Protein 2AS0 (pdb70)

Solvent-accessible surface area: 31984 Å² total

Radius of gyration: 28.19 Å; Cα contacts (8 Å, |Δi|>4): 1713; chains: 2; bounding box: 66×62×83 Å

Organism: Pyrococcus horikoshii (strain ATCC 700860 / DSM 12428 / JCM 9974 / NBRC 100139 / OT-3) (NCBI:txid70601)

InterPro domains:
  IPR002478 PUA domain [SM00359] (2-87)
  IPR015947 PUA-like superfamily [SSF88697] (1-70)
  IPR019614 S-adenosylmethionine-dependent methyltransferase [PF10672] (183-342)
  IPR029063 S-adenosyl-L-methionine-dependent methyltransferase superfamily [G3DSA:3.40.50.150] (179-396)
  IPR029063 S-adenosyl-L-methionine-dependent methyltransferase superfamily [SSF53335] (78-390)
  IPR036974 PUA domain superfamily [G3DSA:2.30.130.10] (1-71)
  IPR041532 RlmI-like, PUA domain [PF17785] (4-66)
  IPR041532 RlmI-like, PUA domain [cd21153] (2-70)

Nearest PDB structures (foldseek):
  2as0-assembly1_B  TM=9.963E-01  e=2.466E-75  Pyrococcus horikoshii
  2cww-assembly1_A-2  TM=9.129E-01  e=4.485E-39  Thermus thermophilus HB8
  2cww-assembly2_B  TM=9.077E-01  e=4.485E-39  Thermus thermophilus HB8
  3v8v-assembly2_B  TM=6.825E-01  e=1.101E-15  Escherichia coli K-12
  5eku-assembly1_B  TM=7.173E-01  e=3.442E-05  Trypanosoma brucei brucei

Secondary structure (DSSP, 8-state):
-EEEE-HHHHHHHHTT----GGGEEEEES---TT-EEEEEETT--EEEEEE--TTS---EEEES-TT---SHHHHHHHHHHHHHIIIIIS---SEE--BGGGGT-TTEEEEEETTEEEEEE-----TTHHHHHHH----TT--EEEEEE-SHHHHHTTPPPEEEEEEES----EEEEETTEEEEE---SSS---STTHHHHHHHGGG--TT-EEEETT-TTTHHHHHHHHTT-SEEEEEES-HHHHHHHHHHHHHTT-TT--EEES-TTT--HHHHTT--EEEEEE----S-SSGGGHHHHHHHHHHHHHHHHTTEEEEEEEEEEE--TTS-------HHHHHHTT-EE----BB-S-TTS-----GGG---EEEEEEEE--/-EEEE-HHHHHHHHHT----GGGEEEEES---TT-EEEEEETTS-EEEEEE--TTS---EEEES-TT---SHHHHHHHHHHHHHIIIIIS---SEE--BGGGGT-TTEEEEEETTEEEEEE-S---TTHHHHHHH----TT--EEEEEE-SHHHHTTTPPPEEEEEEES----EEEEETTEEEEE---SSS---GGGHHHHHHHGGG--TT-EEEETT-TTTHHHHHHHHTT-SEEEEEES-HHHHHHHHHHHHHTT-TT--EEES-TTT--HHHHTT--EEEEEE-------SGGGHHHHHHHHHHHHHHHHTTEEEEEEEEEEE--TTS-------HHHHHHHT-EE----BB-S-TTS-----GGG---EEEEEEEE--

B-factor: mean 24.84, std 10.24, range [6.8, 68.73]

Structure (mmCIF, N/CA/C/O backbone):
data_2AS0
#
_entry.id   2AS0
#
_cell.length_a   70.513
_cell.length_b   86.161
_cell.length_c   76.693
_cell.angle_alpha   90.00
_cell.angle_beta   114.16
_cell.angle_gamma   90.00
#
_symmetry.space_group_name_H-M   'P 1 21 1'
#
loop_
_entity.id
_entity.type
_entity.pdbx_description
1 polymer 'hypothetical protein PH1915'
2 water water
#
loop_
_atom_site.group_PDB
_atom_site.id
_atom_site.type_symbol
_atom_site.label_atom_id
_atom_site.label_alt_id
_atom_site.label_comp_id
_atom_site.label_asym_id
_atom_site.label_entity_id
_atom_site.label_seq_id
_atom_site.pdbx_PDB_ins_code
_atom_site.Cartn_x
_atom_site.Cartn_y
_atom_site.Cartn_z
_atom_site.occupancy
_atom_site.B_iso_or_equiv
_atom_site.auth_seq_id
_atom_site.auth_comp_id
_atom_site.auth_asym_id
_atom_site.auth_atom_id
_atom_site.pdbx_PDB_model_num
ATOM 9 N N . ALA A 1 2 ? 48.999 50.825 5.113 1.00 25.95 2 ALA A N 1
ATOM 10 C CA . ALA A 1 2 ? 48.927 49.476 5.654 1.00 23.34 2 ALA A CA 1
ATOM 11 C C . ALA A 1 2 ? 48.160 49.413 6.969 1.00 21.98 2 ALA A C 1
ATOM 12 O O . ALA A 1 2 ? 48.124 50.376 7.737 1.00 20.35 2 ALA A O 1
ATOM 14 N N . ARG A 1 3 ? 47.539 48.267 7.218 1.00 21.48 3 ARG A N 1
ATOM 15 C CA . ARG A 1 3 ? 46.767 48.059 8.433 1.00 21.54 3 ARG A CA 1
ATOM 16 C C . ARG A 1 3 ? 47.337 46.874 9.197 1.00 21.49 3 ARG A C 1
ATOM 17 O O . ARG A 1 3 ? 47.539 45.798 8.636 1.00 22.27 3 ARG A O 1
ATOM 25 N N . VAL A 1 4 ? 47.616 47.084 10.475 1.00 20.00 4 VAL A N 1
ATOM 26 C CA . VAL A 1 4 ? 48.140 46.026 11.321 1.00 16.45 4 VAL A CA 1
ATOM 27 C C . VAL A 1 4 ? 47.013 45.584 12.246 1.00 17.15 4 VAL A C 1
ATOM 28 O O . VAL A 1 4 ? 46.538 46.364 13.078 1.00 16.17 4 VAL A O 1
ATOM 32 N N . VAL A 1 5 ? 46.577 44.336 12.090 1.00 15.01 5 VAL A N 1
ATOM 33 C CA . VAL A 1 5 ? 45.504 43.804 12.920 1.00 16.49 5 VAL A CA 1
ATOM 34 C C . VAL A 1 5 ? 46.142 43.101 14.108 1.00 16.47 5 VAL A C 1
ATOM 35 O O . VAL A 1 5 ? 47.056 42.298 13.933 1.00 16.09 5 VAL A O 1
ATOM 39 N N . VAL A 1 6 ? 45.665 43.404 15.312 1.00 15.36 6 VAL A N 1
ATOM 40 C CA . VAL A 1 6 ? 46.232 42.800 16.515 1.00 15.06 6 VAL A CA 1
ATOM 41 C C . VAL A 1 6 ? 45.234 41.931 17.268 1.00 16.58 6 VAL A C 1
ATOM 42 O O . VAL A 1 6 ? 44.024 42.048 17.063 1.00 15.00 6 VAL A O 1
ATOM 46 N N . ASP A 1 7 ? 45.742 41.058 18.139 1.00 16.86 7 ASP A N 1
ATOM 47 C CA . ASP A 1 7 ? 44.869 40.165 18.893 1.00 18.48 7 ASP A CA 1
ATOM 48 C C . ASP A 1 7 ? 44.259 40.801 20.135 1.00 18.93 7 ASP A C 1
ATOM 49 O O . ASP A 1 7 ? 44.569 41.943 20.479 1.00 18.03 7 ASP A O 1
ATOM 54 N N . ALA A 1 8 ? 43.377 40.058 20.797 1.00 18.49 8 ALA A N 1
ATOM 55 C CA . ALA A 1 8 ? 42.692 40.552 21.990 1.00 19.25 8 ALA A CA 1
ATOM 56 C C . ALA A 1 8 ? 43.622 41.042 23.091 1.00 19.06 8 ALA A C 1
ATOM 57 O O . ALA A 1 8 ? 43.384 42.091 23.691 1.00 19.52 8 ALA A O 1
ATOM 59 N N . GLN A 1 9 ? 44.672 40.281 23.375 1.00 18.57 9 GLN A N 1
ATOM 60 C CA . GLN A 1 9 ? 45.601 40.683 24.424 1.00 19.00 9 GLN A CA 1
ATOM 61 C C . GLN A 1 9 ? 46.247 42.018 24.081 1.00 17.18 9 GLN A C 1
ATOM 62 O O . GLN A 1 9 ? 46.338 42.905 24.924 1.00 17.83 9 GLN A O 1
ATOM 68 N N . ALA A 1 10 ? 46.695 42.150 22.837 1.00 16.91 10 ALA A N 1
ATOM 69 C CA . ALA A 1 10 ? 47.336 43.373 22.374 1.00 15.20 10 ALA A CA 1
ATOM 70 C C . ALA A 1 10 ? 46.385 44.561 22.441 1.00 15.04 10 ALA A C 1
ATOM 71 O O . ALA A 1 10 ? 46.774 45.646 22.866 1.00 14.55 10 ALA A O 1
ATOM 73 N N . ALA A 1 11 ? 45.141 44.357 22.014 1.00 15.07 11 ALA A N 1
ATOM 74 C CA . ALA A 1 11 ? 44.142 45.427 22.033 1.00 16.62 11 ALA A CA 1
ATOM 75 C C . ALA A 1 11 ? 43.797 45.834 23.464 1.00 18.43 11 ALA A C 1
ATOM 76 O O . ALA A 1 11 ? 43.615 47.018 23.765 1.00 19.31 11 ALA A O 1
ATOM 78 N N . ARG A 1 12 ? 43.704 44.846 24.345 1.00 16.66 12 ARG A N 1
ATOM 79 C CA . ARG A 1 12 ? 43.379 45.104 25.739 1.00 19.53 12 ARG A CA 1
ATOM 80 C C . ARG A 1 12 ? 44.459 45.980 26.370 1.00 18.77 12 ARG A C 1
ATOM 81 O O . ARG A 1 12 ? 44.157 46.927 27.099 1.00 20.35 12 ARG A O 1
ATOM 89 N N . ALA A 1 13 ? 45.716 45.664 26.073 1.00 18.67 13 ALA A N 1
ATOM 90 C CA . ALA A 1 13 ? 46.846 46.419 26.606 1.00 18.60 13 ALA A CA 1
ATOM 91 C C . ALA A 1 13 ? 46.809 47.874 26.136 1.00 19.50 13 ALA A C 1
ATOM 92 O O . ALA A 1 13 ? 47.047 48.796 26.918 1.00 18.36 13 ALA A O 1
ATOM 94 N N . ILE A 1 14 ? 46.511 48.078 24.856 1.00 18.99 14 ILE A N 1
ATOM 95 C CA . ILE A 1 14 ? 46.431 49.424 24.305 1.00 20.31 14 ILE A CA 1
ATOM 96 C C . ILE A 1 14 ? 45.274 50.180 24.961 1.00 21.85 14 ILE A C 1
ATOM 97 O O . ILE A 1 14 ? 45.372 51.379 25.226 1.00 21.85 14 ILE A O 1
ATOM 102 N N . GLY A 1 15 ? 44.186 49.468 25.233 1.00 23.10 15 GLY A N 1
ATOM 103 C CA . GLY A 1 15 ? 43.041 50.095 25.867 1.00 25.00 15 GLY A CA 1
ATOM 104 C C . GLY A 1 15 ? 43.401 50.621 27.246 1.00 25.56 15 GLY A C 1
ATOM 105 O O . GLY A 1 15 ? 42.801 51.581 27.737 1.00 25.31 15 GLY A O 1
ATOM 106 N N . LYS A 1 16 ? 44.396 50.000 27.871 1.00 25.02 16 LYS A N 1
ATOM 107 C CA . LYS A 1 16 ? 44.822 50.415 29.198 1.00 26.40 16 LYS A CA 1
ATOM 108 C C . LYS A 1 16 ? 45.948 51.444 29.185 1.00 26.34 16 LYS A C 1
ATOM 109 O O . LYS A 1 16 ? 46.449 51.830 30.240 1.00 26.23 16 LYS A O 1
ATOM 115 N N . GLY A 1 17 ? 46.350 51.884 27.996 1.00 23.87 17 GLY A N 1
ATOM 116 C CA . GLY A 1 17 ? 47.400 52.885 27.913 1.00 24.80 17 GLY A CA 1
ATOM 117 C C . GLY A 1 17 ? 48.679 52.513 27.184 1.00 24.68 17 GLY A C 1
ATOM 118 O O . GLY A 1 17 ? 49.531 53.374 26.965 1.00 25.40 17 GLY A O 1
ATOM 119 N N . ALA A 1 18 ? 48.836 51.247 26.809 1.00 21.93 18 ALA A N 1
ATOM 120 C CA . ALA A 1 18 ? 50.043 50.833 26.103 1.00 20.88 18 ALA A CA 1
ATOM 121 C C . ALA A 1 18 ? 50.108 51.566 24.769 1.00 21.12 18 ALA A C 1
ATOM 122 O O . ALA A 1 18 ? 49.082 51.796 24.128 1.00 21.80 18 ALA A O 1
ATOM 132 N N . ILE A 1 20 ? 52.397 50.553 22.288 1.00 18.07 20 ILE A N 1
ATOM 133 C CA . ILE A 1 20 ? 53.210 49.719 21.417 1.00 19.13 20 ILE A CA 1
ATOM 134 C C . ILE A 1 20 ? 52.489 48.432 21.045 1.00 17.04 20 ILE A C 1
ATOM 135 O O . ILE A 1 20 ? 51.636 47.946 21.784 1.00 18.94 20 ILE A O 1
ATOM 140 N N . VAL A 1 21 ? 52.828 47.905 19.876 1.00 15.19 21 VAL A N 1
ATOM 141 C CA . VAL A 1 21 ? 52.271 46.644 19.409 1.00 15.03 21 VAL A CA 1
ATOM 142 C C . VAL A 1 21 ? 53.474 45.723 19.271 1.00 13.23 21 VAL A C 1
ATOM 143 O O . VAL A 1 21 ? 54.399 46.019 18.521 1.00 13.52 21 VAL A O 1
ATOM 147 N N . PHE A 1 22 ? 53.475 44.622 20.014 1.00 15.73 22 PHE A N 1
ATOM 148 C CA . PHE A 1 22 ? 54.578 43.670 19.940 1.00 14.67 22 PHE A CA 1
ATOM 149 C C . PHE A 1 22 ? 54.333 42.711 18.787 1.00 14.92 22 PHE A C 1
ATOM 150 O O . PHE A 1 22 ? 53.190 42.437 18.432 1.00 14.56 22 PHE A O 1
ATOM 158 N N . LYS A 1 23 ? 55.412 42.202 18.204 1.00 14.22 23 LYS A N 1
ATOM 159 C CA . LYS A 1 23 ? 55.309 41.255 17.103 1.00 15.28 23 LYS A CA 1
ATOM 160 C C . LYS A 1 23 ? 54.371 40.109 17.481 1.00 15.18 23 LYS A C 1
ATOM 161 O O . LYS A 1 23 ? 53.533 39.701 16.682 1.00 16.55 23 LYS A O 1
ATOM 167 N N . LYS A 1 24 ? 54.494 39.606 18.705 1.00 16.06 24 LYS A N 1
ATOM 168 C CA . LYS A 1 24 ? 53.650 38.494 19.147 1.00 16.99 24 LYS A CA 1
ATOM 169 C C . LYS A 1 24 ? 52.155 38.812 19.158 1.00 18.15 24 LYS A C 1
ATOM 170 O O . LYS A 1 24 ? 51.330 37.902 19.214 1.00 17.32 24 LYS A O 1
ATOM 176 N N . GLY A 1 25 ? 51.805 40.095 19.106 1.00 17.03 25 GLY A N 1
ATOM 177 C CA . GLY A 1 25 ? 50.400 40.463 19.120 1.00 17.86 25 GLY A CA 1
ATOM 178 C C . GLY A 1 25 ? 49.806 40.714 17.744 1.00 17.80 25 GLY A C 1
ATOM 179 O O . GLY A 1 25 ? 48.617 41.011 17.617 1.00 18.03 25 GLY A O 1
ATOM 180 N N . VAL A 1 26 ? 50.625 40.592 16.708 1.00 16.07 26 VAL A N 1
ATOM 181 C CA . VAL A 1 26 ? 50.154 40.827 15.350 1.00 17.86 26 VAL A CA 1
ATOM 182 C C . VAL A 1 26 ? 49.475 39.599 14.739 1.00 19.07 26 VAL A C 1
ATOM 183 O O . VAL A 1 26 ? 50.083 38.540 14.617 1.00 18.95 26 VAL A O 1
ATOM 187 N N . VAL A 1 27 ? 48.209 39.746 14.364 1.00 19.63 27 VAL A N 1
ATOM 188 C CA . VAL A 1 27 ? 47.471 38.648 13.746 1.00 21.02 27 VAL A CA 1
ATOM 189 C C . VAL A 1 27 ? 47.833 38.597 12.265 1.00 21.23 27 VAL A C 1
ATOM 190 O O . VAL A 1 27 ? 48.157 37.537 11.724 1.00 22.15 27 VAL A O 1
ATOM 194 N N . ARG A 1 28 ? 47.788 39.753 11.615 1.00 19.74 28 ARG A N 1
ATOM 195 C CA . ARG A 1 28 ? 48.115 39.838 10.200 1.00 21.08 28 ARG A CA 1
ATOM 196 C C . ARG A 1 28 ? 48.308 41.289 9.783 1.00 20.61 28 ARG A C 1
ATOM 197 O O . ARG A 1 28 ? 47.955 42.212 10.511 1.00 19.13 28 ARG A O 1
ATOM 205 N N . VAL A 1 29 ? 48.879 41.484 8.603 1.00 22.00 29 VAL A N 1
ATOM 206 C CA . VAL A 1 29 ? 49.107 42.822 8.087 1.00 23.25 29 VAL A CA 1
ATOM 207 C C . VAL A 1 29 ? 48.457 42.945 6.718 1.00 25.73 29 VAL A C 1
ATOM 208 O O . VAL A 1 29 ? 48.639 42.083 5.858 1.00 25.87 29 VAL A O 1
ATOM 212 N N . GLU A 1 30 ? 47.703 44.019 6.520 1.00 25.69 30 GLU A N 1
ATOM 213 C CA . GLU A 1 30 ? 47.042 44.249 5.246 1.00 29.37 30 GLU A CA 1
ATOM 214 C C . GLU A 1 30 ? 47.770 45.372 4.514 1.00 28.31 30 GLU A C 1
ATOM 215 O O . GLU A 1 30 ? 47.662 46.542 4.883 1.00 27.20 30 GLU A O 1
ATOM 221 N N . GLY A 1 31 ? 48.519 44.998 3.480 1.00 28.63 31 GLY A N 1
ATOM 222 C CA . GLY A 1 31 ? 49.277 45.966 2.709 1.00 29.13 31 GLY A CA 1
ATOM 223 C C . GLY A 1 31 ? 50.761 45.773 2.953 1.00 29.91 31 GLY A C 1
ATOM 224 O O . GLY A 1 31 ? 51.148 45.142 3.934 1.00 30.92 31 GLY A O 1
ATOM 225 N N . ASP A 1 32 ? 51.600 46.307 2.072 1.00 31.42 32 ASP A N 1
ATOM 226 C CA . ASP A 1 32 ? 53.045 46.168 2.232 1.00 32.11 32 ASP A CA 1
ATOM 227 C C . ASP A 1 32 ? 53.586 47.142 3.273 1.00 30.02 32 ASP A C 1
ATOM 228 O O . ASP A 1 32 ? 53.075 48.249 3.424 1.00 28.81 32 ASP A O 1
ATOM 233 N N . ILE A 1 33 ? 54.619 46.719 3.991 1.00 29.02 33 ILE A N 1
ATOM 234 C CA . ILE A 1 33 ? 55.239 47.565 5.005 1.00 29.08 33 ILE A CA 1
ATOM 235 C C . ILE A 1 33 ? 56.755 47.418 4.988 1.00 29.28 33 ILE A C 1
ATOM 236 O O . ILE A 1 33 ? 57.281 46.312 4.879 1.00 30.27 33 ILE A O 1
ATOM 241 N N . LYS A 1 34 ? 57.452 48.544 5.080 1.00 28.81 34 LYS A N 1
ATOM 242 C CA . LYS A 1 34 ? 58.907 48.541 5.128 1.00 28.39 34 LYS A CA 1
ATOM 243 C C . LYS A 1 34 ? 59.257 49.304 6.399 1.00 26.04 34 LYS A C 1
ATOM 244 O O . LYS A 1 34 ? 58.492 50.161 6.844 1.00 24.71 34 LYS A O 1
ATOM 250 N N . PRO A 1 35 ? 60.413 49.002 7.006 1.00 24.41 35 PRO A N 1
ATOM 251 C CA . PRO A 1 35 ? 60.813 49.689 8.235 1.00 22.11 35 PRO A CA 1
ATOM 252 C C . PRO A 1 35 ? 60.651 51.206 8.151 1.00 20.27 35 PRO A C 1
ATOM 253 O O . PRO A 1 35 ? 61.102 51.834 7.190 1.00 19.37 35 PRO A O 1
ATOM 257 N N . GLY A 1 36 ? 59.989 51.784 9.149 1.00 19.16 36 GLY A N 1
ATOM 258 C CA . GLY A 1 36 ? 59.795 53.226 9.174 1.00 17.98 36 GLY A CA 1
ATOM 259 C C . GLY A 1 36 ? 58.464 53.757 8.665 1.00 17.68 36 GLY A C 1
ATOM 260 O O . GLY A 1 36 ? 58.133 54.921 8.903 1.00 18.86 36 GLY A O 1
ATOM 261 N N . ASP A 1 37 ? 57.698 52.926 7.962 1.00 18.64 37 ASP A N 1
ATOM 262 C CA . ASP A 1 37 ? 56.400 53.354 7.432 1.00 19.56 37 ASP A CA 1
ATOM 263 C C . ASP A 1 37 ? 55.402 53.662 8.538 1.00 19.21 37 ASP A C 1
ATOM 264 O O . ASP A 1 37 ? 55.451 53.068 9.616 1.00 18.22 37 ASP A O 1
ATOM 269 N N . ILE A 1 38 ? 54.495 54.591 8.263 1.00 17.17 38 ILE A N 1
ATOM 270 C CA . ILE A 1 38 ? 53.451 54.930 9.214 1.00 17.34 38 ILE A CA 1
ATOM 271 C C . ILE A 1 38 ? 52.294 53.999 8.851 1.00 19.35 38 ILE A C 1
ATOM 272 O O . ILE A 1 38 ? 51.911 53.904 7.683 1.00 20.55 38 ILE A O 1
ATOM 277 N N . VAL A 1 39 ? 51.763 53.296 9.847 1.00 18.30 39 VAL A N 1
ATOM 278 C CA . VAL A 1 39 ? 50.675 52.350 9.630 1.00 16.85 39 VAL A CA 1
ATOM 279 C C . VAL A 1 39 ? 49.566 52.557 10.647 1.00 17.03 39 VAL A C 1
ATOM 280 O O . VAL A 1 39 ? 49.749 53.241 11.651 1.00 18.02 39 VAL A O 1
ATOM 284 N N . GLU A 1 40 ? 48.407 51.966 10.381 1.00 16.92 40 GLU A N 1
ATOM 285 C CA . GLU A 1 40 ? 47.289 52.067 11.304 1.00 17.62 40 GLU A CA 1
ATOM 286 C C . GLU A 1 40 ? 47.104 50.724 12.000 1.00 16.63 40 GLU A C 1
ATOM 287 O O . GLU A 1 40 ? 47.378 49.677 11.418 1.00 20.13 40 GLU A O 1
ATOM 293 N N . VAL A 1 41 ? 46.641 50.762 13.245 1.00 15.37 41 VAL A N 1
ATOM 294 C CA . VAL A 1 41 ? 46.435 49.554 14.037 1.00 14.43 41 VAL A CA 1
ATOM 295 C C . VAL A 1 41 ? 44.946 49.328 14.289 1.00 15.37 41 VAL A C 1
ATOM 296 O O . VAL A 1 41 ? 44.236 50.249 14.690 1.00 15.22 41 VAL A O 1
ATOM 300 N N . TYR A 1 42 ? 44.496 48.092 14.067 1.00 14.13 42 TYR A N 1
ATOM 301 C CA . TYR A 1 42 ? 43.093 47.712 14.230 1.00 15.17 42 TYR A CA 1
ATOM 302 C C . TYR A 1 42 ? 42.910 46.401 14.996 1.00 14.26 42 TYR A C 1
ATOM 303 O O . TYR A 1 42 ? 43.800 45.559 15.015 1.00 14.64 42 TYR A O 1
ATOM 312 N N . THR A 1 43 ? 41.746 46.234 15.618 1.00 14.98 43 THR A N 1
ATOM 313 C CA . THR A 1 43 ? 41.430 44.990 16.312 1.00 15.26 43 THR A CA 1
ATOM 314 C C . THR A 1 43 ? 40.896 44.063 15.218 1.00 15.58 43 THR A C 1
ATOM 315 O O . THR A 1 43 ? 40.688 44.500 14.079 1.00 15.52 43 THR A O 1
ATOM 319 N N . ARG A 1 44 ? 40.677 42.795 15.553 1.00 14.76 44 ARG A N 1
ATOM 320 C CA . ARG A 1 44 ? 40.139 41.835 14.587 1.00 18.20 44 ARG A CA 1
ATOM 321 C C . ARG A 1 44 ? 38.757 42.320 14.134 1.00 19.08 44 ARG A C 1
ATOM 322 O O . ARG A 1 44 ? 38.340 42.085 12.993 1.00 19.10 44 ARG A O 1
ATOM 330 N N . GLY A 1 45 ? 38.061 42.998 15.045 1.00 17.11 45 GLY A N 1
ATOM 331 C CA . GLY A 1 45 ? 36.732 43.515 14.760 1.00 18.35 45 GLY A CA 1
ATOM 332 C C . GLY A 1 45 ? 36.706 44.768 13.899 1.00 19.11 45 GLY A C 1
ATOM 333 O O . GLY A 1 45 ? 35.633 45.298 13.600 1.00 20.13 45 GLY A O 1
ATOM 334 N N . GLY A 1 46 ? 37.879 45.256 13.506 1.00 18.04 46 GLY A N 1
ATOM 335 C CA . GLY A 1 46 ? 37.936 46.437 12.660 1.00 18.22 46 GLY A CA 1
ATOM 336 C C . GLY A 1 46 ? 37.931 47.776 13.373 1.00 18.89 46 GLY A C 1
ATOM 337 O O . GLY A 1 46 ? 37.746 48.815 12.738 1.00 18.22 46 GLY A O 1
ATOM 338 N N . LYS A 1 47 ? 38.134 47.759 14.687 1.00 17.48 47 LYS A N 1
ATOM 339 C CA . LYS A 1 47 ? 38.161 48.988 15.477 1.00 19.09 47 LYS A CA 1
ATOM 340 C C . LYS A 1 47 ? 39.547 49.630 15.441 1.00 18.20 47 LYS A C 1
ATOM 341 O O . LYS A 1 47 ? 40.554 48.983 15.747 1.00 16.04 47 LYS A O 1
ATOM 347 N N . PHE A 1 48 ? 39.588 50.904 15.062 1.00 16.73 48 PHE A N 1
ATOM 348 C CA . PHE A 1 48 ? 40.837 51.648 14.985 1.00 17.44 48 PHE A CA 1
ATOM 349 C C . PHE A 1 48 ? 41.403 51.859 16.385 1.00 17.46 48 PHE A C 1
ATOM 350 O O . PHE A 1 48 ? 40.703 52.334 17.286 1.00 16.71 48 PHE A O 1
ATOM 358 N N . LEU A 1 49 ? 42.672 51.501 16.565 1.00 17.27 49 LEU A N 1
ATOM 359 C CA . LEU A 1 49 ? 43.335 51.640 17.861 1.00 17.96 49 LEU A CA 1
ATOM 360 C C . LEU A 1 49 ? 44.368 52.764 17.865 1.00 17.92 49 LEU A C 1
ATOM 361 O O . LEU A 1 49 ? 44.662 53.337 18.912 1.00 21.47 49 LEU A O 1
ATOM 366 N N . GLY A 1 50 ? 44.924 53.070 16.697 1.00 17.85 50 GLY A N 1
ATOM 367 C CA . GLY A 1 50 ? 45.919 54.123 16.618 1.00 16.37 50 GLY A CA 1
ATOM 368 C C . GLY A 1 50 ? 46.782 54.061 15.374 1.00 16.92 50 GLY A C 1
ATOM 369 O O . GLY A 1 50 ? 46.678 53.138 14.566 1.00 15.81 50 GLY A O 1
ATOM 370 N N . LYS A 1 51 ? 47.645 55.058 15.220 1.00 16.40 51 LYS A N 1
ATOM 371 C CA . LYS A 1 51 ? 48.530 55.145 14.067 1.00 16.52 51 LYS A CA 1
ATOM 372 C C . LYS A 1 51 ? 49.950 55.372 14.576 1.00 16.58 51 LYS A C 1
ATOM 373 O O . LYS A 1 51 ? 50.149 56.088 15.560 1.00 17.05 51 LYS A O 1
ATOM 379 N N . GLY A 1 52 ? 50.931 54.761 13.920 1.00 14.90 52 GLY A N 1
ATOM 380 C CA . GLY A 1 52 ? 52.305 54.924 14.369 1.00 14.97 52 GLY A CA 1
ATOM 381 C C . GLY A 1 52 ? 53.372 54.351 13.458 1.00 16.53 52 GLY A C 1
ATOM 382 O O . GLY A 1 52 ? 53.090 53.936 12.332 1.00 16.93 52 GLY A O 1
ATOM 383 N N . PHE A 1 53 ? 54.603 54.324 13.968 1.00 15.67 53 PHE A N 1
ATOM 384 C CA . PHE A 1 53 ? 55.770 53.846 13.238 1.00 15.99 53 PHE A CA 1
ATOM 385 C C . PHE A 1 53 ? 55.906 52.333 13.262 1.00 17.17 53 PHE A C 1
ATOM 386 O O . PHE A 1 53 ? 55.903 51.716 14.329 1.00 17.26 53 PHE A O 1
ATOM 394 N N . ALA A 1 54 ? 56.059 51.739 12.085 1.00 15.68 54 ALA A N 1
ATOM 395 C CA . ALA A 1 54 ? 56.185 50.295 11.994 1.00 15.77 54 ALA A CA 1
ATOM 396 C C . ALA A 1 54 ? 57.586 49.813 11.661 1.00 15.06 54 ALA A C 1
ATOM 397 O O . ALA A 1 54 ? 58.366 50.503 11.007 1.00 17.10 54 ALA A O 1
ATOM 399 N N . ASN A 1 55 ? 57.899 48.619 12.145 1.00 15.91 55 ASN A N 1
ATOM 400 C CA . ASN A 1 55 ? 59.167 47.969 11.857 1.00 16.95 55 ASN A CA 1
ATOM 401 C C . ASN A 1 55 ? 58.915 46.464 11.921 1.00 16.65 55 ASN A C 1
ATOM 402 O O . ASN A 1 55 ? 58.952 45.859 12.997 1.00 13.97 55 ASN A O 1
ATOM 407 N N . PRO A 1 56 ? 58.637 45.845 10.767 1.00 17.77 56 PRO A N 1
ATOM 408 C CA . PRO A 1 56 ? 58.373 44.405 10.712 1.00 19.05 56 PRO A CA 1
ATOM 409 C C . PRO A 1 56 ? 59.523 43.519 11.182 1.00 19.89 56 PRO A C 1
ATOM 410 O O . PRO A 1 56 ? 59.326 42.330 11.438 1.00 21.65 56 PRO A O 1
ATOM 414 N N . ASN A 1 57 ? 60.715 44.097 11.305 1.00 17.73 57 ASN A N 1
ATOM 415 C CA . ASN A 1 57 ? 61.883 43.339 11.731 1.00 18.23 57 ASN A CA 1
ATOM 416 C C . ASN A 1 57 ? 62.195 43.466 13.213 1.00 18.65 57 ASN A C 1
ATOM 417 O O . ASN A 1 57 ? 63.202 42.939 13.683 1.00 18.69 57 ASN A O 1
ATOM 422 N N . SER A 1 58 ? 61.327 44.150 13.947 1.00 18.02 58 SER A N 1
ATOM 423 C CA . SER A 1 58 ? 61.546 44.370 15.371 1.00 18.52 58 SER A CA 1
ATOM 424 C C . SER A 1 58 ? 60.514 43.731 16.299 1.00 19.00 58 SER A C 1
ATOM 425 O O . SER A 1 58 ? 59.352 43.568 15.936 1.00 16.99 58 SER A O 1
ATOM 428 N N . ASN A 1 59 ? 60.963 43.379 17.501 1.00 21.05 59 ASN A N 1
ATOM 429 C CA . ASN A 1 59 ? 60.100 42.798 18.529 1.00 22.53 59 ASN A CA 1
ATOM 430 C C . ASN A 1 59 ? 58.956 43.788 18.749 1.00 22.01 59 ASN A C 1
ATOM 431 O O . ASN A 1 59 ? 57.820 43.407 19.038 1.00 20.91 59 ASN A O 1
ATOM 436 N N . ILE A 1 60 ? 59.285 45.070 18.633 1.00 21.13 60 ILE A N 1
ATOM 437 C CA . ILE A 1 60 ? 58.307 46.142 18.780 1.00 21.05 60 ILE A CA 1
ATOM 438 C C . ILE A 1 60 ? 57.907 46.515 17.358 1.00 20.48 60 ILE A C 1
ATOM 439 O O . ILE A 1 60 ? 58.547 47.344 16.710 1.00 20.39 60 ILE A O 1
ATOM 452 N N . VAL A 1 62 ? 55.080 48.038 16.218 1.00 14.55 62 VAL A N 1
ATOM 453 C CA . VAL A 1 62 ? 54.512 49.367 16.028 1.00 14.95 62 VAL A CA 1
ATOM 454 C C . VAL A 1 62 ? 54.601 50.225 17.281 1.00 14.24 62 VAL A C 1
ATOM 455 O O . VAL A 1 62 ? 54.272 49.780 18.377 1.00 12.88 62 VAL A O 1
ATOM 459 N N . ARG A 1 63 ? 55.062 51.459 17.108 1.00 13.89 63 ARG A N 1
ATOM 460 C CA . ARG A 1 63 ? 55.136 52.405 18.211 1.00 14.14 63 ARG A CA 1
ATOM 461 C C . ARG A 1 63 ? 54.024 53.390 17.883 1.00 14.18 63 ARG A C 1
ATOM 462 O O . ARG A 1 63 ? 54.137 54.152 16.930 1.00 13.42 63 ARG A O 1
ATOM 470 N N . ILE A 1 64 ? 52.941 53.348 18.652 1.00 14.33 64 ILE A N 1
ATOM 471 C CA . ILE A 1 64 ? 51.800 54.227 18.408 1.00 15.07 64 ILE A CA 1
ATOM 472 C C . ILE A 1 64 ? 52.134 55.689 18.675 1.00 15.18 64 ILE A C 1
ATOM 473 O O . ILE A 1 64 ? 52.660 56.035 19.728 1.00 14.09 64 ILE A O 1
ATOM 478 N N . VAL A 1 65 ? 51.823 56.539 17.703 1.00 15.92 65 VAL A N 1
ATOM 479 C CA . VAL A 1 65 ? 52.097 57.968 17.804 1.00 16.88 65 VAL A CA 1
ATOM 480 C C . VAL A 1 65 ? 50.830 58.749 18.133 1.00 19.19 65 VAL A C 1
ATOM 481 O O . VAL A 1 65 ? 50.865 59.725 18.877 1.00 19.20 65 VAL A O 1
ATOM 485 N N . THR A 1 66 ? 49.703 58.319 17.580 1.00 20.75 66 THR A N 1
ATOM 486 C CA . THR A 1 66 ? 48.448 59.000 17.861 1.00 21.79 66 THR A CA 1
ATOM 487 C C . THR A 1 66 ? 47.273 58.039 17.838 1.00 23.15 66 THR A C 1
ATOM 488 O O . THR A 1 66 ? 47.237 57.110 17.035 1.00 22.05 66 THR A O 1
ATOM 492 N N . LYS A 1 67 ? 46.325 58.258 18.741 1.00 24.73 67 LYS A N 1
ATOM 493 C CA . LYS A 1 67 ? 45.141 57.417 18.816 1.00 28.35 67 LYS A CA 1
ATOM 494 C C . LYS A 1 67 ? 43.970 58.105 18.127 1.00 29.33 67 LYS A C 1
ATOM 495 O O . LYS A 1 67 ? 42.835 57.635 18.187 1.00 29.61 67 LYS A O 1
ATOM 501 N N . ASP A 1 68 ? 44.262 59.223 17.470 1.00 29.85 68 ASP A N 1
ATOM 502 C CA . ASP A 1 68 ? 43.245 59.974 16.747 1.00 31.68 68 ASP A CA 1
ATOM 503 C C . ASP A 1 68 ? 43.479 59.744 15.264 1.00 30.55 68 ASP A C 1
ATOM 504 O O . ASP A 1 68 ? 44.521 60.109 14.723 1.00 30.68 68 ASP A O 1
ATOM 509 N N . LYS A 1 69 ? 42.500 59.133 14.613 1.00 31.21 69 LYS A N 1
ATOM 510 C CA . LYS A 1 69 ? 42.582 58.825 13.194 1.00 32.20 69 LYS A CA 1
ATOM 511 C C . LYS A 1 69 ? 42.818 60.041 12.297 1.00 32.25 69 LYS A C 1
ATOM 512 O O . LYS A 1 69 ? 43.520 59.946 11.292 1.00 33.04 69 LYS A O 1
ATOM 518 N N . ASP A 1 70 ? 42.243 61.181 12.663 1.00 33.24 70 ASP A N 1
ATOM 519 C CA . ASP A 1 70 ? 42.385 62.393 11.861 1.00 35.27 70 ASP A CA 1
ATOM 520 C C . ASP A 1 70 ? 43.673 63.184 12.077 1.00 34.57 70 ASP A C 1
ATOM 521 O O . ASP A 1 70 ? 43.941 64.139 11.348 1.00 35.05 70 ASP A O 1
ATOM 526 N N . VAL A 1 71 ? 44.470 62.801 13.069 1.00 32.09 71 VAL A N 1
ATOM 527 C CA . VAL A 1 71 ? 45.708 63.525 13.336 1.00 30.83 71 VAL A CA 1
ATOM 528 C C . VAL A 1 71 ? 46.842 63.120 12.408 1.00 29.65 71 VAL A C 1
ATOM 529 O O . VAL A 1 71 ? 47.208 61.950 12.317 1.00 28.84 71 VAL A O 1
ATOM 533 N N . GLU A 1 72 ? 47.396 64.108 11.718 1.00 28.18 72 GLU A N 1
ATOM 534 C CA . GLU A 1 72 ? 48.488 63.869 10.792 1.00 28.41 72 GLU A CA 1
ATOM 535 C C . GLU A 1 72 ? 49.816 63.831 11.545 1.00 27.05 72 GLU A C 1
ATOM 536 O O . GLU A 1 72 ? 50.065 64.650 12.429 1.00 25.28 72 GLU A O 1
ATOM 542 N N . ILE A 1 73 ? 50.664 62.870 11.199 1.00 25.12 73 ILE A N 1
ATOM 543 C CA . ILE A 1 73 ? 51.969 62.757 11.834 1.00 23.86 73 ILE A CA 1
ATOM 544 C C . ILE A 1 73 ? 52.979 63.512 10.977 1.00 23.66 73 ILE A C 1
ATOM 545 O O . ILE A 1 73 ? 53.351 63.060 9.895 1.00 24.70 73 ILE A O 1
ATOM 550 N N . ASN A 1 74 ? 53.404 64.674 11.465 1.00 22.89 74 ASN A N 1
ATOM 551 C CA . ASN A 1 74 ? 54.364 65.507 10.751 1.00 22.70 74 ASN A CA 1
ATOM 552 C C . ASN A 1 74 ? 55.107 66.431 11.712 1.00 20.95 74 ASN A C 1
ATOM 553 O O . ASN A 1 74 ? 54.898 66.381 12.921 1.00 21.41 74 ASN A O 1
ATOM 558 N N . LYS A 1 75 ? 55.962 67.290 11.163 1.00 20.51 75 LYS A N 1
ATOM 559 C CA . LYS A 1 75 ? 56.741 68.215 11.978 1.00 20.80 75 LYS A CA 1
ATOM 560 C C . LYS A 1 75 ? 55.918 69.006 12.991 1.00 21.51 75 LYS A C 1
ATOM 561 O O . LYS A 1 75 ? 56.331 69.154 14.144 1.00 20.69 75 LYS A O 1
ATOM 567 N N . ASP A 1 76 ? 54.759 69.512 12.574 1.00 20.67 76 ASP A N 1
ATOM 568 C CA . ASP A 1 76 ? 53.918 70.295 13.478 1.00 22.97 76 ASP A CA 1
ATOM 569 C C . ASP A 1 76 ? 53.471 69.509 14.706 1.00 20.63 76 ASP A C 1
ATOM 570 O O . ASP A 1 76 ? 53.408 70.054 15.808 1.00 18.41 76 ASP A O 1
ATOM 575 N N . LEU A 1 77 ? 53.145 68.236 14.521 1.00 19.52 77 LEU A N 1
ATOM 576 C CA . LEU A 1 77 ? 52.727 67.410 15.651 1.00 20.73 77 LEU A CA 1
ATOM 577 C C . LEU A 1 77 ? 53.899 67.222 16.611 1.00 18.58 77 LEU A C 1
ATOM 578 O O . LEU A 1 77 ? 53.738 67.325 17.826 1.00 18.93 77 LEU A O 1
ATOM 583 N N . PHE A 1 78 ? 55.079 66.948 16.065 1.00 18.48 78 PHE A N 1
ATOM 584 C CA . PHE A 1 78 ? 56.254 66.748 16.907 1.00 19.28 78 PHE A CA 1
ATOM 585 C C . PHE A 1 78 ? 56.704 68.042 17.583 1.00 19.33 78 PHE A C 1
ATOM 586 O O . PHE A 1 78 ? 57.162 68.026 18.724 1.00 17.70 78 PHE A O 1
ATOM 594 N N . LYS A 1 79 ? 56.569 69.163 16.882 1.00 18.10 79 LYS A N 1
ATOM 595 C CA . LYS A 1 79 ? 56.963 70.447 17.446 1.00 18.39 79 LYS A CA 1
ATOM 596 C C . LYS A 1 79 ? 56.088 70.761 18.651 1.00 18.10 79 LYS A C 1
ATOM 597 O O . LYS A 1 79 ? 56.579 71.240 19.670 1.00 18.27 79 LYS A O 1
ATOM 603 N N . ARG A 1 80 ? 54.788 70.492 18.539 1.00 17.54 80 ARG A N 1
ATOM 604 C CA . ARG A 1 80 ? 53.882 70.743 19.653 1.00 17.94 80 ARG A CA 1
ATOM 605 C C . ARG A 1 80 ? 54.240 69.852 20.843 1.00 16.71 80 ARG A C 1
ATOM 606 O O . ARG A 1 80 ? 54.189 70.289 21.999 1.00 14.66 80 ARG A O 1
ATOM 614 N N . ARG A 1 81 ? 54.607 68.604 20.567 1.00 14.75 81 ARG A N 1
ATOM 615 C CA . ARG A 1 81 ? 54.968 67.685 21.645 1.00 13.33 81 ARG A CA 1
ATOM 616 C C . ARG A 1 81 ? 56.332 68.020 22.247 1.00 13.52 81 ARG A C 1
ATOM 617 O O . ARG A 1 81 ? 56.535 67.884 23.453 1.00 14.34 81 ARG A O 1
ATOM 625 N N . ILE A 1 82 ? 57.271 68.459 21.416 1.00 13.02 82 ILE A N 1
ATOM 626 C CA . ILE A 1 82 ? 58.582 68.831 21.933 1.00 14.10 82 ILE A CA 1
ATOM 627 C C . ILE A 1 82 ? 58.418 70.066 22.823 1.00 14.79 82 ILE A C 1
ATOM 628 O O . ILE A 1 82 ? 59.048 70.172 23.876 1.00 12.29 82 ILE A O 1
ATOM 633 N N . LYS A 1 83 ? 57.550 70.991 22.422 1.00 14.78 83 LYS A N 1
ATOM 634 C CA . LYS A 1 83 ? 57.330 72.189 23.231 1.00 16.53 83 LYS A CA 1
ATOM 635 C C . LYS A 1 83 ? 56.750 71.790 24.578 1.00 15.84 83 LYS A C 1
ATOM 636 O O . LYS A 1 83 ? 57.161 72.295 25.626 1.00 14.19 83 LYS A O 1
ATOM 642 N N . LYS A 1 84 ? 55.790 70.871 24.544 1.00 14.28 84 LYS A N 1
ATOM 643 C CA . LYS A 1 84 ? 55.148 70.390 25.760 1.00 14.47 84 LYS A CA 1
ATOM 644 C C . LYS A 1 84 ? 56.193 69.727 26.667 1.00 12.93 84 LYS A C 1
ATOM 645 O O . LYS A 1 84 ? 56.222 69.963 27.879 1.00 12.03 84 LYS A O 1
ATOM 651 N N . ALA A 1 85 ? 57.058 68.911 26.075 1.00 11.93 85 ALA A N 1
ATOM 652 C CA . ALA A 1 85 ? 58.104 68.229 26.839 1.00 12.01 85 ALA A CA 1
ATOM 653 C C . ALA A 1 85 ? 59.048 69.248 27.485 1.00 13.68 85 ALA A C 1
ATOM 654 O O . ALA A 1 85 ? 59.382 69.138 28.665 1.00 11.43 85 ALA A O 1
ATOM 656 N N . ASN A 1 86 ? 59.468 70.241 26.706 1.00 12.51 86 ASN A N 1
ATOM 657 C CA . ASN A 1 86 ? 60.377 71.268 27.207 1.00 14.08 86 ASN A CA 1
ATOM 658 C C . ASN A 1 86 ? 59.735 72.049 28.355 1.00 13.77 86 ASN A C 1
ATOM 659 O O . ASN A 1 86 ? 60.364 72.267 29.391 1.00 13.29 86 ASN A O 1
ATOM 664 N N . GLU A 1 87 ? 58.480 72.456 28.180 1.00 14.23 87 GLU A N 1
ATOM 665 C CA . GLU A 1 87 ? 57.779 73.208 29.219 1.00 14.74 87 GLU A CA 1
ATOM 666 C C . GLU A 1 87 ? 57.652 72.411 30.515 1.00 13.90 87 GLU A C 1
ATOM 667 O O . GLU A 1 87 ? 57.670 72.978 31.607 1.00 13.89 87 GLU A O 1
ATOM 673 N N . TYR A 1 88 ? 57.512 71.097 30.390 1.00 12.87 88 TYR A N 1
ATOM 674 C CA . TYR A 1 88 ? 57.397 70.230 31.558 1.00 12.53 88 TYR A CA 1
ATOM 675 C C . TYR A 1 88 ? 58.662 70.358 32.414 1.00 11.96 88 TYR A C 1
ATOM 676 O O . TYR A 1 88 ? 58.592 70.482 33.638 1.00 12.67 88 TYR A O 1
ATOM 685 N N . ARG A 1 89 ? 59.821 70.334 31.767 1.00 9.62 89 ARG A N 1
ATOM 686 C CA . ARG A 1 89 ? 61.076 70.462 32.502 1.00 10.79 89 ARG A CA 1
ATOM 687 C C . ARG A 1 89 ? 61.253 71.843 33.117 1.00 10.68 89 ARG A C 1
ATOM 688 O O . ARG A 1 89 ? 61.646 71.973 34.271 1.00 11.82 89 ARG A O 1
ATOM 696 N N . LYS A 1 90 ? 60.956 72.883 32.350 1.00 13.37 90 LYS A N 1
ATOM 697 C CA . LYS A 1 90 ? 61.160 74.234 32.851 1.00 15.54 90 LYS A CA 1
ATOM 698 C C . LYS A 1 90 ? 60.097 74.763 33.810 1.00 16.67 90 LYS A C 1
ATOM 699 O O . LYS A 1 90 ? 60.422 75.450 34.771 1.00 15.98 90 LYS A O 1
ATOM 705 N N . LYS A 1 91 ? 58.837 74.424 33.564 1.00 15.75 91 LYS A N 1
ATOM 706 C CA . LYS A 1 91 ? 57.744 74.917 34.388 1.00 16.15 91 LYS A CA 1
ATOM 707 C C . LYS A 1 91 ? 57.283 74.003 35.516 1.00 17.88 91 LYS A C 1
ATOM 708 O O . LYS A 1 91 ? 56.871 74.482 36.570 1.00 18.85 91 LYS A O 1
ATOM 714 N N . VAL A 1 92 ? 57.343 72.692 35.311 1.00 16.36 92 VAL A N 1
ATOM 715 C CA . VAL A 1 92 ? 56.927 71.762 36.358 1.00 15.45 92 VAL A CA 1
ATOM 716 C C . VAL A 1 92 ? 58.113 71.305 37.215 1.00 15.05 92 VAL A C 1
ATOM 717 O O . VAL A 1 92 ? 58.090 71.429 38.442 1.00 15.00 92 VAL A O 1
ATOM 721 N N . LEU A 1 93 ? 59.152 70.791 36.568 1.00 13.29 93 LEU A N 1
ATOM 722 C CA . LEU A 1 93 ? 60.328 70.319 37.288 1.00 14.18 93 LEU A CA 1
ATOM 723 C C . LEU A 1 93 ? 61.228 71.476 37.725 1.00 15.26 93 LEU A C 1
ATOM 724 O O . LEU A 1 93 ? 62.028 71.329 38.638 1.00 15.68 93 LEU A O 1
ATOM 729 N N . LYS A 1 94 ? 61.078 72.623 37.069 1.00 16.20 94 LYS A N 1
ATOM 730 C CA . LYS A 1 94 ? 61.855 73.820 37.384 1.00 18.13 94 LYS A CA 1
ATOM 731 C C . LYS A 1 94 ? 63.344 73.652 37.120 1.00 19.42 94 LYS A C 1
ATOM 732 O O . LYS A 1 94 ? 64.184 74.188 37.853 1.00 18.38 94 LYS A O 1
ATOM 738 N N . TYR A 1 95 ? 63.673 72.890 36.082 1.00 17.94 95 TYR A N 1
ATOM 739 C CA . TYR A 1 95 ? 65.064 72.693 35.709 1.00 18.75 95 TYR A CA 1
ATOM 740 C C . TYR A 1 95 ? 65.421 73.858 34.794 1.00 20.71 95 TYR A C 1
ATOM 741 O O . TYR A 1 95 ? 64.551 74.424 34.124 1.00 19.18 95 TYR A O 1
ATOM 750 N N . THR A 1 96 ? 66.691 74.234 34.782 1.00 19.72 96 THR A N 1
ATOM 751 C CA . THR A 1 96 ? 67.128 75.333 33.939 1.00 22.52 96 THR A CA 1
ATOM 752 C C . THR A 1 96 ? 68.452 75.010 33.259 1.00 21.31 96 THR A C 1
ATOM 753 O O . THR A 1 96 ? 69.365 74.454 33.877 1.00 24.20 96 THR A O 1
ATOM 757 N N . ASN A 1 97 ? 68.532 75.357 31.980 1.00 20.44 97 ASN A N 1
ATOM 758 C CA . ASN A 1 97 ? 69.731 75.173 31.171 1.00 17.72 97 ASN A CA 1
ATOM 759 C C . ASN A 1 97 ? 70.201 73.758 30.863 1.00 17.07 97 ASN A C 1
ATOM 760 O O . ASN A 1 97 ? 70.643 73.495 29.746 1.00 15.79 97 ASN A O 1
ATOM 765 N N . VAL A 1 98 ? 70.125 72.858 31.840 1.00 14.37 98 VAL A N 1
ATOM 766 C CA . VAL A 1 98 ? 70.602 71.490 31.640 1.00 13.58 98 VAL A CA 1
ATOM 767 C C . VAL A 1 98 ? 69.585 70.451 32.097 1.00 13.68 98 VAL A C 1
ATOM 768 O O . VAL A 1 98 ? 69.246 70.385 33.280 1.00 13.72 98 VAL A O 1
ATOM 772 N N . TYR A 1 99 ? 69.114 69.632 31.159 1.00 10.54 99 TYR A N 1
ATOM 773 C CA . TYR A 1 99 ? 68.127 68.599 31.465 1.00 11.22 99 TYR A CA 1
ATOM 774 C C . TYR A 1 99 ? 67.826 67.740 30.244 1.00 10.26 99 TYR A C 1
ATOM 775 O O . TYR A 1 99 ? 68.152 68.113 29.115 1.00 11.37 99 TYR A O 1
ATOM 784 N N . ARG A 1 100 ? 67.234 66.573 30.470 1.00 10.63 100 ARG A N 1
ATOM 785 C CA . ARG A 1 100 ? 66.835 65.736 29.349 1.00 10.31 100 ARG A CA 1
ATOM 786 C C . ARG A 1 100 ? 65.513 66.370 28.929 1.00 9.76 100 ARG A C 1
ATOM 787 O O . ARG A 1 100 ? 64.576 66.439 29.727 1.00 9.64 100 ARG A O 1
ATOM 803 N N . VAL A 1 102 ? 63.557 65.490 26.040 1.00 10.26 102 VAL A N 1
ATOM 804 C CA . VAL A 1 102 ? 62.617 64.506 25.525 1.00 10.15 102 VAL A CA 1
ATOM 805 C C . VAL A 1 102 ? 63.082 63.100 25.884 1.00 10.22 102 VAL A C 1
ATOM 806 O O . VAL A 1 102 ? 64.237 62.747 25.648 1.00 11.47 102 VAL A O 1
ATOM 810 N N . TYR A 1 103 ? 62.172 62.304 26.436 1.00 10.96 103 TYR A N 1
ATOM 811 C CA . TYR A 1 103 ? 62.479 60.932 26.820 1.00 10.05 103 TYR A CA 1
ATOM 812 C C . TYR A 1 103 ? 61.486 59.959 26.171 1.00 13.24 103 TYR A C 1
ATOM 813 O O . TYR A 1 103 ? 60.627 59.374 26.840 1.00 11.00 103 TYR A O 1
ATOM 822 N N . GLY A 1 104 ? 61.609 59.818 24.853 1.00 13.49 104 GLY A N 1
ATOM 823 C CA . GLY A 1 104 ? 60.767 58.910 24.089 1.00 15.64 104 GLY A CA 1
ATOM 824 C C . GLY A 1 104 ? 59.274 58.865 24.373 1.00 15.61 104 GLY A C 1
ATOM 825 O O . GLY A 1 104 ? 58.601 59.895 24.404 1.00 14.19 104 GLY A O 1
ATOM 826 N N . GLU A 1 105 ? 58.762 57.648 24.559 1.00 16.10 105 GLU A N 1
ATOM 827 C CA . GLU A 1 105 ? 57.346 57.404 24.820 1.00 18.55 105 GLU A CA 1
ATOM 828 C C . GLU A 1 105 ? 56.763 58.197 25.987 1.00 17.71 105 GLU A C 1
ATOM 829 O O . GLU A 1 105 ? 55.584 58.554 25.970 1.00 16.33 105 GLU A O 1
ATOM 835 N N . ALA A 1 106 ? 57.583 58.471 26.998 1.00 16.46 106 ALA A N 1
ATOM 836 C CA . ALA A 1 106 ? 57.117 59.224 28.155 1.00 16.39 106 ALA A CA 1
ATOM 837 C C . ALA A 1 106 ? 56.652 60.622 27.746 1.00 15.30 106 ALA A C 1
ATOM 838 O O . ALA A 1 106 ? 55.831 61.233 28.426 1.00 17.58 106 ALA A O 1
ATOM 840 N N . ASP A 1 107 ? 57.185 61.123 26.634 1.00 13.91 107 ASP A N 1
ATOM 841 C CA . ASP A 1 107 ? 56.812 62.440 26.131 1.00 12.75 107 ASP A CA 1
ATOM 842 C C . ASP A 1 107 ? 56.031 62.322 24.820 1.00 14.88 107 ASP A C 1
ATOM 843 O O . ASP A 1 107 ? 55.897 63.291 24.072 1.00 13.30 107 ASP A O 1
ATOM 848 N N . TYR A 1 108 ? 55.523 61.122 24.555 1.00 15.06 108 TYR A N 1
ATOM 849 C CA . TYR A 1 108 ? 54.725 60.860 23.357 1.00 18.51 108 TYR A CA 1
ATOM 850 C C . TYR A 1 108 ? 55.504 61.094 22.069 1.00 17.05 108 TYR A C 1
ATOM 851 O O . TYR A 1 108 ? 54.952 61.512 21.050 1.00 16.30 108 TYR A O 1
ATOM 860 N N . LEU A 1 109 ? 56.800 60.810 22.130 1.00 14.46 109 LEU A N 1
ATOM 861 C CA . LEU A 1 109 ? 57.689 60.964 20.989 1.00 15.62 109 LEU A CA 1
ATOM 862 C C . LEU A 1 109 ? 58.534 59.697 20.935 1.00 16.02 109 LEU A C 1
ATOM 863 O O . LEU A 1 109 ? 59.744 59.730 21.154 1.00 13.17 109 LEU A O 1
ATOM 868 N N . PRO A 1 110 ? 57.897 58.558 20.629 1.00 16.06 110 PRO A N 1
ATOM 869 C CA . PRO A 1 110 ? 58.594 57.272 20.555 1.00 15.74 110 PRO A CA 1
ATOM 870 C C . PRO A 1 110 ? 59.842 57.245 19.679 1.00 14.99 110 PRO A C 1
ATOM 871 O O . PRO A 1 110 ? 59.833 57.690 18.526 1.00 16.60 110 PRO A O 1
ATOM 875 N N . GLY A 1 111 ? 60.923 56.728 20.253 1.00 14.05 111 GLY A N 1
ATOM 876 C CA . GLY A 1 111 ? 62.172 56.624 19.527 1.00 14.27 111 GLY A CA 1
ATOM 877 C C . GLY A 1 111 ? 63.050 57.858 19.557 1.00 15.06 111 GLY A C 1
ATOM 878 O O . GLY A 1 111 ? 64.122 57.856 18.957 1.00 17.66 111 GLY A O 1
ATOM 879 N N . LEU A 1 112 ? 62.612 58.907 20.246 1.00 13.82 112 LEU A N 1
ATOM 880 C CA . LEU A 1 112 ? 63.396 60.138 20.308 1.00 12.57 112 LEU A CA 1
ATOM 881 C C . LEU A 1 112 ? 63.862 60.507 21.716 1.00 12.53 112 LEU A C 1
ATOM 882 O O . LEU A 1 112 ? 63.073 60.512 22.661 1.00 11.17 112 LEU A O 1
ATOM 887 N N . ILE A 1 113 ? 65.152 60.810 21.841 1.00 12.44 113 ILE A N 1
ATOM 888 C CA . ILE A 1 113 ? 65.718 61.251 23.108 1.00 11.84 113 ILE A CA 1
ATOM 889 C C . ILE A 1 113 ? 66.512 62.521 22.813 1.00 12.12 113 ILE A C 1
ATOM 890 O O . ILE A 1 113 ? 67.320 62.559 21.882 1.00 11.91 113 ILE A O 1
ATOM 895 N N . VAL A 1 114 ? 66.252 63.568 23.589 1.00 10.68 114 VAL A N 1
ATOM 896 C CA . VAL A 1 114 ? 66.950 64.833 23.413 1.00 10.96 114 VAL A CA 1
ATOM 897 C C . VAL A 1 114 ? 67.450 65.333 24.764 1.00 11.55 114 VAL A C 1
ATOM 898 O O . VAL A 1 114 ? 66.671 65.441 25.709 1.00 11.18 114 VAL A O 1
ATOM 902 N N . ASP A 1 1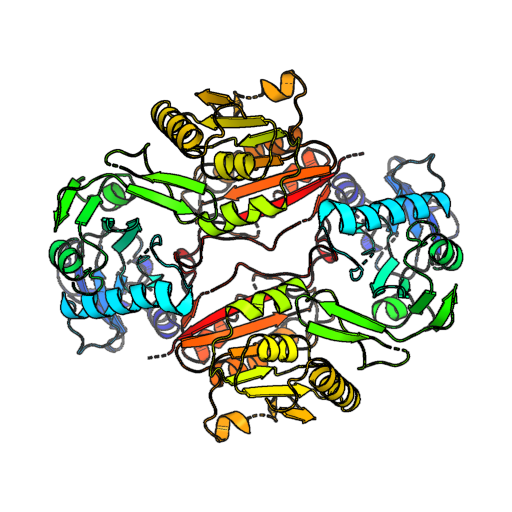15 ? 68.747 65.616 24.855 1.00 11.16 115 ASP A N 1
ATOM 903 C CA . ASP A 1 115 ? 69.342 66.138 26.089 1.00 13.05 115 ASP A CA 1
ATOM 904 C C . ASP A 1 115 ? 69.818 67.562 25.846 1.00 13.46 115 ASP A C 1
ATOM 905 O O . ASP A 1 115 ? 70.457 67.847 24.830 1.00 14.42 115 ASP A O 1
ATOM 910 N N . ARG A 1 116 ? 69.509 68.457 26.774 1.00 12.11 116 ARG A N 1
ATOM 911 C CA . ARG A 1 116 ? 69.948 69.835 26.634 1.00 12.18 116 ARG A CA 1
ATOM 912 C C . ARG A 1 116 ? 71.104 70.129 27.585 1.00 13.20 116 ARG A C 1
ATOM 913 O O . ARG A 1 116 ? 70.997 69.913 28.788 1.00 12.01 116 ARG A O 1
ATOM 921 N N . PHE A 1 117 ? 72.213 70.604 27.026 1.00 12.97 117 PHE A N 1
ATOM 922 C CA . PHE A 1 117 ? 73.399 70.964 27.797 1.00 13.89 117 PHE A CA 1
ATOM 923 C C . PHE A 1 117 ? 73.639 72.439 27.458 1.00 14.53 117 PHE A C 1
ATOM 924 O O . PHE A 1 117 ? 74.416 72.755 26.557 1.00 15.96 117 PHE A O 1
ATOM 932 N N . ASN A 1 118 ? 72.952 73.326 28.174 1.00 14.18 118 ASN A N 1
ATOM 933 C CA . ASN A 1 118 ? 73.037 74.769 27.949 1.00 15.58 118 ASN A CA 1
ATOM 934 C C . ASN A 1 118 ? 72.541 75.141 26.545 1.00 16.25 118 ASN A C 1
ATOM 935 O O . ASN A 1 118 ? 71.352 75.036 26.256 1.00 16.63 118 ASN A O 1
ATOM 940 N N . ASP A 1 119 ? 73.449 75.559 25.672 1.00 17.17 119 ASP A N 1
ATOM 941 C CA . ASP A 1 119 ? 73.063 75.954 24.323 1.00 18.15 119 ASP A CA 1
ATOM 942 C C . ASP A 1 119 ? 73.258 74.852 23.284 1.00 17.58 119 ASP A C 1
ATOM 943 O O . ASP A 1 119 ? 73.112 75.090 22.080 1.00 18.64 119 ASP A O 1
ATOM 948 N N . ILE A 1 120 ? 73.566 73.645 23.751 1.00 15.50 120 ILE A N 1
ATOM 949 C CA . ILE A 1 120 ? 73.764 72.501 22.863 1.00 15.89 120 ILE A CA 1
ATOM 950 C C . ILE A 1 120 ? 72.769 71.392 23.192 1.00 15.56 120 ILE A C 1
ATOM 951 O O . ILE A 1 120 ? 72.601 71.023 24.356 1.00 15.85 120 ILE A O 1
ATOM 956 N N . ALA A 1 121 ? 72.102 70.872 22.168 1.00 14.88 121 ALA A N 1
ATOM 957 C CA . ALA A 1 121 ? 71.156 69.781 22.360 1.00 15.77 121 ALA A CA 1
ATOM 958 C C . ALA A 1 121 ? 71.680 68.564 21.615 1.00 15.59 121 ALA A C 1
ATOM 959 O O . ALA A 1 121 ? 72.153 68.679 20.480 1.00 16.96 121 ALA A O 1
ATOM 961 N N . SER A 1 122 ? 71.629 67.405 22.264 1.00 14.41 122 SER A N 1
ATOM 962 C CA . SER A 1 122 ? 72.074 66.172 21.633 1.00 14.31 122 SER A CA 1
ATOM 963 C C . SER A 1 122 ? 70.803 65.435 21.257 1.00 15.76 122 SER A C 1
ATOM 964 O O . SER A 1 122 ? 69.838 65.417 22.020 1.00 16.88 122 SER A O 1
ATOM 967 N N . LEU A 1 123 ? 70.810 64.827 20.082 1.00 13.18 123 LEU A N 1
ATOM 968 C CA . LEU A 1 123 ? 69.649 64.111 19.595 1.00 14.78 123 LEU A CA 1
ATOM 969 C C . LEU A 1 123 ? 69.999 62.657 19.325 1.00 13.61 123 LEU A C 1
ATOM 970 O O . LEU A 1 123 ? 71.057 62.356 18.772 1.00 13.29 123 LEU A O 1
ATOM 975 N N . GLN A 1 124 ? 69.102 61.764 19.727 1.00 13.54 124 GLN A N 1
ATOM 976 C CA . GLN A 1 124 ? 69.289 60.334 19.524 1.00 14.23 124 GLN A CA 1
ATOM 977 C C . GLN A 1 124 ? 67.961 59.736 19.089 1.00 13.97 124 GLN A C 1
ATOM 978 O O . GLN A 1 124 ? 66.951 59.892 19.772 1.00 14.88 124 GLN A O 1
ATOM 984 N N . ILE A 1 125 ? 67.962 59.050 17.952 1.00 13.68 125 ILE A N 1
ATOM 985 C CA . ILE A 1 125 ? 66.748 58.434 17.435 1.00 12.98 125 ILE A CA 1
ATOM 986 C C . ILE A 1 125 ? 66.941 56.921 17.323 1.00 14.16 125 ILE A C 1
ATOM 987 O O . ILE A 1 125 ? 67.935 56.458 16.774 1.00 14.02 125 ILE A O 1
ATOM 992 N N . SER A 1 126 ? 65.991 56.153 17.851 1.00 12.34 126 SER A N 1
ATOM 993 C CA . SER A 1 126 ? 66.096 54.694 17.811 1.00 16.52 126 SER A CA 1
ATOM 994 C C . SER A 1 126 ? 64.893 54.013 17.160 1.00 16.74 126 SER A C 1
ATOM 995 O O . SER A 1 126 ? 64.639 52.832 17.385 1.00 18.17 126 SER A O 1
ATOM 998 N N . SER A 1 127 ? 64.154 54.773 16.363 1.00 17.32 127 SER A N 1
ATOM 999 C CA . SER A 1 127 ? 62.996 54.254 15.639 1.00 17.72 127 SER A CA 1
ATOM 1000 C C . SER A 1 127 ? 63.187 54.625 14.170 1.00 17.46 127 SER A C 1
ATOM 1001 O O . SER A 1 127 ? 63.441 55.789 13.847 1.00 16.49 127 SER A O 1
ATOM 1004 N N . ALA A 1 128 ? 63.082 53.642 13.280 1.00 17.09 128 ALA A N 1
ATOM 1005 C CA . ALA A 1 128 ? 63.252 53.909 11.853 1.00 15.60 128 ALA A CA 1
ATOM 1006 C C . ALA A 1 128 ? 62.207 54.915 11.370 1.00 14.75 128 ALA A C 1
ATOM 1007 O O . ALA A 1 128 ? 62.474 55.725 10.482 1.00 15.68 128 ALA A O 1
ATOM 1009 N N . GLY A 1 129 ? 61.018 54.867 11.963 1.00 14.67 129 GLY A N 1
ATOM 1010 C CA . GLY A 1 129 ? 59.965 55.790 11.569 1.00 15.11 129 GLY A CA 1
ATOM 1011 C C . GLY A 1 129 ? 60.292 57.222 11.960 1.00 17.67 129 GLY A C 1
ATOM 1012 O O . GLY A 1 129 ? 60.073 58.159 11.184 1.00 15.24 129 GLY A O 1
ATOM 1021 N N . GLU A 1 131 ? 63.253 58.342 12.433 1.00 16.84 131 GLU A N 1
ATOM 1022 C CA . GLU A 1 131 ? 64.451 58.757 11.704 1.00 17.94 131 GLU A CA 1
ATOM 1023 C C . GLU A 1 131 ? 64.082 59.564 10.459 1.00 18.19 131 GLU A C 1
ATOM 1024 O O . GLU A 1 131 ? 64.821 60.458 10.047 1.00 17.16 131 GLU A O 1
ATOM 1030 N N . ARG A 1 132 ? 62.931 59.258 9.865 1.00 18.21 132 ARG A N 1
ATOM 1031 C CA . ARG A 1 132 ? 62.501 59.969 8.664 1.00 18.48 132 ARG A CA 1
ATOM 1032 C C . ARG A 1 132 ? 62.214 61.440 8.950 1.00 19.34 132 ARG A C 1
ATOM 1033 O O . ARG A 1 132 ? 62.211 62.267 8.034 1.00 18.52 132 ARG A O 1
ATOM 1041 N N . PHE A 1 133 ? 61.981 61.766 10.219 1.00 17.18 133 PHE A N 1
ATOM 1042 C CA . PHE A 1 133 ? 61.692 63.147 10.612 1.00 17.42 133 PHE A CA 1
ATOM 1043 C C . PHE A 1 133 ? 62.851 63.789 11.362 1.00 17.47 133 PHE A C 1
ATOM 1044 O O . PHE A 1 133 ? 62.663 64.797 12.039 1.00 17.35 133 PHE A O 1
ATOM 1052 N N . LYS A 1 134 ? 64.043 63.216 11.237 1.00 16.53 134 LYS A N 1
ATOM 1053 C CA . LYS A 1 134 ? 65.202 63.726 11.956 1.00 16.42 134 LYS A CA 1
ATOM 1054 C C . LYS A 1 134 ? 65.445 65.221 11.795 1.00 17.34 134 LYS A C 1
ATOM 1055 O O . LYS A 1 134 ? 65.524 65.943 12.784 1.00 16.80 134 LYS A O 1
ATOM 1061 N N . LEU A 1 135 ? 65.563 65.692 10.559 1.00 17.61 135 LEU A N 1
ATOM 1062 C CA . LEU A 1 135 ? 65.811 67.112 10.341 1.00 21.57 135 LEU A CA 1
ATOM 1063 C C . LEU A 1 135 ? 64.658 67.978 10.833 1.00 20.57 135 LEU A C 1
ATOM 1064 O O . LEU A 1 135 ? 64.888 69.032 11.419 1.00 21.02 135 LEU A O 1
ATOM 1069 N N . ASP A 1 136 ? 63.421 67.546 10.597 1.00 20.18 136 ASP A N 1
ATOM 1070 C CA . ASP A 1 136 ? 62.265 68.316 11.060 1.00 20.30 136 ASP A CA 1
ATOM 1071 C C . ASP A 1 136 ? 62.309 68.440 12.585 1.00 19.41 136 ASP A C 1
ATOM 1072 O O . ASP A 1 136 ? 61.954 69.475 13.144 1.00 17.29 136 ASP A O 1
ATOM 1077 N N . VAL A 1 137 ? 62.734 67.369 13.249 1.00 16.83 137 VAL A N 1
ATOM 1078 C CA . VAL A 1 137 ? 62.837 67.361 14.708 1.00 17.52 137 VAL A CA 1
ATOM 1079 C C . VAL A 1 137 ? 63.918 68.342 15.160 1.00 16.10 137 VAL A C 1
ATOM 1080 O O . VAL A 1 137 ? 63.720 69.099 16.111 1.00 16.44 137 VAL A O 1
ATOM 1084 N N . ALA A 1 138 ? 65.058 68.326 14.475 1.00 15.28 138 ALA A N 1
ATOM 1085 C CA . ALA A 1 138 ? 66.165 69.217 14.818 1.00 15.40 138 ALA A CA 1
ATOM 1086 C C . ALA A 1 138 ? 65.729 70.672 14.713 1.00 16.79 138 ALA A C 1
ATOM 1087 O O . ALA A 1 138 ? 66.035 71.487 15.587 1.00 15.04 138 ALA A O 1
ATOM 1089 N N . GLU A 1 139 ? 65.018 70.994 13.637 1.00 15.82 139 GLU A N 1
ATOM 1090 C CA . GLU A 1 139 ? 64.528 72.350 13.429 1.00 18.18 139 GLU A CA 1
ATOM 1091 C C . GLU A 1 139 ? 63.531 72.721 14.528 1.00 18.16 139 GLU A C 1
ATOM 1092 O O . GLU A 1 139 ? 63.586 73.818 15.083 1.00 17.92 139 GLU A O 1
ATOM 1098 N N . ALA A 1 140 ? 62.625 71.800 14.850 1.00 15.72 140 ALA A N 1
ATOM 1099 C CA . ALA A 1 140 ? 61.617 72.052 15.876 1.00 15.88 140 ALA A CA 1
ATOM 1100 C C . ALA A 1 140 ? 62.230 72.351 17.240 1.00 15.97 140 ALA A C 1
ATOM 1101 O O . ALA A 1 140 ? 61.744 73.213 17.971 1.00 15.17 140 ALA A O 1
ATOM 1103 N N . ILE A 1 141 ? 63.295 71.636 17.585 1.00 16.05 141 ILE A N 1
ATOM 1104 C CA . ILE A 1 141 ? 63.957 71.843 18.865 1.00 16.49 141 ILE A CA 1
ATOM 1105 C C . ILE A 1 141 ? 64.425 73.287 18.996 1.00 18.39 141 ILE A C 1
ATOM 1106 O O . ILE A 1 141 ? 64.182 73.936 20.009 1.00 18.52 141 ILE A O 1
ATOM 1119 N N . GLU A 1 143 ? 63.343 75.804 17.351 1.00 19.50 143 GLU A N 1
ATOM 1120 C CA . GLU A 1 143 ? 62.216 76.714 17.216 1.00 20.31 143 GLU A CA 1
ATOM 1121 C C . GLU A 1 143 ? 61.453 76.885 18.530 1.00 21.07 143 GLU A C 1
ATOM 1122 O O . GLU A 1 143 ? 60.932 77.966 18.814 1.00 23.05 143 GLU A O 1
ATOM 1128 N N . VAL A 1 144 ? 61.385 75.830 19.335 1.00 19.22 144 VAL A N 1
ATOM 1129 C CA . VAL A 1 144 ? 60.661 75.920 20.598 1.00 20.18 144 VAL A CA 1
ATOM 1130 C C . VAL A 1 144 ? 61.565 76.324 21.760 1.00 20.04 144 VAL A C 1
ATOM 1131 O O . VAL A 1 144 ? 61.090 76.829 22.774 1.00 18.66 144 VAL A O 1
ATOM 1135 N N . GLU A 1 145 ? 62.867 76.105 21.610 1.00 20.05 145 GLU A N 1
ATOM 1136 C CA . GLU A 1 145 ? 63.810 76.475 22.658 1.00 20.63 145 GLU A CA 1
ATOM 1137 C C . GLU A 1 145 ? 64.934 77.327 22.075 1.00 22.08 145 GLU A C 1
ATOM 1138 O O . GLU A 1 145 ? 65.981 76.811 21.685 1.00 21.51 145 GLU A O 1
ATOM 1144 N N . PRO A 1 146 ? 64.723 78.654 22.007 1.00 23.20 146 PRO A N 1
ATOM 1145 C CA . PRO A 1 146 ? 65.724 79.583 21.468 1.00 23.67 146 PRO A CA 1
ATOM 1146 C C . PRO A 1 146 ? 67.068 79.522 22.193 1.00 23.14 146 PRO A C 1
ATOM 1147 O O . PRO A 1 146 ? 68.080 79.984 21.672 1.00 22.35 146 PRO A O 1
ATOM 1151 N N . GLY A 1 147 ? 67.073 78.949 23.393 1.00 21.52 147 GLY A N 1
ATOM 1152 C CA . GLY A 1 147 ? 68.310 78.830 24.147 1.00 19.03 147 GLY A CA 1
ATOM 1153 C C . GLY A 1 147 ? 69.285 77.876 23.475 1.00 19.11 147 GLY A C 1
ATOM 1154 O O . GLY A 1 147 ? 70.490 77.927 23.720 1.00 18.17 147 GLY A O 1
ATOM 1155 N N . ILE A 1 148 ? 68.759 77.004 22.620 1.00 17.61 148 ILE A N 1
ATOM 1156 C CA . ILE A 1 148 ? 69.575 76.028 21.897 1.00 17.21 148 ILE A CA 1
ATOM 1157 C C . ILE A 1 148 ? 70.087 76.635 20.591 1.00 18.34 148 ILE A C 1
ATOM 1158 O O . ILE A 1 148 ? 69.301 77.088 19.762 1.00 19.65 148 ILE A O 1
ATOM 1163 N N . GLU A 1 149 ? 71.404 76.643 20.414 1.00 18.73 149 GLU A N 1
ATOM 1164 C CA . GLU A 1 149 ? 72.007 77.197 19.204 1.00 21.17 149 GLU A CA 1
ATOM 1165 C C . GLU A 1 149 ? 72.639 76.102 18.350 1.00 19.68 149 GLU A C 1
ATOM 1166 O O . GLU A 1 149 ? 73.064 76.353 17.219 1.00 18.31 149 GLU A O 1
ATOM 1172 N N . THR A 1 150 ? 72.693 74.888 18.893 1.00 17.20 150 THR A N 1
ATOM 1173 C CA . THR A 1 150 ? 73.282 73.756 18.188 1.00 15.85 150 THR A CA 1
ATOM 1174 C C . THR A 1 150 ? 72.570 72.446 18.492 1.00 16.29 150 THR A C 1
ATOM 1175 O O . THR A 1 150 ? 72.258 72.163 19.644 1.00 15.81 150 THR A O 1
ATOM 1179 N N . VAL A 1 151 ? 72.312 71.656 17.453 1.00 14.53 151 VAL A N 1
ATOM 1180 C CA . VAL A 1 151 ? 71.707 70.344 17.630 1.00 14.57 151 VAL A CA 1
ATOM 1181 C C . VAL A 1 151 ? 72.757 69.361 17.138 1.00 13.76 151 VAL A C 1
ATOM 1182 O O . VAL A 1 151 ? 73.115 69.341 15.954 1.00 15.34 151 VAL A O 1
ATOM 1186 N N . PHE A 1 152 ? 73.273 68.568 18.065 1.00 13.24 152 PHE A N 1
ATOM 1187 C CA . PHE A 1 152 ? 74.300 67.596 17.751 1.00 14.52 152 PHE A CA 1
ATOM 1188 C C . PHE A 1 152 ? 73.704 66.198 17.705 1.00 15.93 152 PHE A C 1
ATOM 1189 O O . PHE A 1 152 ? 73.113 65.731 18.681 1.00 15.72 152 PHE A O 1
ATOM 1197 N N . GLU A 1 153 ? 73.861 65.533 16.566 1.00 15.88 153 GLU A N 1
ATOM 1198 C CA . GLU A 1 153 ? 73.345 64.185 16.396 1.00 15.94 153 GLU A CA 1
ATOM 1199 C C . GLU A 1 153 ? 74.280 63.162 17.031 1.00 16.39 153 GLU A C 1
ATOM 1200 O O . GLU A 1 153 ? 75.419 62.991 16.598 1.00 16.70 153 GLU A O 1
ATOM 1206 N N . LYS A 1 154 ? 73.797 62.498 18.074 1.00 16.15 154 LYS A N 1
ATOM 1207 C CA . LYS A 1 154 ? 74.577 61.476 18.749 1.00 17.18 154 LYS A CA 1
ATOM 1208 C C . LYS A 1 154 ? 73.825 60.171 18.538 1.00 17.47 154 LYS A C 1
ATOM 1209 O O . LYS A 1 154 ? 73.280 59.583 19.474 1.00 17.10 154 LYS A O 1
ATOM 1215 N N . ASN A 1 155 ? 73.776 59.735 17.286 1.00 17.99 155 ASN A N 1
ATOM 1216 C CA . ASN A 1 155 ? 73.073 58.512 16.954 1.00 17.42 155 ASN A CA 1
ATOM 1217 C C . ASN A 1 155 ? 73.956 57.284 17.020 1.00 19.02 155 ASN A C 1
ATOM 1218 O O . ASN A 1 155 ? 74.309 56.690 16.004 1.00 17.91 155 ASN A O 1
ATOM 1223 N N . THR A 1 156 ? 74.296 56.909 18.246 1.00 20.21 156 THR A N 1
ATOM 1224 C CA . THR A 1 156 ? 75.131 55.750 18.513 1.00 23.15 156 THR A CA 1
ATOM 1225 C C . THR A 1 156 ? 74.537 55.056 19.730 1.00 25.09 156 THR A C 1
ATOM 1226 O O . THR A 1 156 ? 73.701 55.634 20.427 1.00 26.52 156 THR A O 1
ATOM 1230 N N . GLY A 1 157 ? 74.955 53.819 19.982 1.00 24.66 157 GLY A N 1
ATOM 1231 C CA . GLY A 1 157 ? 74.439 53.106 21.137 1.00 25.19 157 GLY A CA 1
ATOM 1232 C C . GLY A 1 157 ? 73.667 51.837 20.820 1.00 26.10 157 GLY A C 1
ATOM 1233 O O . GLY A 1 157 ? 73.356 51.554 19.657 1.00 22.87 157 GLY A O 1
ATOM 1234 N N . ARG A 1 158 ? 73.359 51.079 21.871 1.00 25.61 158 ARG A N 1
ATOM 1235 C CA . ARG A 1 158 ? 72.625 49.823 21.750 1.00 28.49 158 ARG A CA 1
ATOM 1236 C C . ARG A 1 158 ? 71.260 49.984 21.088 1.00 27.07 158 ARG A C 1
ATOM 1237 O O . ARG A 1 158 ? 70.908 49.210 20.200 1.00 25.72 158 ARG A O 1
ATOM 1245 N N . SER A 1 159 ? 70.491 50.974 21.533 1.00 27.47 159 SER A N 1
ATOM 1246 C CA . SER A 1 159 ? 69.163 51.226 20.971 1.00 27.56 159 SER A CA 1
ATOM 1247 C C . SER A 1 159 ? 69.245 51.478 19.473 1.00 26.48 159 SER A C 1
ATOM 1248 O O . SER A 1 159 ? 68.509 50.884 18.682 1.00 27.74 159 SER A O 1
ATOM 1251 N N . ARG A 1 160 ? 70.146 52.376 19.099 1.00 24.99 160 ARG A N 1
ATOM 1252 C CA . ARG A 1 160 ? 70.355 52.738 17.706 1.00 24.08 160 ARG A CA 1
ATOM 1253 C C . ARG A 1 160 ? 70.661 51.498 16.869 1.00 23.33 160 ARG A C 1
ATOM 1254 O O . ARG A 1 160 ? 70.043 51.273 15.832 1.00 22.92 160 ARG A O 1
ATOM 1262 N N . ARG A 1 161 ? 71.612 50.693 17.332 1.00 23.85 161 ARG A N 1
ATOM 1263 C CA . ARG A 1 161 ? 72.015 49.479 16.623 1.00 24.51 161 ARG A CA 1
ATOM 1264 C C . ARG A 1 161 ? 70.935 48.397 16.604 1.00 25.91 161 ARG A C 1
ATOM 1265 O O . ARG A 1 161 ? 70.812 47.652 15.629 1.00 25.28 161 ARG A O 1
ATOM 1273 N N . ARG A 1 162 ? 70.158 48.315 17.680 1.00 25.60 162 ARG A N 1
ATOM 1274 C CA . ARG A 1 162 ? 69.087 47.328 17.786 1.00 27.35 162 ARG A CA 1
ATOM 1275 C C . ARG A 1 162 ? 68.068 47.525 16.663 1.00 27.26 162 ARG A C 1
ATOM 1276 O O . ARG A 1 162 ? 67.524 46.561 16.122 1.00 25.91 162 ARG A O 1
ATOM 1284 N N . GLU A 1 163 ? 67.815 48.785 16.320 1.00 25.87 163 GLU A N 1
ATOM 1285 C CA . GLU A 1 163 ? 66.854 49.125 15.276 1.00 25.53 163 GLU A CA 1
ATOM 1286 C C . GLU A 1 163 ? 67.468 48.963 13.883 1.00 26.38 163 GLU A C 1
ATOM 1287 O O . GLU A 1 163 ? 66.774 49.073 12.871 1.00 27.57 163 GLU A O 1
ATOM 1293 N N . GLY A 1 164 ? 68.771 48.703 13.835 1.00 25.19 164 GLY A N 1
ATOM 1294 C CA . GLY A 1 164 ? 69.442 48.519 12.558 1.00 25.69 164 GLY A CA 1
ATOM 1295 C C . GLY A 1 164 ? 69.764 49.808 11.824 1.00 25.00 164 GLY A C 1
ATOM 1296 O O . GLY A 1 164 ? 70.029 49.795 10.622 1.00 26.09 164 GLY A O 1
ATOM 1297 N N . LEU A 1 165 ? 69.745 50.925 12.544 1.00 22.22 165 LEU A N 1
ATOM 1298 C CA . LEU A 1 165 ? 70.036 52.223 11.946 1.00 21.98 165 LEU A CA 1
ATOM 1299 C C . LEU A 1 165 ? 71.537 52.497 11.973 1.00 21.69 165 LEU A C 1
ATOM 1300 O O . LEU A 1 165 ? 72.228 52.105 12.908 1.00 20.54 165 LEU A O 1
ATOM 1305 N N . PRO A 1 166 ? 72.063 53.169 10.937 1.00 22.61 166 PRO A N 1
ATOM 1306 C CA . PRO A 1 166 ? 73.497 53.464 10.908 1.00 20.92 166 PRO A CA 1
ATOM 1307 C C . PRO A 1 166 ? 73.893 54.409 12.038 1.00 18.80 166 PRO A C 1
ATOM 1308 O O . PRO A 1 166 ? 73.114 55.270 12.442 1.00 19.55 166 PRO A O 1
ATOM 1312 N N . GLU A 1 167 ? 75.107 54.248 12.545 1.00 18.09 167 GLU A N 1
ATOM 1313 C CA . GLU A 1 167 ? 75.579 55.098 13.626 1.00 18.71 167 GLU A CA 1
ATOM 1314 C C . GLU A 1 167 ? 76.158 56.364 13.023 1.00 18.10 167 GLU A C 1
ATOM 1315 O O . GLU A 1 167 ? 77.031 56.315 12.154 1.00 18.42 167 GLU A O 1
ATOM 1321 N N . ILE A 1 168 ? 75.649 57.498 13.489 1.00 16.40 168 ILE A N 1
ATOM 1322 C CA . ILE A 1 168 ? 76.051 58.799 12.979 1.00 14.45 168 ILE A CA 1
ATOM 1323 C C . ILE A 1 168 ? 76.297 59.773 14.124 1.00 16.14 168 ILE A C 1
ATOM 1324 O O . ILE A 1 168 ? 75.500 59.850 15.056 1.00 15.36 168 ILE A O 1
ATOM 1329 N N . GLU A 1 169 ? 77.405 60.507 14.049 1.00 16.56 169 GLU A N 1
ATOM 1330 C CA . GLU A 1 169 ? 77.743 61.512 15.058 1.00 19.36 169 GLU A CA 1
ATOM 1331 C C . GLU A 1 169 ? 78.218 62.743 14.305 1.00 18.79 169 GLU A C 1
ATOM 1332 O O . GLU A 1 169 ? 79.191 62.676 13.555 1.00 21.03 169 GLU A O 1
ATOM 1338 N N . ARG A 1 170 ? 77.534 63.864 14.504 1.00 18.28 170 ARG A N 1
ATOM 1339 C CA . ARG A 1 170 ? 77.877 65.095 13.802 1.00 18.62 170 ARG A CA 1
ATOM 1340 C C . ARG A 1 170 ? 76.981 66.239 14.231 1.00 18.42 170 ARG A C 1
ATOM 1341 O O . ARG A 1 170 ? 75.909 66.025 14.805 1.00 16.54 170 ARG A O 1
ATOM 1349 N N . VAL A 1 171 ? 77.430 67.456 13.948 1.00 17.24 171 VAL A N 1
ATOM 1350 C CA . VAL A 1 171 ? 76.618 68.628 14.218 1.00 19.00 171 VAL A CA 1
ATOM 1351 C C . VAL A 1 171 ? 75.528 68.462 13.167 1.00 19.76 171 VAL A C 1
ATOM 1352 O O . VAL A 1 171 ? 75.826 68.281 11.984 1.00 19.75 171 VAL A O 1
ATOM 1356 N N . LEU A 1 172 ? 74.272 68.504 13.591 1.00 19.18 172 LEU A N 1
ATOM 1357 C CA . LEU A 1 172 ? 73.166 68.330 12.666 1.00 19.74 172 LEU A CA 1
ATOM 1358 C C . LEU A 1 172 ? 72.598 69.664 12.202 1.00 19.65 172 LEU A C 1
ATOM 1359 O O . LEU A 1 172 ? 72.240 69.821 11.032 1.00 20.03 172 LEU A O 1
ATOM 1364 N N . LEU A 1 173 ? 72.537 70.629 13.111 1.00 16.97 173 LEU A N 1
ATOM 1365 C CA . LEU A 1 173 ? 71.989 71.938 12.787 1.00 18.84 173 LEU A CA 1
ATOM 1366 C C . LEU A 1 173 ? 72.543 72.996 13.738 1.00 19.57 173 LEU A C 1
ATOM 1367 O O . LEU A 1 173 ? 72.908 72.693 14.874 1.00 17.69 173 LEU A O 1
ATOM 1372 N N . GLY A 1 174 ? 72.616 74.237 13.268 1.00 19.82 174 GLY A N 1
ATOM 1373 C CA . GLY A 1 174 ? 73.104 75.309 14.117 1.00 21.94 174 GLY A CA 1
ATOM 1374 C C . GLY A 1 174 ? 74.599 75.543 14.072 1.00 22.22 174 GLY A C 1
ATOM 1375 O O . GLY A 1 174 ? 75.278 75.130 13.134 1.00 20.54 174 GLY A O 1
ATOM 1376 N N . LYS A 1 175 ? 75.111 76.210 15.104 1.00 21.79 175 LYS A N 1
ATOM 1377 C CA . LYS A 1 175 ? 76.530 76.523 15.197 1.00 23.46 175 LYS A CA 1
ATOM 1378 C C . LYS A 1 175 ? 77.365 75.274 15.425 1.00 23.93 175 LYS A C 1
ATOM 1379 O O . LYS A 1 175 ? 76.924 74.331 16.082 1.00 22.41 175 LYS A O 1
ATOM 1385 N N . GLU A 1 176 ? 78.577 75.264 14.882 1.00 24.52 176 GLU A N 1
ATOM 1386 C CA . GLU A 1 176 ? 79.450 74.115 15.062 1.00 27.21 176 GLU A CA 1
ATOM 1387 C C . GLU A 1 176 ? 80.144 74.177 16.418 1.00 29.62 176 GLU A C 1
ATOM 1388 O O . GLU A 1 176 ? 81.324 74.515 16.520 1.00 29.93 176 GLU A O 1
ATOM 1394 N N . LYS A 1 177 ? 79.382 73.845 17.458 1.00 29.09 177 LYS A N 1
ATOM 1395 C CA . LYS A 1 177 ? 79.868 73.846 18.832 1.00 30.85 177 LYS A CA 1
ATOM 1396 C C . LYS A 1 177 ? 79.653 72.447 19.401 1.00 30.24 177 LYS A C 1
ATOM 1397 O O . LYS A 1 177 ? 78.643 71.806 19.107 1.00 29.98 177 LYS A O 1
ATOM 1403 N N . TYR A 1 178 ? 80.595 71.960 20.203 1.00 29.65 178 TYR A N 1
ATOM 1404 C CA . TYR A 1 178 ? 80.452 70.618 20.758 1.00 30.64 178 TYR A CA 1
ATOM 1405 C C . TYR A 1 178 ? 80.919 70.457 22.203 1.00 28.92 178 TYR A C 1
ATOM 1406 O O . TYR A 1 178 ? 80.954 69.340 22.717 1.00 28.21 178 TYR A O 1
ATOM 1415 N N . ARG A 1 179 ? 81.271 71.559 22.856 1.00 28.37 179 ARG A N 1
ATOM 1416 C CA . ARG A 1 179 ? 81.742 71.496 24.238 1.00 27.75 179 ARG A CA 1
ATOM 1417 C C . ARG A 1 179 ? 81.161 72.639 25.065 1.00 25.85 179 ARG A C 1
ATOM 1418 O O . ARG A 1 179 ? 81.076 73.774 24.603 1.00 25.84 179 ARG A O 1
ATOM 1426 N N . THR A 1 180 ? 80.758 72.338 26.295 1.00 23.41 180 THR A N 1
ATOM 1427 C CA . THR A 1 180 ? 80.191 73.359 27.160 1.00 22.01 180 THR A CA 1
ATOM 1428 C C . THR A 1 180 ? 80.402 72.977 28.623 1.00 21.48 180 THR A C 1
ATOM 1429 O O . THR A 1 180 ? 80.631 71.810 28.944 1.00 20.17 180 THR A O 1
ATOM 1433 N N . ILE A 1 181 ? 80.338 73.966 29.506 1.00 20.97 181 ILE A N 1
ATOM 1434 C CA . ILE A 1 181 ? 80.505 73.718 30.931 1.00 20.24 181 ILE A CA 1
ATOM 1435 C C . ILE A 1 181 ? 79.135 73.832 31.573 1.00 18.35 181 ILE A C 1
ATOM 1436 O O . ILE A 1 181 ? 78.521 74.895 31.539 1.00 18.38 181 ILE A O 1
ATOM 1441 N N . ILE A 1 182 ? 78.645 72.739 32.150 1.00 17.81 182 ILE A N 1
ATOM 1442 C CA . ILE A 1 182 ? 77.336 72.772 32.779 1.00 18.91 182 ILE A CA 1
ATOM 1443 C C . ILE A 1 182 ? 77.444 72.902 34.290 1.00 18.36 182 ILE A C 1
ATOM 1444 O O . ILE A 1 182 ? 78.447 72.524 34.894 1.00 18.71 182 ILE A O 1
ATOM 1449 N N . GLN A 1 183 ? 76.392 73.442 34.887 1.00 17.86 183 GLN A N 1
ATOM 1450 C CA . GLN A 1 183 ? 76.332 73.642 36.328 1.00 18.77 183 GLN A CA 1
ATOM 1451 C C . GLN A 1 183 ? 75.270 72.722 36.924 1.00 17.96 183 GLN A C 1
ATOM 1452 O O . GLN A 1 183 ? 74.122 72.724 36.479 1.00 18.51 183 GLN A O 1
ATOM 1458 N N . GLU A 1 184 ? 75.662 71.929 37.917 1.00 18.20 184 GLU A N 1
ATOM 1459 C CA . GLU A 1 184 ? 74.739 71.030 38.608 1.00 17.88 184 GLU A CA 1
ATOM 1460 C C . GLU A 1 184 ? 74.925 71.342 40.088 1.00 19.04 184 GLU A C 1
ATOM 1461 O O . GLU A 1 184 ? 75.899 70.910 40.705 1.00 17.95 184 GLU A O 1
ATOM 1467 N N . GLY A 1 185 ? 73.989 72.090 40.656 1.00 18.66 185 GLY A N 1
ATOM 1468 C CA . GLY A 1 185 ? 74.137 72.481 42.044 1.00 20.84 185 GLY A CA 1
ATOM 1469 C C . GLY A 1 185 ? 75.302 73.456 42.044 1.00 21.69 185 GLY A C 1
ATOM 1470 O O . GLY A 1 185 ? 75.327 74.392 41.245 1.00 20.99 185 GLY A O 1
ATOM 1471 N N . ARG A 1 186 ? 76.280 73.232 42.914 1.00 23.53 186 ARG A N 1
ATOM 1472 C CA . ARG A 1 186 ? 77.452 74.104 42.979 1.00 25.13 186 ARG A CA 1
ATOM 1473 C C . ARG A 1 186 ? 78.596 73.546 42.131 1.00 25.09 186 ARG A C 1
ATOM 1474 O O . ARG A 1 186 ? 79.640 74.187 41.985 1.00 26.01 186 ARG A O 1
ATOM 1482 N N . ALA A 1 187 ? 78.394 72.357 41.568 1.00 21.83 187 ALA A N 1
ATOM 1483 C CA . ALA A 1 187 ? 79.419 71.703 40.762 1.00 20.14 187 ALA A CA 1
ATOM 1484 C C . ALA A 1 187 ? 79.371 72.056 39.275 1.00 21.64 187 ALA A C 1
ATOM 1485 O O . ALA A 1 187 ? 78.308 72.340 38.718 1.00 22.00 187 ALA A O 1
ATOM 1487 N N . LYS A 1 188 ? 80.542 72.034 38.645 1.00 21.13 188 LYS A N 1
ATOM 1488 C CA . LYS A 1 188 ? 80.673 72.331 37.223 1.00 19.39 188 LYS A CA 1
ATOM 1489 C C . LYS A 1 188 ? 81.238 71.095 36.530 1.00 18.30 188 LYS A C 1
ATOM 1490 O O . LYS A 1 188 ? 82.078 70.387 37.089 1.00 19.09 188 LYS A O 1
ATOM 1496 N N . PHE A 1 189 ? 80.782 70.837 35.311 1.00 16.12 189 PHE A N 1
ATOM 1497 C CA . PHE A 1 189 ? 81.259 69.680 34.576 1.00 14.92 189 PHE A CA 1
ATOM 1498 C C . PHE A 1 189 ? 81.458 69.995 33.107 1.00 15.69 189 PHE A C 1
ATOM 1499 O O . PHE A 1 189 ? 80.652 70.704 32.491 1.00 16.55 189 PHE A O 1
ATOM 1507 N N . ILE A 1 190 ? 82.537 69.459 32.551 1.00 17.09 190 ILE A N 1
ATOM 1508 C CA . ILE A 1 190 ? 82.848 69.657 31.143 1.00 18.72 190 ILE A CA 1
ATOM 1509 C C . ILE A 1 190 ? 82.063 68.630 30.343 1.00 19.29 190 ILE A C 1
ATOM 1510 O O . ILE A 1 190 ? 82.168 67.427 30.592 1.00 17.81 190 ILE A O 1
ATOM 1515 N N . VAL A 1 191 ? 81.270 69.112 29.392 1.00 19.56 191 VAL A N 1
ATOM 1516 C CA . VAL A 1 191 ? 80.471 68.246 28.540 1.00 20.15 191 VAL A CA 1
ATOM 1517 C C . VAL A 1 191 ? 80.940 68.431 27.100 1.00 22.02 191 VAL A C 1
ATOM 1518 O O . VAL A 1 191 ? 80.923 69.543 26.571 1.00 21.68 191 VAL A O 1
ATOM 1522 N N . ASP A 1 192 ? 81.373 67.344 26.473 1.00 24.12 192 ASP A N 1
ATOM 1523 C CA . ASP A 1 192 ? 81.852 67.420 25.099 1.00 29.63 192 ASP A CA 1
ATOM 1524 C C . ASP A 1 192 ? 81.120 66.395 24.239 1.00 31.77 192 ASP A C 1
ATOM 1525 O O . ASP A 1 192 ? 81.049 65.215 24.585 1.00 30.95 192 ASP A O 1
ATOM 1538 N N . ARG A 1 194 ? 81.858 65.545 20.962 1.00 47.88 194 ARG A N 1
ATOM 1539 C CA . ARG A 1 194 ? 82.783 64.711 20.205 1.00 51.83 194 ARG A CA 1
ATOM 1540 C C . ARG A 1 194 ? 83.446 63.642 21.065 1.00 54.25 194 ARG A C 1
ATOM 1541 O O . ARG A 1 194 ? 83.930 63.920 22.163 1.00 54.68 194 ARG A O 1
ATOM 1549 N N . GLY A 1 195 ? 83.451 62.414 20.555 1.00 57.24 195 GLY A N 1
ATOM 1550 C CA . GLY A 1 195 ? 84.060 61.309 21.272 1.00 60.21 195 GLY A CA 1
ATOM 1551 C C . GLY A 1 195 ? 83.209 60.762 22.400 1.00 61.85 195 GLY A C 1
ATOM 1552 O O . GLY A 1 195 ? 82.060 61.167 22.576 1.00 62.61 195 GLY A O 1
ATOM 1553 N N . GLN A 1 196 ? 83.784 59.834 23.160 1.00 63.19 196 GLN A N 1
ATOM 1554 C CA . GLN A 1 196 ? 83.105 59.211 24.292 1.00 63.82 196 GLN A CA 1
ATOM 1555 C C . GLN A 1 196 ? 83.987 59.269 25.534 1.00 62.92 196 GLN A C 1
ATOM 1556 O O . GLN A 1 196 ? 85.089 59.820 25.497 1.00 62.67 196 GLN A O 1
ATOM 1562 N N . LYS A 1 197 ? 83.497 58.697 26.630 1.00 62.13 197 LYS A N 1
ATOM 1563 C CA . LYS A 1 197 ? 84.231 58.686 27.892 1.00 60.54 197 LYS A CA 1
ATOM 1564 C C . LYS A 1 197 ? 84.603 60.103 28.316 1.00 58.58 197 LYS A C 1
ATOM 1565 O O . LYS A 1 197 ? 85.458 60.304 29.178 1.00 58.66 197 LYS A O 1
ATOM 1571 N N . THR A 1 198 ? 83.947 61.080 27.697 1.00 56.05 198 THR A N 1
ATOM 1572 C CA . THR A 1 198 ? 84.177 62.488 27.992 1.00 53.08 198 THR A CA 1
ATOM 1573 C C . THR A 1 198 ? 82.807 63.158 28.116 1.00 49.98 198 THR A C 1
ATOM 1574 O O . THR A 1 198 ? 82.649 64.349 27.840 1.00 50.46 198 THR A O 1
ATOM 1578 N N . GLY A 1 199 ? 81.818 62.376 28.539 1.00 45.13 199 GLY A N 1
ATOM 1579 C CA . GLY A 1 199 ? 80.475 62.899 28.679 1.00 39.13 199 GLY A CA 1
ATOM 1580 C C . GLY A 1 199 ? 80.023 63.143 30.106 1.00 35.81 199 GLY A C 1
ATOM 1581 O O . GLY A 1 199 ? 80.828 63.363 31.011 1.00 35.92 199 GLY A O 1
ATOM 1582 N N . PHE A 1 200 ? 78.711 63.098 30.295 1.00 32.09 200 PHE A N 1
ATOM 1583 C CA . PHE A 1 200 ? 78.086 63.327 31.590 1.00 26.85 200 PHE A CA 1
ATOM 1584 C C . PHE A 1 200 ? 76.637 62.867 31.452 1.00 25.11 200 PHE A C 1
ATOM 1585 O O . PHE A 1 200 ? 75.918 63.357 30.581 1.00 25.65 200 PHE A O 1
ATOM 1593 N N . PHE A 1 201 ? 76.208 61.928 32.292 1.00 20.90 201 PHE A N 1
ATOM 1594 C CA . PHE A 1 201 ? 74.835 61.428 32.218 1.00 18.91 201 PHE A CA 1
ATOM 1595 C C . PHE A 1 201 ? 73.899 62.219 33.114 1.00 17.03 201 PHE A C 1
ATOM 1596 O O . PHE A 1 201 ? 74.182 62.428 34.291 1.00 15.37 201 PHE A O 1
ATOM 1604 N N . LEU A 1 202 ? 72.770 62.642 32.558 1.00 14.25 202 LEU A N 1
ATOM 1605 C CA . LEU A 1 202 ? 71.822 63.436 33.326 1.00 13.83 202 LEU A CA 1
ATOM 1606 C C . LEU A 1 202 ? 70.872 62.648 34.219 1.00 12.59 202 LEU A C 1
ATOM 1607 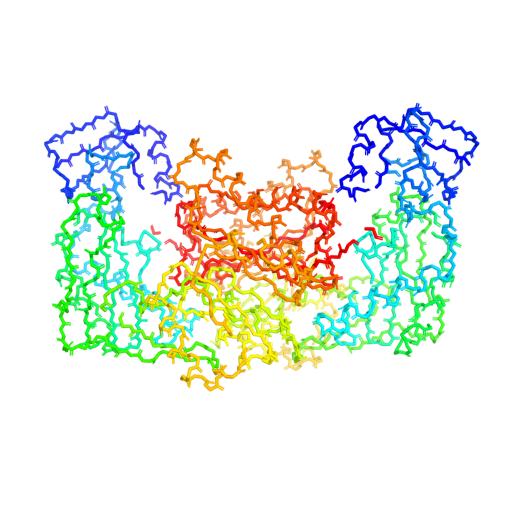O O . LEU A 1 202 ? 70.280 63.223 35.131 1.00 13.05 202 LEU A O 1
ATOM 1612 N N . ASP A 1 203 ? 70.726 61.344 33.986 1.00 13.14 203 ASP A N 1
ATOM 1613 C CA . ASP A 1 203 ? 69.796 60.565 34.804 1.00 12.98 203 ASP A CA 1
ATOM 1614 C C . ASP A 1 203 ? 70.119 60.507 36.296 1.00 12.84 203 ASP A C 1
ATOM 1615 O O . ASP A 1 203 ? 69.211 60.371 37.126 1.00 12.49 203 ASP A O 1
ATOM 1620 N N . GLN A 1 204 ? 71.395 60.648 36.640 1.00 11.48 204 GLN A N 1
ATOM 1621 C CA . GLN A 1 204 ? 71.831 60.603 38.041 1.00 12.29 204 GLN A CA 1
ATOM 1622 C C . GLN A 1 204 ? 71.834 61.960 38.761 1.00 13.26 204 GLN A C 1
ATOM 1623 O O . GLN A 1 204 ? 72.287 62.055 39.902 1.00 12.05 204 GLN A O 1
ATOM 1629 N N . ARG A 1 205 ? 71.309 62.994 38.113 1.00 13.39 205 ARG A N 1
ATOM 1630 C CA . ARG A 1 205 ? 71.283 64.341 38.691 1.00 13.52 205 ARG A CA 1
ATOM 1631 C C . ARG A 1 205 ? 70.806 64.444 40.142 1.00 14.46 205 ARG A C 1
ATOM 1632 O O . ARG A 1 205 ? 71.505 64.991 40.999 1.00 13.40 205 ARG A O 1
ATOM 1640 N N . GLU A 1 206 ? 69.608 63.939 40.410 1.00 12.21 206 GLU A N 1
ATOM 1641 C CA . GLU A 1 206 ? 69.041 64.013 41.751 1.00 15.26 206 GLU A CA 1
ATOM 1642 C C . GLU A 1 206 ? 69.808 63.205 42.784 1.00 14.47 206 GLU A C 1
ATOM 1643 O O . GLU A 1 206 ? 69.893 63.592 43.956 1.00 13.74 206 GLU A O 1
ATOM 1649 N N . ASN A 1 207 ? 70.366 62.082 42.355 1.00 13.26 207 ASN A N 1
ATOM 1650 C CA . ASN A 1 207 ? 71.115 61.238 43.272 1.00 13.06 207 ASN A CA 1
ATOM 1651 C C . ASN A 1 207 ? 72.475 61.832 43.603 1.00 13.30 207 ASN A C 1
ATOM 1652 O O . ASN A 1 207 ? 72.950 61.702 44.730 1.00 10.92 207 ASN A O 1
ATOM 1657 N N . ARG A 1 208 ? 73.101 62.481 42.626 1.00 10.97 208 ARG A N 1
ATOM 1658 C CA . ARG A 1 208 ? 74.398 63.107 42.866 1.00 11.96 208 ARG A CA 1
ATOM 1659 C C . ARG A 1 208 ? 74.197 64.261 43.842 1.00 13.34 208 ARG A C 1
ATOM 1660 O O . ARG A 1 208 ? 74.989 64.455 44.761 1.00 13.32 208 ARG A O 1
ATOM 1668 N N . LEU A 1 209 ? 73.130 65.027 43.638 1.00 14.21 209 LEU A N 1
ATOM 1669 C CA . LEU A 1 209 ? 72.827 66.146 44.520 1.00 14.92 209 LEU A CA 1
ATOM 1670 C C . LEU A 1 209 ? 72.458 65.657 45.921 1.00 15.16 209 LEU A C 1
ATOM 1671 O O . LEU A 1 209 ? 72.777 66.311 46.917 1.00 15.95 209 LEU A O 1
ATOM 1676 N N . ALA A 1 210 ? 71.793 64.507 45.997 1.00 13.96 210 ALA A N 1
ATOM 1677 C CA . ALA A 1 210 ? 71.377 63.955 47.285 1.00 13.69 210 ALA A CA 1
ATOM 1678 C C . ALA A 1 210 ? 72.557 63.506 48.139 1.00 14.03 210 ALA A C 1
ATOM 1679 O O . ALA A 1 210 ? 72.458 63.454 49.363 1.00 14.06 210 ALA A O 1
ATOM 1681 N N . LEU A 1 211 ? 73.668 63.180 47.493 1.00 13.34 211 LEU A N 1
ATOM 1682 C CA . LEU A 1 211 ? 74.858 62.724 48.203 1.00 15.78 211 LEU A CA 1
ATOM 1683 C C . LEU A 1 211 ? 75.489 63.789 49.102 1.00 16.49 211 LEU A C 1
ATOM 1684 O O . LEU A 1 211 ? 76.002 63.478 50.180 1.00 16.31 211 LEU A O 1
ATOM 1689 N N . GLU A 1 212 ? 75.443 65.039 48.661 1.00 16.57 212 GLU A N 1
ATOM 1690 C CA . GLU A 1 212 ? 76.058 66.138 49.397 1.00 16.77 212 GLU A CA 1
ATOM 1691 C C . GLU A 1 212 ? 75.725 66.255 50.885 1.00 17.08 212 GLU A C 1
ATOM 1692 O O . GLU A 1 212 ? 76.624 66.476 51.699 1.00 15.75 212 GLU A O 1
ATOM 1698 N N . LYS A 1 213 ? 74.455 66.090 51.246 1.00 14.89 213 LYS A N 1
ATOM 1699 C CA . LYS A 1 213 ? 74.044 66.209 52.647 1.00 15.86 213 LYS A CA 1
ATOM 1700 C C . LYS A 1 213 ? 74.679 65.158 53.556 1.00 15.26 213 LYS A C 1
ATOM 1701 O O . LYS A 1 213 ? 74.766 65.352 54.768 1.00 16.84 213 LYS A O 1
ATOM 1707 N N . TRP A 1 214 ? 75.120 64.049 52.974 1.00 14.16 214 TRP A N 1
ATOM 1708 C CA . TRP A 1 214 ? 75.717 62.974 53.752 1.00 15.00 214 TRP A CA 1
ATOM 1709 C C . TRP A 1 214 ? 77.221 63.122 53.968 1.00 15.42 214 TRP A C 1
ATOM 1710 O O . TRP A 1 214 ? 77.789 62.478 54.847 1.00 15.77 214 TRP A O 1
ATOM 1721 N N . VAL A 1 215 ? 77.857 63.974 53.175 1.00 15.98 215 VAL A N 1
ATOM 1722 C CA . VAL A 1 215 ? 79.291 64.187 53.298 1.00 18.12 215 VAL A CA 1
ATOM 1723 C C . VAL A 1 215 ? 79.569 65.068 54.509 1.00 19.29 215 VAL A C 1
ATOM 1724 O O . VAL A 1 215 ? 78.915 66.098 54.707 1.00 20.32 215 VAL A O 1
ATOM 1728 N N . GLN A 1 216 ? 80.534 64.647 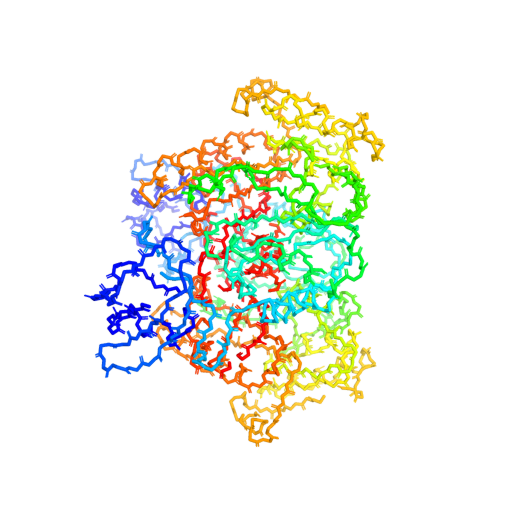55.319 1.00 19.35 216 GLN A N 1
ATOM 1729 C CA . GLN A 1 2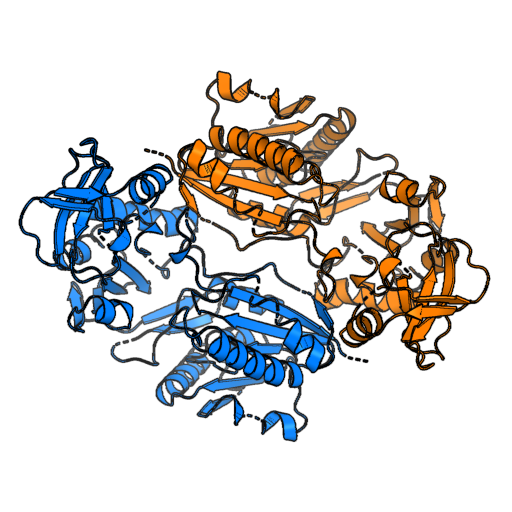16 ? 80.916 65.377 56.523 1.00 22.39 216 GLN A CA 1
ATOM 1730 C C . GLN A 1 216 ? 82.381 65.779 56.445 1.00 21.94 216 GLN A C 1
ATOM 1731 O O . GLN A 1 216 ? 83.184 65.115 55.785 1.00 19.99 216 GLN A O 1
ATOM 1737 N N . PRO A 1 217 ? 82.753 66.874 57.125 1.00 22.91 217 PRO A N 1
ATOM 1738 C CA . PRO A 1 217 ? 84.154 67.296 57.086 1.00 22.55 217 PRO A CA 1
ATOM 1739 C C . PRO A 1 217 ? 85.043 66.170 57.613 1.00 21.15 217 PRO A C 1
ATOM 1740 O O . PRO A 1 217 ? 84.685 65.483 58.570 1.00 21.56 217 PRO A O 1
ATOM 1744 N N . GLY A 1 218 ? 86.188 65.974 56.968 1.00 23.05 218 GLY A N 1
ATOM 1745 C CA . GLY A 1 218 ? 87.108 64.927 57.377 1.00 22.24 218 GLY A CA 1
ATOM 1746 C C . GLY A 1 218 ? 86.823 63.601 56.691 1.00 23.30 218 GLY A C 1
ATOM 1747 O O . GLY A 1 218 ? 87.592 62.648 56.818 1.00 23.55 218 GLY A O 1
ATOM 1748 N N . ASP A 1 219 ? 85.720 63.551 55.949 1.00 22.15 219 ASP A N 1
ATOM 1749 C CA . ASP A 1 219 ? 85.300 62.341 55.245 1.00 21.21 219 ASP A CA 1
ATOM 1750 C C . ASP A 1 219 ? 86.244 61.818 54.173 1.00 21.09 219 ASP A C 1
ATOM 1751 O O . ASP A 1 219 ? 86.851 62.578 53.417 1.00 18.88 219 ASP A O 1
ATOM 1756 N N . ARG A 1 220 ? 86.338 60.494 54.121 1.00 19.88 220 ARG A N 1
ATOM 1757 C CA . ARG A 1 220 ? 87.154 59.783 53.150 1.00 21.15 220 ARG A CA 1
ATOM 1758 C C . ARG A 1 220 ? 86.123 59.081 52.266 1.00 18.52 220 ARG A C 1
ATOM 1759 O O . ARG A 1 220 ? 85.320 58.290 52.764 1.00 18.34 220 ARG A O 1
ATOM 1767 N N . VAL A 1 221 ? 86.142 59.371 50.967 1.00 17.02 221 VAL A N 1
ATOM 1768 C CA . VAL A 1 221 ? 85.159 58.799 50.045 1.00 17.45 221 VAL A CA 1
ATOM 1769 C C . VAL A 1 221 ? 85.745 58.025 48.864 1.00 17.57 221 VAL A C 1
ATOM 1770 O O . VAL A 1 221 ? 86.753 58.423 48.281 1.00 17.72 221 VAL A O 1
ATOM 1774 N N . LEU A 1 222 ? 85.089 56.924 48.510 1.00 16.80 222 LEU A N 1
ATOM 1775 C CA . LEU A 1 222 ? 85.514 56.090 47.389 1.00 18.21 222 LEU A CA 1
ATOM 1776 C C . LEU A 1 222 ? 84.404 55.959 46.341 1.00 18.64 222 LEU A C 1
ATOM 1777 O O . LEU A 1 222 ? 83.271 55.594 46.666 1.00 18.60 222 LEU A O 1
ATOM 1782 N N . ASP A 1 223 ? 84.737 56.264 45.091 1.00 19.24 223 ASP A N 1
ATOM 1783 C CA . ASP A 1 223 ? 83.796 56.159 43.975 1.00 21.81 223 ASP A CA 1
ATOM 1784 C C . ASP A 1 223 ? 84.417 55.080 43.080 1.00 22.04 223 ASP A C 1
ATOM 1785 O O . ASP A 1 223 ? 85.408 55.326 42.392 1.00 21.05 223 ASP A O 1
ATOM 1790 N N . VAL A 1 224 ? 83.832 53.885 43.107 1.00 21.56 224 VAL A N 1
ATOM 1791 C CA . VAL A 1 224 ? 84.355 52.739 42.364 1.00 23.96 224 VAL A CA 1
ATOM 1792 C C . VAL A 1 224 ? 84.278 52.767 40.837 1.00 26.05 224 VAL A C 1
ATOM 1793 O O . VAL A 1 224 ? 85.169 52.242 40.168 1.00 28.53 224 VAL A O 1
ATOM 1797 N N . PHE A 1 225 ? 83.217 53.350 40.290 1.00 24.37 225 PHE A N 1
ATOM 1798 C CA . PHE A 1 225 ? 83.057 53.470 38.838 1.00 24.51 225 PHE A CA 1
ATOM 1799 C C . PHE A 1 225 ? 82.752 54.949 38.628 1.00 24.33 225 PHE A C 1
ATOM 1800 O O . PHE A 1 225 ? 81.629 55.336 38.312 1.00 23.88 225 PHE A O 1
ATOM 1808 N N . THR A 1 226 ? 83.779 55.769 38.810 1.00 24.68 226 THR A N 1
ATOM 1809 C CA . THR A 1 226 ? 83.658 57.217 38.728 1.00 25.39 226 THR A CA 1
ATOM 1810 C C . THR A 1 226 ? 83.352 57.841 37.376 1.00 25.42 226 THR A C 1
ATOM 1811 O O . THR A 1 226 ? 82.745 58.912 37.314 1.00 23.47 226 THR A O 1
ATOM 1815 N N . TYR A 1 227 ? 83.759 57.180 36.297 1.00 24.42 227 TYR A N 1
ATOM 1816 C CA . TYR A 1 227 ? 83.549 57.721 34.957 1.00 24.15 227 TYR A CA 1
ATOM 1817 C C . TYR A 1 227 ? 84.216 59.099 34.920 1.00 23.73 227 TYR A C 1
ATOM 1818 O O . TYR A 1 227 ? 85.402 59.205 35.240 1.00 23.65 227 TYR A O 1
ATOM 1827 N N . THR A 1 228 ? 83.476 60.147 34.559 1.00 21.73 228 THR A N 1
ATOM 1828 C CA . THR A 1 228 ? 84.054 61.489 34.497 1.00 21.67 228 THR A CA 1
ATOM 1829 C C . THR A 1 228 ? 84.055 62.241 35.831 1.00 21.54 228 THR A C 1
ATOM 1830 O O . THR A 1 228 ? 84.360 63.434 35.876 1.00 19.57 228 THR A O 1
ATOM 1834 N N . GLY A 1 229 ? 83.702 61.543 36.909 1.00 20.92 229 GLY A N 1
ATOM 1835 C CA . GLY A 1 229 ? 83.722 62.149 38.232 1.00 21.58 229 GLY A CA 1
ATOM 1836 C C . GLY A 1 229 ? 82.447 62.680 38.861 1.00 21.57 229 GLY A C 1
ATOM 1837 O O . GLY A 1 229 ? 82.519 63.373 39.875 1.00 21.18 229 GLY A O 1
ATOM 1838 N N . GLY A 1 230 ? 81.290 62.353 38.290 1.00 20.53 230 GLY A N 1
ATOM 1839 C CA . GLY A 1 230 ? 80.024 62.834 38.824 1.00 19.64 230 GLY A CA 1
ATOM 1840 C C . GLY A 1 230 ? 79.855 62.845 40.340 1.00 18.91 230 GLY A C 1
ATOM 1841 O O . GLY A 1 230 ? 79.789 63.913 40.956 1.00 18.37 230 GLY A O 1
ATOM 1842 N N . PHE A 1 231 ? 79.764 61.667 40.950 1.00 17.10 231 PHE A N 1
ATOM 1843 C CA . PHE A 1 231 ? 79.589 61.585 42.402 1.00 17.17 231 PHE A CA 1
ATOM 1844 C C . PHE A 1 231 ? 80.820 62.063 43.167 1.00 16.80 231 PHE A C 1
ATOM 1845 O O . PHE A 1 231 ? 80.700 62.689 44.221 1.00 17.21 231 PHE A O 1
ATOM 1853 N N . ALA A 1 232 ? 81.998 61.760 42.634 1.00 16.66 232 ALA A N 1
ATOM 1854 C CA . ALA A 1 232 ? 83.256 62.146 43.267 1.00 19.62 232 ALA A CA 1
ATOM 1855 C C . ALA A 1 232 ? 83.376 63.660 43.440 1.00 19.11 232 ALA A C 1
ATOM 1856 O O . ALA A 1 232 ? 83.714 64.141 44.523 1.00 19.65 232 ALA A O 1
ATOM 1858 N N . ILE A 1 233 ? 83.106 64.401 42.370 1.00 18.48 233 ILE A N 1
ATOM 1859 C CA . ILE A 1 233 ? 83.177 65.860 42.403 1.00 19.34 233 ILE A CA 1
ATOM 1860 C C . ILE A 1 233 ? 82.195 66.425 43.428 1.00 19.19 233 ILE A C 1
ATOM 1861 O O . ILE A 1 233 ? 82.554 67.288 44.221 1.00 19.98 233 ILE A O 1
ATOM 1866 N N . HIS A 1 234 ? 80.956 65.940 43.412 1.00 17.55 234 HIS A N 1
ATOM 1867 C CA . HIS A 1 234 ? 79.963 66.417 44.364 1.00 17.40 234 HIS A CA 1
ATOM 1868 C C . HIS A 1 234 ? 80.403 66.158 45.809 1.00 16.94 234 HIS A C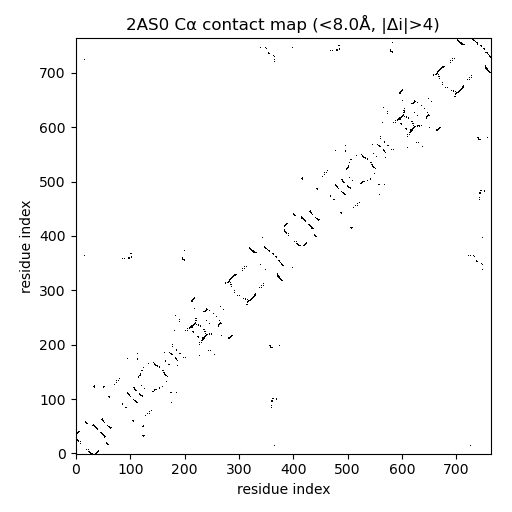 1
ATOM 1869 O O . HIS A 1 234 ? 80.144 66.968 46.693 1.00 19.05 234 HIS A O 1
ATOM 1876 N N . ALA A 1 235 ? 81.069 65.034 46.045 1.00 16.37 235 ALA A N 1
ATOM 1877 C CA . ALA A 1 235 ? 81.540 64.714 47.391 1.00 17.10 235 ALA A CA 1
ATOM 1878 C C . ALA A 1 235 ? 82.653 65.677 47.822 1.00 18.03 235 ALA A C 1
ATOM 1879 O O . ALA A 1 235 ? 82.701 66.113 48.976 1.00 17.21 235 ALA A O 1
ATOM 1881 N N . ALA A 1 236 ? 83.543 66.000 46.887 1.00 18.11 236 ALA A N 1
ATOM 1882 C CA . ALA A 1 236 ? 84.656 66.902 47.155 1.00 19.48 236 ALA A CA 1
ATOM 1883 C C . ALA A 1 236 ? 84.196 68.336 47.424 1.00 20.45 236 ALA A C 1
ATOM 1884 O O . ALA A 1 236 ? 84.679 68.984 48.358 1.00 20.00 236 ALA A O 1
ATOM 1886 N N . ILE A 1 237 ? 83.274 68.843 46.613 1.00 20.13 237 ILE A N 1
ATOM 1887 C CA . ILE A 1 237 ? 82.800 70.207 46.831 1.00 22.00 237 ILE A CA 1
ATOM 1888 C C . ILE A 1 237 ? 81.935 70.275 48.086 1.00 21.41 237 ILE A C 1
ATOM 1889 O O . ILE A 1 237 ? 81.712 71.353 48.632 1.00 19.70 237 ILE A O 1
ATOM 1894 N N . ALA A 1 238 ? 81.442 69.123 48.536 1.00 19.33 238 ALA A N 1
ATOM 1895 C CA . ALA A 1 238 ? 80.617 69.072 49.736 1.00 20.34 238 ALA A CA 1
ATOM 1896 C C . ALA A 1 238 ? 81.498 69.128 50.980 1.00 20.94 238 ALA A C 1
ATOM 1897 O O . ALA A 1 238 ? 80.997 69.207 52.099 1.00 23.79 238 ALA A O 1
ATOM 1899 N N . GLY A 1 239 ? 82.810 69.068 50.784 1.00 22.06 239 GLY A N 1
ATOM 1900 C CA . GLY A 1 239 ? 83.716 69.142 51.917 1.00 22.45 239 GLY A CA 1
ATOM 1901 C C . GLY A 1 239 ? 84.486 67.890 52.294 1.00 21.71 239 GLY A C 1
ATOM 1902 O O . GLY A 1 239 ? 85.149 67.869 53.333 1.00 22.69 239 GLY A O 1
ATOM 1903 N N . ALA A 1 240 ? 84.407 66.845 51.479 1.00 19.71 240 ALA A N 1
ATOM 1904 C CA . ALA A 1 240 ? 85.137 65.617 51.779 1.00 20.22 240 ALA A CA 1
ATOM 1905 C C . ALA A 1 240 ? 86.628 65.936 51.852 1.00 21.67 240 ALA A C 1
ATOM 1906 O O . ALA A 1 240 ? 87.140 66.722 51.062 1.00 20.57 240 ALA A O 1
ATOM 1908 N N . ASP A 1 241 ? 87.323 65.322 52.802 1.00 22.24 241 ASP A N 1
ATOM 1909 C CA . ASP A 1 241 ? 88.751 65.560 52.969 1.00 23.86 241 ASP A CA 1
ATOM 1910 C C . ASP A 1 241 ? 89.581 64.829 51.916 1.00 24.10 241 ASP A C 1
ATOM 1911 O O . ASP A 1 241 ? 90.599 65.334 51.449 1.00 24.27 241 ASP A O 1
ATOM 1916 N N . GLU A 1 242 ? 89.131 63.638 51.543 1.00 22.90 242 GLU A N 1
ATOM 1917 C CA . GLU A 1 242 ? 89.824 62.821 50.561 1.00 23.97 242 GLU A CA 1
ATOM 1918 C C . GLU A 1 242 ? 88.817 62.017 49.743 1.00 21.98 242 GLU A C 1
ATOM 1919 O O . GLU A 1 242 ? 87.913 61.396 50.299 1.00 19.96 242 GLU A O 1
ATOM 1925 N N . VAL A 1 243 ? 88.972 62.043 48.423 1.00 21.04 243 VAL A N 1
ATOM 1926 C CA . VAL A 1 243 ? 88.084 61.302 47.535 1.00 20.89 243 VAL A CA 1
ATOM 1927 C C . VAL A 1 243 ? 88.914 60.532 46.516 1.00 22.04 243 VAL A C 1
ATOM 1928 O O . VAL A 1 243 ? 89.775 61.102 45.849 1.00 22.14 243 VAL A O 1
ATOM 1932 N N . ILE A 1 244 ? 88.654 59.233 46.411 1.00 21.09 244 ILE A N 1
ATOM 1933 C CA . ILE A 1 244 ? 89.364 58.375 45.471 1.00 21.78 244 ILE A CA 1
ATOM 1934 C C . ILE A 1 244 ? 88.386 57.897 44.404 1.00 22.01 244 ILE A C 1
ATOM 1935 O O . ILE A 1 244 ? 87.354 57.308 44.724 1.00 20.58 244 ILE A O 1
ATOM 1940 N N . GLY A 1 245 ? 88.710 58.163 43.142 1.00 22.95 245 GLY A N 1
ATOM 1941 C CA . GLY A 1 245 ? 87.847 57.749 42.050 1.00 24.43 245 GLY A CA 1
ATOM 1942 C C . GLY A 1 245 ? 88.519 56.729 41.149 1.00 26.36 245 GLY A C 1
ATOM 1943 O O . GLY A 1 245 ? 89.666 56.912 40.744 1.00 25.92 245 GLY A O 1
ATOM 1944 N N . ILE A 1 246 ? 87.803 55.653 40.835 1.00 26.41 246 ILE A N 1
ATOM 1945 C CA . ILE A 1 246 ? 88.332 54.592 39.984 1.00 27.42 246 ILE A CA 1
ATOM 1946 C C . ILE A 1 246 ? 87.475 54.387 38.736 1.00 27.79 246 ILE A C 1
ATOM 1947 O O . ILE A 1 246 ? 86.249 54.378 38.817 1.00 25.56 246 ILE A O 1
ATOM 1952 N N . ASP A 1 247 ? 88.125 54.227 37.584 1.00 28.01 247 ASP A N 1
ATOM 1953 C CA . ASP A 1 247 ? 87.415 53.977 36.329 1.00 28.84 247 ASP A CA 1
ATOM 1954 C C . ASP A 1 247 ? 88.340 53.267 35.344 1.00 29.28 247 ASP A C 1
ATOM 1955 O O . ASP A 1 247 ? 89.538 53.537 35.301 1.00 30.06 247 ASP A O 1
ATOM 1960 N N . LYS A 1 248 ? 87.776 52.359 34.556 1.00 30.43 248 LYS A N 1
ATOM 1961 C CA . LYS A 1 248 ? 88.557 51.591 33.588 1.00 31.69 248 LYS A CA 1
ATOM 1962 C C . LYS A 1 248 ? 89.063 52.409 32.404 1.00 31.23 248 LYS A C 1
ATOM 1963 O O . LYS A 1 248 ? 90.104 52.097 31.825 1.00 30.97 248 LYS A O 1
ATOM 1969 N N . SER A 1 249 ? 88.329 53.458 32.052 1.00 29.94 249 SER A N 1
ATOM 1970 C CA . SER A 1 249 ? 88.688 54.296 30.915 1.00 30.28 249 SER A CA 1
ATOM 1971 C C . SER A 1 249 ? 89.695 55.412 31.185 1.00 30.27 249 SER A C 1
ATOM 1972 O O . SER A 1 249 ? 89.496 56.256 32.058 1.00 30.03 249 SER A O 1
ATOM 1975 N N . PRO A 1 250 ? 90.804 55.423 30.432 1.00 30.54 250 PRO A N 1
ATOM 1976 C CA . PRO A 1 250 ? 91.824 56.460 30.606 1.00 29.73 250 PRO A CA 1
ATOM 1977 C C . PRO A 1 250 ? 91.262 57.832 30.228 1.00 29.61 250 PRO A C 1
ATOM 1978 O O . PRO A 1 250 ? 91.581 58.839 30.858 1.00 30.01 250 PRO A O 1
ATOM 1982 N N . ARG A 1 251 ? 90.422 57.854 29.195 1.00 28.97 251 ARG A N 1
ATOM 1983 C CA . ARG A 1 251 ? 89.797 59.086 28.707 1.00 30.55 251 ARG A CA 1
ATOM 1984 C C . ARG A 1 251 ? 88.847 59.696 29.738 1.00 28.73 251 ARG A C 1
ATOM 1985 O O . ARG A 1 251 ? 88.767 60.917 29.884 1.00 28.22 251 ARG A O 1
ATOM 1993 N N . ALA A 1 252 ? 88.116 58.839 30.439 1.00 27.00 252 ALA A N 1
ATOM 1994 C CA . ALA A 1 252 ? 87.175 59.306 31.448 1.00 26.39 252 ALA A CA 1
ATOM 1995 C C . ALA A 1 252 ? 87.928 59.944 32.615 1.00 25.00 252 ALA A C 1
ATOM 1996 O O . ALA A 1 252 ? 87.508 60.965 33.155 1.00 24.92 252 ALA A O 1
ATOM 1998 N N . ILE A 1 253 ? 89.054 59.348 32.989 1.00 25.36 253 ILE A N 1
ATOM 1999 C CA . ILE A 1 253 ? 89.855 59.866 34.090 1.00 25.44 253 ILE A CA 1
ATOM 2000 C C . ILE A 1 253 ? 90.506 61.201 33.731 1.00 27.07 253 ILE A C 1
ATOM 2001 O O . ILE A 1 253 ? 90.662 62.077 34.585 1.00 25.03 253 ILE A O 1
ATOM 2006 N N . GLU A 1 254 ? 90.878 61.359 32.464 1.00 27.06 254 GLU A N 1
ATOM 2007 C CA . GLU A 1 254 ? 91.505 62.596 32.022 1.00 27.90 254 GLU A CA 1
ATOM 2008 C C . GLU A 1 254 ? 90.510 63.745 32.156 1.00 26.37 254 GLU A C 1
ATOM 2009 O O . GLU A 1 254 ? 90.882 64.861 32.511 1.00 26.68 254 GLU A O 1
ATOM 2015 N N . THR A 1 255 ? 89.242 63.460 31.872 1.00 24.53 255 THR A N 1
ATOM 2016 C CA . THR A 1 255 ? 88.188 64.464 31.978 1.00 23.49 255 THR A CA 1
ATOM 2017 C C . THR A 1 255 ? 87.881 64.725 33.450 1.00 21.80 255 THR A C 1
ATOM 2018 O O . THR A 1 255 ? 87.646 65.863 33.854 1.00 23.40 255 THR A O 1
ATOM 2022 N N . ALA A 1 256 ? 87.874 63.660 34.244 1.00 19.34 256 ALA A N 1
ATOM 2023 C CA . ALA A 1 256 ? 87.611 63.780 35.673 1.00 20.86 256 ALA A CA 1
ATOM 2024 C C . ALA A 1 256 ? 88.622 64.739 36.299 1.00 21.06 256 ALA A C 1
ATOM 2025 O O . ALA A 1 256 ? 88.262 65.585 37.116 1.00 19.64 256 ALA A O 1
ATOM 2027 N N . LYS A 1 257 ? 89.889 64.612 35.909 1.00 23.24 257 LYS A N 1
ATOM 2028 C CA . LYS A 1 257 ? 90.925 65.491 36.442 1.00 24.22 257 LYS A CA 1
ATOM 2029 C C . LYS A 1 257 ? 90.654 66.932 36.021 1.00 24.62 257 LYS A C 1
ATOM 2030 O O . LYS A 1 257 ? 90.881 67.864 36.791 1.00 24.00 257 LYS A O 1
ATOM 2036 N N . GLU A 1 258 ? 90.166 67.112 34.796 1.00 23.94 258 GLU A N 1
ATOM 2037 C CA . GLU A 1 258 ? 89.856 68.446 34.297 1.00 25.34 258 GLU A CA 1
ATOM 2038 C C . GLU A 1 258 ? 88.690 69.044 35.088 1.00 23.80 258 GLU A C 1
ATOM 2039 O O . GLU A 1 258 ? 88.680 70.241 35.379 1.00 22.18 258 GLU A O 1
ATOM 2045 N N . ASN A 1 259 ? 87.709 68.211 35.431 1.00 21.98 259 ASN A N 1
ATOM 2046 C CA . ASN A 1 259 ? 86.556 68.677 36.206 1.00 21.51 259 ASN A CA 1
ATOM 2047 C C . ASN A 1 259 ? 87.000 69.075 37.611 1.00 20.56 259 ASN A C 1
ATOM 2048 O O . ASN A 1 259 ? 86.514 70.058 38.175 1.00 20.56 259 ASN A O 1
ATOM 2053 N N . ALA A 1 260 ? 87.915 68.296 38.179 1.00 21.35 260 ALA A N 1
ATOM 2054 C CA . ALA A 1 260 ? 88.427 68.584 39.515 1.00 22.29 260 ALA A CA 1
ATOM 2055 C C . ALA A 1 260 ? 89.085 69.961 39.517 1.00 22.95 260 ALA A C 1
ATOM 2056 O O . ALA A 1 260 ? 88.898 70.743 40.443 1.00 22.51 260 ALA A O 1
ATOM 2058 N N . LYS A 1 261 ? 89.847 70.254 38.467 1.00 23.87 261 LYS A N 1
ATOM 2059 C CA . LYS A 1 261 ? 90.527 71.540 38.354 1.00 26.47 261 LYS A CA 1
ATOM 2060 C C . LYS A 1 261 ? 89.515 72.672 38.211 1.00 25.60 261 LYS A C 1
ATOM 2061 O O . LYS A 1 261 ? 89.649 73.724 38.838 1.00 24.78 261 LYS A O 1
ATOM 2067 N N . LEU A 1 262 ? 88.493 72.446 37.392 1.00 24.77 262 LEU A N 1
ATOM 2068 C CA . LEU A 1 262 ? 87.451 73.444 37.168 1.00 24.58 262 LEU A CA 1
ATOM 2069 C C . LEU A 1 262 ? 86.726 73.800 38.468 1.00 23.55 262 LEU A C 1
ATOM 2070 O O . LEU A 1 262 ? 86.302 74.941 38.659 1.00 24.71 262 LEU A O 1
ATOM 2075 N N . ASN A 1 263 ? 86.596 72.821 39.359 1.00 21.71 263 ASN A N 1
ATOM 2076 C CA . ASN A 1 263 ? 85.907 73.015 40.632 1.00 22.43 263 ASN A CA 1
ATOM 2077 C C . ASN A 1 263 ? 86.835 73.367 41.787 1.00 24.00 263 ASN A C 1
ATOM 2078 O O . ASN A 1 263 ? 86.389 73.502 42.926 1.00 24.75 263 ASN A O 1
ATOM 2083 N N . GLY A 1 264 ? 88.122 73.509 41.487 1.00 25.27 264 GLY A N 1
ATOM 2084 C CA . GLY A 1 264 ? 89.092 73.859 42.506 1.00 25.95 264 GLY A CA 1
ATOM 2085 C C . GLY A 1 264 ? 89.185 72.864 43.644 1.00 25.71 264 GLY A C 1
ATOM 2086 O O . GLY A 1 264 ? 89.286 73.254 44.805 1.00 27.13 264 GLY A O 1
ATOM 2087 N N . VAL A 1 265 ? 89.164 71.576 43.315 1.00 25.45 265 VAL A N 1
ATOM 2088 C CA . VAL A 1 265 ? 89.239 70.537 44.336 1.00 25.38 265 VAL A CA 1
ATOM 2089 C C . VAL A 1 265 ? 90.246 69.446 43.994 1.00 25.13 265 VAL A C 1
ATOM 2090 O O . VAL A 1 265 ? 90.179 68.346 44.541 1.00 24.99 265 VAL A O 1
ATOM 2094 N N . GLU A 1 266 ? 91.185 69.758 43.104 1.00 26.54 266 GLU A N 1
ATOM 2095 C CA . GLU A 1 266 ? 92.192 68.788 42.683 1.00 30.00 266 GLU A CA 1
ATOM 2096 C C . GLU A 1 266 ? 93.049 68.254 43.829 1.00 30.49 266 GLU A C 1
ATOM 2097 O O . GLU A 1 266 ? 93.457 67.093 43.816 1.00 29.64 266 GLU A O 1
ATOM 2103 N N . ASP A 1 267 ? 93.322 69.104 44.814 1.00 31.19 267 ASP A N 1
ATOM 2104 C CA . ASP A 1 267 ? 94.151 68.720 45.955 1.00 34.45 267 ASP A CA 1
ATOM 2105 C C . ASP A 1 267 ? 93.583 67.571 46.782 1.00 35.07 267 ASP A C 1
ATOM 2106 O O . ASP A 1 267 ? 94.330 66.742 47.303 1.00 35.46 267 ASP A O 1
ATOM 2111 N N . ARG A 1 268 ? 92.261 67.517 46.896 1.00 34.16 268 ARG A N 1
ATOM 2112 C CA . ARG A 1 268 ? 91.617 66.480 47.692 1.00 34.23 268 ARG A CA 1
ATOM 2113 C C . ARG A 1 268 ? 91.135 65.269 46.905 1.00 32.66 268 ARG A C 1
ATOM 2114 O O . ARG A 1 268 ? 90.436 64.415 47.445 1.00 32.01 268 ARG A O 1
ATOM 2130 N N . LYS A 1 270 ? 91.984 61.933 44.125 1.00 32.18 270 LYS A N 1
ATOM 2131 C CA . LYS A 1 270 ? 92.944 61.009 43.542 1.00 33.45 270 LYS A CA 1
ATOM 2132 C C . LYS A 1 270 ? 92.203 60.066 42.605 1.00 33.74 270 LYS A C 1
ATOM 2133 O O . LYS A 1 270 ? 91.366 59.274 43.042 1.00 32.66 270 LYS A O 1
ATOM 2139 N N . PHE A 1 271 ? 92.509 60.157 41.316 1.00 33.56 271 PHE A N 1
ATOM 2140 C CA . PHE A 1 271 ? 91.866 59.315 40.316 1.00 33.79 271 PHE A CA 1
ATOM 2141 C C . PHE A 1 271 ? 92.776 58.193 39.835 1.00 34.51 271 PHE A C 1
ATOM 2142 O O . PHE A 1 271 ? 93.905 58.429 39.408 1.00 36.03 271 PHE A O 1
ATOM 2150 N N . ILE A 1 272 ? 92.268 56.968 39.911 1.00 34.25 272 ILE A N 1
ATOM 2151 C CA . ILE A 1 272 ? 93.016 55.791 39.502 1.00 33.23 272 ILE A CA 1
ATOM 2152 C C . ILE A 1 272 ? 92.386 55.127 38.283 1.00 33.60 272 ILE A C 1
ATOM 2153 O O . ILE A 1 272 ? 91.176 54.912 38.238 1.00 31.83 272 ILE A O 1
ATOM 2158 N N . VAL A 1 273 ? 93.215 54.809 37.293 1.00 33.03 273 VAL A N 1
ATOM 2159 C CA . VAL A 1 273 ? 92.743 54.134 36.091 1.00 33.15 273 VAL A CA 1
ATOM 2160 C C . VAL A 1 273 ? 92.982 52.647 36.317 1.00 33.30 273 VAL A C 1
ATOM 2161 O O . VAL A 1 273 ? 94.121 52.222 36.516 1.00 34.48 273 VAL A O 1
ATOM 2165 N N . GLY A 1 274 ? 91.913 51.859 36.304 1.00 32.85 274 GLY A N 1
ATOM 2166 C CA . GLY A 1 274 ? 92.064 50.432 36.516 1.00 33.84 274 GLY A CA 1
ATOM 2167 C C . GLY A 1 274 ? 90.743 49.717 36.710 1.00 33.77 274 GLY A C 1
ATOM 2168 O O . GLY A 1 274 ? 89.679 50.323 36.601 1.00 33.44 274 GLY A O 1
ATOM 2169 N N . SER A 1 275 ? 90.816 48.423 37.000 1.00 34.37 275 SER A N 1
ATOM 2170 C CA . SER A 1 275 ? 89.625 47.606 37.211 1.00 37.03 275 SER A CA 1
ATOM 2171 C C . SER A 1 275 ? 89.101 47.726 38.643 1.00 36.47 275 SER A C 1
ATOM 2172 O O . SER A 1 275 ? 89.875 47.736 39.600 1.00 37.37 275 SER A O 1
ATOM 2175 N N . ALA A 1 276 ? 87.782 47.807 38.779 1.00 36.45 276 ALA A N 1
ATOM 2176 C CA . ALA A 1 276 ? 87.141 47.932 40.084 1.00 35.83 276 ALA A CA 1
ATOM 2177 C C . ALA A 1 276 ? 87.585 46.867 41.088 1.00 36.16 276 ALA A C 1
ATOM 2178 O O . ALA A 1 276 ? 88.091 47.191 42.162 1.00 35.55 276 ALA A O 1
ATOM 2180 N N . PHE A 1 277 ? 87.393 45.598 40.739 1.00 36.44 277 PHE A N 1
ATOM 2181 C CA . PHE A 1 277 ? 87.762 44.502 41.629 1.00 37.71 277 PHE A CA 1
ATOM 2182 C C . PHE A 1 277 ? 89.223 44.499 42.068 1.00 37.94 277 PHE A C 1
ATOM 2183 O O . PHE A 1 277 ? 89.515 44.319 43.249 1.00 38.73 277 PHE A O 1
ATOM 2191 N N . GLU A 1 278 ? 90.143 44.690 41.129 1.00 38.09 278 GLU A N 1
ATOM 2192 C CA . GLU A 1 278 ? 91.557 44.697 41.478 1.00 39.49 278 GLU A CA 1
ATOM 2193 C C . GLU A 1 278 ? 91.881 45.872 42.392 1.00 38.42 278 GLU A C 1
ATOM 2194 O O . GLU A 1 278 ? 92.587 45.716 43.389 1.00 37.28 278 GLU A O 1
ATOM 2200 N N . GLU A 1 279 ? 91.353 47.046 42.059 1.00 37.72 279 GLU A N 1
ATOM 2201 C CA . GLU A 1 279 ? 91.596 48.235 42.866 1.00 37.60 279 GLU A CA 1
ATOM 2202 C C . GLU A 1 279 ? 90.995 48.125 44.264 1.00 37.25 279 GLU A C 1
ATOM 2203 O O . GLU A 1 279 ? 91.627 48.521 45.243 1.00 36.70 279 GLU A O 1
ATOM 2217 N N . GLU A 1 281 ? 90.421 45.373 45.964 1.00 39.53 281 GLU A N 1
ATOM 2218 C CA . GLU A 1 281 ? 91.196 44.393 46.726 1.00 40.54 281 GLU A CA 1
ATOM 2219 C C . GLU A 1 281 ? 92.475 45.014 47.282 1.00 40.32 281 GLU A C 1
ATOM 2220 O O . GLU A 1 281 ? 92.862 44.741 48.419 1.00 40.33 281 GLU A O 1
ATOM 2226 N N . LYS A 1 282 ? 93.133 45.844 46.479 1.00 39.25 282 LYS A N 1
ATOM 2227 C CA . LYS A 1 282 ? 94.350 46.509 46.925 1.00 39.93 282 LYS A CA 1
ATOM 2228 C C . LYS A 1 282 ? 94.019 47.339 48.159 1.00 39.69 282 LYS A C 1
ATOM 2229 O O . LYS A 1 282 ? 94.746 47.318 49.151 1.00 40.24 282 LYS A O 1
ATOM 2235 N N . LEU A 1 283 ? 92.912 48.073 48.086 1.00 39.09 283 LEU A N 1
ATOM 2236 C CA . LEU A 1 283 ? 92.472 48.909 49.195 1.00 38.27 283 LEU A CA 1
ATOM 2237 C C . LEU A 1 283 ? 92.090 48.045 50.390 1.00 37.98 283 LEU A C 1
ATOM 2238 O O . LEU A 1 283 ? 92.381 48.389 51.534 1.00 38.66 283 LEU A O 1
ATOM 2243 N N . GLN A 1 284 ? 91.438 46.921 50.120 1.00 37.93 284 GLN A N 1
ATOM 2244 C CA . GLN A 1 284 ? 91.019 46.016 51.183 1.00 39.83 284 GLN A CA 1
ATOM 2245 C C . GLN A 1 284 ? 92.221 45.490 51.966 1.00 41.55 284 GLN A C 1
ATOM 2246 O O . GLN A 1 284 ? 92.261 45.584 53.192 1.00 41.92 284 GLN A O 1
ATOM 2252 N N . LYS A 1 285 ? 93.196 44.937 51.252 1.00 43.96 285 LYS A N 1
ATOM 2253 C CA . LYS A 1 285 ? 94.395 44.393 51.885 1.00 46.52 285 LYS A CA 1
ATOM 2254 C C . LYS A 1 285 ? 95.095 45.435 52.747 1.00 47.15 285 LYS A C 1
ATOM 2255 O O . LYS A 1 285 ? 95.674 45.110 53.784 1.00 47.99 285 LYS A O 1
ATOM 2261 N N . LYS A 1 286 ? 95.034 46.689 52.313 1.00 47.63 286 LYS A N 1
ATOM 2262 C CA . LYS A 1 286 ? 95.657 47.789 53.038 1.00 47.78 286 LYS A CA 1
ATOM 2263 C C . LYS A 1 286 ? 94.854 48.125 54.293 1.00 47.23 286 LYS A C 1
ATOM 2264 O O . LYS A 1 286 ? 95.216 49.024 55.051 1.00 46.81 286 LYS A O 1
ATOM 2270 N N . GLY A 1 287 ? 93.764 47.393 54.509 1.00 46.52 287 GLY A N 1
ATOM 2271 C CA . GLY A 1 287 ? 92.926 47.639 55.670 1.00 46.12 287 GLY A CA 1
ATOM 2272 C C . GLY A 1 287 ? 92.279 49.006 55.590 1.00 45.16 287 GLY A C 1
ATOM 2273 O O . GLY A 1 287 ? 91.989 49.634 56.608 1.00 45.36 287 GLY A O 1
ATOM 2274 N N . GLU A 1 288 ? 92.051 49.463 54.364 1.00 44.78 288 GLU A N 1
ATOM 2275 C CA . GLU A 1 288 ? 91.448 50.767 54.115 1.00 43.87 288 GLU A CA 1
ATOM 2276 C C . GLU A 1 288 ? 89.936 50.748 54.320 1.00 40.77 288 GLU A C 1
ATOM 2277 O O . GLU A 1 288 ? 89.251 49.816 53.892 1.00 42.12 288 GLU A O 1
ATOM 2283 N N . LYS A 1 289 ? 89.427 51.780 54.985 1.00 36.67 289 LYS A N 1
ATOM 2284 C CA . LYS A 1 289 ? 87.996 51.914 55.234 1.00 31.15 289 LYS A CA 1
ATOM 2285 C C . LYS A 1 289 ? 87.566 53.330 54.876 1.00 27.35 289 LYS A C 1
ATOM 2286 O O . LYS A 1 289 ? 88.269 54.295 55.168 1.00 25.97 289 LYS A O 1
ATOM 2292 N N . PHE A 1 290 ? 86.407 53.446 54.241 1.00 22.45 290 PHE A N 1
ATOM 2293 C CA . PHE A 1 290 ? 85.895 54.740 53.817 1.00 19.56 290 PHE A CA 1
ATOM 2294 C C . PHE A 1 290 ? 84.595 55.117 54.516 1.00 16.73 290 PHE A C 1
ATOM 2295 O O . PHE A 1 290 ? 83.814 54.255 54.908 1.00 15.81 290 PHE A O 1
ATOM 2303 N N . ASP A 1 291 ? 84.380 56.419 54.679 1.00 17.53 291 ASP A N 1
ATOM 2304 C CA . ASP A 1 291 ? 83.175 56.930 55.316 1.00 15.64 291 ASP A CA 1
ATOM 2305 C C . ASP A 1 291 ? 81.984 56.740 54.380 1.00 14.92 291 ASP A C 1
ATOM 2306 O O . ASP A 1 291 ? 80.854 56.514 54.822 1.00 15.23 291 ASP A O 1
ATOM 2311 N N . ILE A 1 292 ? 82.249 56.845 53.082 1.00 14.74 292 ILE A N 1
ATOM 2312 C CA . ILE A 1 292 ? 81.227 56.664 52.061 1.00 14.34 292 ILE A CA 1
ATOM 2313 C C . ILE A 1 292 ? 81.840 55.927 50.875 1.00 13.89 292 ILE A C 1
ATOM 2314 O O . ILE A 1 292 ? 82.941 56.246 50.433 1.00 13.64 292 ILE A O 1
ATOM 2319 N N . VAL A 1 293 ? 81.128 54.921 50.385 1.00 13.97 293 VAL A N 1
ATOM 2320 C CA . VAL A 1 293 ? 81.565 54.166 49.217 1.00 13.68 293 VAL A CA 1
ATOM 2321 C C . VAL A 1 293 ? 80.413 54.260 48.225 1.00 12.99 293 VAL A C 1
ATOM 2322 O O . VAL A 1 293 ? 79.267 53.989 48.580 1.00 11.90 293 VAL A O 1
ATOM 2326 N N . VAL A 1 294 ? 80.717 54.664 46.995 1.00 13.68 294 VAL A N 1
ATOM 2327 C CA . VAL A 1 294 ? 79.701 54.797 45.955 1.00 14.90 294 VAL A CA 1
ATOM 2328 C C . VAL A 1 294 ? 79.917 53.747 44.864 1.00 16.20 294 VAL A C 1
ATOM 2329 O O . VAL A 1 294 ? 81.000 53.666 44.281 1.00 17.19 294 VAL A O 1
ATOM 2333 N N . LEU A 1 295 ? 78.889 52.948 44.596 1.00 16.42 295 LEU A N 1
ATOM 2334 C CA . LEU A 1 295 ? 78.969 51.911 43.568 1.00 18.13 295 LEU A CA 1
ATOM 2335 C C . LEU A 1 295 ? 77.957 52.211 42.461 1.00 21.45 295 LEU A C 1
ATOM 2336 O O . LEU A 1 295 ? 76.748 52.131 42.680 1.00 19.47 295 LEU A O 1
ATOM 2341 N N . ASP A 1 296 ? 78.457 52.550 41.277 1.00 22.73 296 ASP A N 1
ATOM 2342 C CA . ASP A 1 296 ? 77.598 52.871 40.138 1.00 27.34 296 ASP A CA 1
ATOM 2343 C C . ASP A 1 296 ? 78.130 52.124 38.915 1.00 27.23 296 ASP A C 1
ATOM 2344 O O . ASP A 1 296 ? 78.556 52.737 37.938 1.00 26.37 296 ASP A O 1
ATOM 2349 N N . PRO A 1 297 ? 78.106 50.782 38.958 1.00 27.44 297 PRO A N 1
ATOM 2350 C CA . PRO A 1 297 ? 78.593 49.937 37.863 1.00 29.77 297 PRO A CA 1
ATOM 2351 C C . PRO A 1 297 ? 77.761 49.983 36.585 1.00 31.61 297 PRO A C 1
ATOM 2352 O O . PRO A 1 297 ? 76.640 50.492 36.574 1.00 31.58 297 PRO A O 1
ATOM 2356 N N . PRO A 1 298 ? 78.314 49.452 35.483 1.00 33.57 298 PRO A N 1
ATOM 2357 C CA . PRO A 1 298 ? 77.597 49.440 34.207 1.00 33.69 298 PRO A CA 1
ATOM 2358 C C . PRO A 1 298 ? 76.472 48.422 34.309 1.00 32.89 298 PRO A C 1
ATOM 2359 O O . PRO A 1 298 ? 76.513 47.537 35.163 1.00 33.23 298 PRO A O 1
ATOM 2363 N N . ALA A 1 299 ? 75.463 48.548 33.455 1.00 32.90 299 ALA A N 1
ATOM 2364 C CA . ALA A 1 299 ? 74.357 47.603 33.487 1.00 32.10 299 ALA A CA 1
ATOM 2365 C C . ALA A 1 299 ? 74.909 46.200 33.231 1.00 32.07 299 ALA A C 1
ATOM 2366 O O . ALA A 1 299 ? 75.439 45.918 32.155 1.00 32.07 299 ALA A O 1
ATOM 2368 N N . PHE A 1 300 ? 74.796 45.330 34.231 1.00 31.65 300 PHE A N 1
ATOM 2369 C CA . PHE A 1 300 ? 75.279 43.954 34.121 1.00 32.23 300 PHE A CA 1
ATOM 2370 C C . PHE A 1 300 ? 74.267 43.071 33.401 1.00 32.89 300 PHE A C 1
ATOM 2371 O O . PHE A 1 300 ? 74.604 41.985 32.928 1.00 33.17 300 PHE A O 1
ATOM 2379 N N . VAL A 1 301 ? 73.027 43.539 33.320 1.00 32.68 301 VAL A N 1
ATOM 2380 C CA . VAL A 1 301 ? 71.977 42.776 32.660 1.00 32.98 301 VAL A CA 1
ATOM 2381 C C . VAL A 1 301 ? 71.421 43.517 31.448 1.00 33.82 301 VAL A C 1
ATOM 2382 O O . VAL A 1 301 ? 70.786 44.560 31.584 1.00 34.52 301 VAL A O 1
ATOM 2386 N N . GLN A 1 302 ? 71.677 42.970 30.263 1.00 35.14 302 GLN A N 1
ATOM 2387 C CA . GLN A 1 302 ? 71.202 43.563 29.018 1.00 37.12 302 GLN A CA 1
ATOM 2388 C C . GLN A 1 302 ? 69.976 42.820 28.506 1.00 36.86 302 GLN A C 1
ATOM 2389 O O . GLN A 1 302 ? 69.146 43.387 27.795 1.00 36.15 302 GLN A O 1
ATOM 2395 N N . HIS A 1 303 ? 69.871 41.549 28.877 1.00 36.90 303 HIS A N 1
ATOM 2396 C CA . HIS A 1 303 ? 68.751 40.712 28.464 1.00 37.42 303 HIS A CA 1
ATOM 2397 C C . HIS A 1 303 ? 68.201 39.967 29.676 1.00 36.85 303 HIS A C 1
ATOM 2398 O O . HIS A 1 303 ? 68.951 39.601 30.581 1.00 36.62 303 HIS A O 1
ATOM 2405 N N . GLU A 1 304 ? 66.892 39.746 29.688 1.00 36.18 304 GLU A N 1
ATOM 2406 C CA . GLU A 1 304 ? 66.244 39.044 30.788 1.00 36.76 304 GLU A CA 1
ATOM 2407 C C . GLU A 1 304 ? 66.880 37.670 31.001 1.00 36.27 304 GLU A C 1
ATOM 2408 O O . GLU A 1 304 ? 66.881 37.137 32.111 1.00 35.91 304 GLU A O 1
ATOM 2414 N N . LYS A 1 305 ? 67.427 37.110 29.927 1.00 35.58 305 LYS A N 1
ATOM 2415 C CA . LYS A 1 305 ? 68.068 35.800 29.965 1.00 35.41 305 LYS A CA 1
ATOM 2416 C C . LYS A 1 305 ? 69.383 35.810 30.740 1.00 35.56 305 LYS A C 1
ATOM 2417 O O . LYS A 1 305 ? 69.868 34.761 31.168 1.00 34.78 305 LYS A O 1
ATOM 2423 N N . ASP A 1 306 ? 69.960 36.994 30.917 1.00 34.61 306 ASP A N 1
ATOM 2424 C CA . ASP A 1 306 ? 71.229 37.127 31.623 1.00 34.14 306 ASP A CA 1
ATOM 2425 C C . ASP A 1 306 ? 71.091 37.552 33.082 1.00 33.09 306 ASP A C 1
ATOM 2426 O O . ASP A 1 306 ? 72.068 37.965 33.703 1.00 32.43 306 ASP A O 1
ATOM 2431 N N . LEU A 1 307 ? 69.886 37.438 33.629 1.00 32.72 307 LEU A N 1
ATOM 2432 C CA . LEU A 1 307 ? 69.632 37.823 35.014 1.00 33.49 307 LEU A CA 1
ATOM 2433 C C . LEU A 1 307 ? 70.496 37.124 36.062 1.00 34.47 307 LEU A C 1
ATOM 2434 O O . LEU A 1 307 ? 71.160 37.782 36.858 1.00 34.12 307 LEU A O 1
ATOM 2439 N N . LYS A 1 308 ? 70.485 35.794 36.066 1.00 34.35 308 LYS A N 1
ATOM 2440 C CA . LYS A 1 308 ? 71.256 35.030 37.044 1.00 34.86 308 LYS A CA 1
ATOM 2441 C C . LYS A 1 308 ? 72.725 35.441 37.124 1.00 34.04 308 LYS A C 1
ATOM 2442 O O . LYS A 1 308 ? 73.238 35.733 38.208 1.00 32.56 308 LYS A O 1
ATOM 2448 N N . ALA A 1 309 ? 73.402 35.456 35.980 1.00 32.36 309 ALA A N 1
ATOM 2449 C CA . ALA A 1 309 ? 74.811 35.834 35.933 1.00 31.85 309 ALA A CA 1
ATOM 2450 C C . ALA A 1 309 ? 74.984 37.308 36.294 1.00 30.85 309 ALA A C 1
ATOM 2451 O O . ALA A 1 309 ? 75.934 37.681 36.982 1.00 30.96 309 ALA A O 1
ATOM 2453 N N . GLY A 1 310 ? 74.062 38.141 35.821 1.00 29.16 310 GLY A N 1
ATOM 2454 C CA . GLY A 1 310 ? 74.134 39.561 36.111 1.00 27.60 310 GLY A CA 1
ATOM 2455 C C . GLY A 1 310 ? 74.001 39.863 37.592 1.00 26.55 310 GLY A C 1
ATOM 2456 O O . GLY A 1 310 ? 74.782 40.635 38.149 1.00 27.23 310 GLY A O 1
ATOM 2457 N N . LEU A 1 311 ? 73.012 39.258 38.235 1.00 25.14 311 LEU A N 1
ATOM 2458 C CA . LEU A 1 311 ? 72.798 39.479 39.657 1.00 26.59 311 LEU A CA 1
ATOM 2459 C C . LEU A 1 311 ? 73.988 38.998 40.475 1.00 27.38 311 LEU A C 1
ATOM 2460 O O . LEU A 1 311 ? 74.282 39.549 41.535 1.00 27.15 311 LEU A O 1
ATOM 2465 N N . ARG A 1 312 ? 74.674 37.969 39.988 1.00 26.77 312 ARG A N 1
ATOM 2466 C CA . ARG A 1 312 ? 75.839 37.461 40.697 1.00 26.82 312 ARG A CA 1
ATOM 2467 C C . ARG A 1 312 ? 76.936 38.515 40.606 1.00 25.87 312 ARG A C 1
ATOM 2468 O O . ARG A 1 312 ? 77.693 38.726 41.552 1.00 23.79 312 ARG A O 1
ATOM 2476 N N . ALA A 1 313 ? 77.010 39.180 39.456 1.00 24.86 313 ALA A N 1
ATOM 2477 C CA . ALA A 1 313 ? 77.998 40.229 39.246 1.00 24.09 313 ALA A CA 1
ATOM 2478 C C . ALA A 1 313 ? 77.742 41.369 40.237 1.00 23.17 313 ALA A C 1
ATOM 2479 O O . ALA A 1 313 ? 78.670 41.869 40.870 1.00 21.52 313 ALA A O 1
ATOM 2481 N N . TYR A 1 314 ? 76.484 41.776 40.372 1.00 22.26 314 TYR A N 1
ATOM 2482 C CA . TYR A 1 314 ? 76.138 42.847 41.309 1.00 23.49 314 TYR A CA 1
ATOM 2483 C C . TYR A 1 314 ? 76.465 42.422 42.740 1.00 22.94 314 TYR A C 1
ATOM 2484 O O . TYR A 1 314 ? 76.993 43.209 43.524 1.00 22.40 314 TYR A O 1
ATOM 2493 N N . PHE A 1 315 ? 76.142 41.177 43.078 1.00 23.24 315 PHE A N 1
ATOM 2494 C CA . PHE A 1 315 ? 76.413 40.664 44.419 1.00 24.63 315 PHE A CA 1
ATOM 2495 C C . PHE A 1 315 ? 77.890 40.822 44.770 1.00 24.33 315 PHE A C 1
ATOM 2496 O O . PHE A 1 315 ? 78.236 41.329 45.837 1.00 25.02 315 PHE A O 1
ATOM 2504 N N . ASN A 1 316 ? 78.755 40.382 43.862 1.00 24.65 316 ASN A N 1
ATOM 2505 C CA . ASN A 1 316 ? 80.200 40.454 44.060 1.00 25.00 316 ASN A CA 1
ATOM 2506 C C . ASN A 1 316 ? 80.713 41.892 44.194 1.00 25.20 316 ASN A C 1
ATOM 2507 O O . ASN A 1 316 ? 81.613 42.167 44.987 1.00 24.37 316 ASN A O 1
ATOM 2512 N N . VAL A 1 317 ? 80.148 42.806 43.415 1.00 23.75 317 VAL A N 1
ATOM 2513 C CA . VAL A 1 317 ? 80.570 44.204 43.478 1.00 24.31 317 VAL A CA 1
ATOM 2514 C C . VAL A 1 317 ? 80.155 44.821 44.814 1.00 22.36 317 VAL A C 1
ATOM 2515 O O . VAL A 1 317 ? 80.941 45.509 45.473 1.00 23.51 317 VAL A O 1
ATOM 2519 N N . ASN A 1 318 ? 78.916 44.565 45.212 1.00 20.79 318 ASN A N 1
ATOM 2520 C CA . ASN A 1 318 ? 78.393 45.109 46.456 1.00 20.24 318 ASN A CA 1
ATOM 2521 C C . ASN A 1 318 ? 79.051 44.515 47.696 1.00 21.49 318 ASN A C 1
ATOM 2522 O O . ASN A 1 318 ? 79.276 45.222 48.678 1.00 19.31 318 ASN A O 1
ATOM 2527 N N . PHE A 1 319 ? 79.360 43.222 47.650 1.00 20.83 319 PHE A N 1
ATOM 2528 C CA . PHE A 1 319 ? 80.019 42.564 48.771 1.00 23.88 319 PHE A CA 1
ATOM 2529 C C . PHE A 1 319 ? 81.379 43.225 48.992 1.00 23.05 319 PHE A C 1
ATOM 2530 O O . PHE A 1 319 ? 81.749 43.559 50.119 1.00 23.61 319 PHE A O 1
ATOM 2538 N N . ALA A 1 320 ? 82.119 43.410 47.903 1.00 23.31 320 ALA A N 1
ATOM 2539 C CA . ALA A 1 320 ? 83.434 44.034 47.974 1.00 23.35 320 ALA A CA 1
ATOM 2540 C C . ALA A 1 320 ? 83.314 45.479 48.456 1.00 23.97 320 ALA A C 1
ATOM 2541 O O . ALA A 1 320 ? 84.123 45.946 49.262 1.00 23.47 320 ALA A O 1
ATOM 2543 N N . GLY A 1 321 ? 82.303 46.184 47.962 1.00 22.29 321 GLY A N 1
ATOM 2544 C CA . GLY A 1 321 ? 82.106 47.565 48.372 1.00 21.62 321 GLY A CA 1
ATOM 2545 C C . GLY A 1 321 ? 81.785 47.669 49.852 1.00 20.63 321 GLY A C 1
ATOM 2546 O O . GLY A 1 321 ? 82.335 48.514 50.560 1.00 19.42 321 GLY A O 1
ATOM 2547 N N . LEU A 1 322 ? 80.891 46.803 50.320 1.00 19.91 322 LEU A N 1
ATOM 2548 C CA . LEU A 1 322 ? 80.490 46.793 51.722 1.00 21.55 322 LEU A CA 1
ATOM 2549 C C . LEU A 1 322 ? 81.672 46.602 52.658 1.00 22.09 322 LEU A C 1
ATOM 2550 O O . LEU A 1 322 ? 81.718 47.195 53.734 1.00 20.74 322 LEU A O 1
ATOM 2555 N N . ASN A 1 323 ? 82.629 45.774 52.250 1.00 22.50 323 ASN A N 1
ATOM 2556 C CA . ASN A 1 323 ? 83.789 45.520 53.091 1.00 24.33 323 ASN A CA 1
ATOM 2557 C C . ASN A 1 323 ? 84.778 46.671 53.167 1.00 23.77 323 ASN A C 1
ATOM 2558 O O . ASN A 1 323 ? 85.745 46.608 53.928 1.00 25.13 323 ASN A O 1
ATOM 2563 N N . LEU A 1 324 ? 84.532 47.721 52.390 1.00 20.81 324 LEU A N 1
ATOM 2564 C CA . LEU A 1 324 ? 85.398 48.897 52.397 1.00 19.74 324 LEU A CA 1
ATOM 2565 C C . LEU A 1 324 ? 84.742 50.058 53.144 1.00 18.12 324 LEU A C 1
ATOM 2566 O O . LEU A 1 324 ? 85.342 51.121 53.310 1.00 18.79 324 LEU A O 1
ATOM 2571 N N . VAL A 1 325 ? 83.508 49.844 53.589 1.00 17.09 325 VAL A N 1
ATOM 2572 C CA . VAL A 1 325 ? 82.761 50.860 54.322 1.00 17.31 325 VAL A CA 1
ATOM 2573 C C . VAL A 1 325 ? 83.052 50.753 55.814 1.00 18.63 325 VAL A C 1
ATOM 2574 O O . VAL A 1 325 ? 82.948 49.676 56.398 1.00 16.55 325 VAL A O 1
ATOM 2578 N N . LYS A 1 326 ? 83.400 51.866 56.443 1.00 18.62 326 LYS A N 1
ATOM 2579 C CA . LYS A 1 326 ? 83.688 51.818 57.870 1.00 21.49 326 LYS A CA 1
ATOM 2580 C C . LYS A 1 326 ? 82.397 51.574 58.643 1.00 21.95 326 LYS A C 1
ATOM 2581 O O . LYS A 1 326 ? 81.301 51.816 58.134 1.00 21.23 326 LYS A O 1
ATOM 2587 N N . ASP A 1 327 ? 82.529 51.069 59.864 1.00 22.09 327 ASP A N 1
ATOM 2588 C CA . ASP A 1 327 ? 81.374 50.812 60.712 1.00 22.91 327 ASP A CA 1
ATOM 2589 C C . ASP A 1 327 ? 80.715 52.166 60.958 1.00 20.89 327 ASP A C 1
ATOM 2590 O O . ASP A 1 327 ? 81.368 53.102 61.411 1.00 20.75 327 ASP A O 1
ATOM 2595 N N . GLY A 1 328 ? 79.428 52.272 60.645 1.00 19.92 328 GLY A N 1
ATOM 2596 C CA . GLY A 1 328 ? 78.729 53.532 60.820 1.00 18.75 328 GLY A CA 1
ATOM 2597 C C . GLY A 1 328 ? 78.866 54.404 59.581 1.00 18.65 328 GLY A C 1
ATOM 2598 O O . GLY A 1 328 ? 78.526 55.590 59.599 1.00 17.88 328 GLY A O 1
ATOM 2599 N N . GLY A 1 329 ? 79.371 53.809 58.503 1.00 15.43 329 GLY A N 1
ATOM 2600 C CA . GLY A 1 329 ? 79.554 54.529 57.254 1.00 14.16 329 GLY A CA 1
ATOM 2601 C C . GLY A 1 329 ? 78.356 54.422 56.328 1.00 14.41 329 GLY A C 1
ATOM 2602 O O . GLY A 1 329 ? 77.300 53.922 56.718 1.00 14.25 329 GLY A O 1
ATOM 2603 N N . ILE A 1 330 ? 78.535 54.872 55.090 1.00 13.95 330 ILE A N 1
ATOM 2604 C CA . ILE A 1 330 ? 77.463 54.869 54.105 1.00 13.93 330 ILE A CA 1
ATOM 2605 C C . ILE A 1 330 ? 77.818 54.194 52.780 1.00 14.46 330 ILE A C 1
ATOM 2606 O O . ILE A 1 330 ? 78.898 54.404 52.226 1.00 16.17 330 ILE A O 1
ATOM 2611 N N . LEU A 1 331 ? 76.905 53.367 52.287 1.00 14.31 331 LEU A N 1
ATOM 2612 C CA . LEU A 1 331 ? 77.092 52.707 51.000 1.00 14.10 331 LEU A CA 1
ATOM 2613 C C . LEU A 1 331 ? 76.019 53.241 50.053 1.00 13.54 331 LEU A C 1
ATOM 2614 O O . LEU A 1 331 ? 74.828 53.187 50.370 1.00 12.97 331 LEU A O 1
ATOM 2619 N N . VAL A 1 332 ? 76.442 53.791 48.920 1.00 11.17 332 VAL A N 1
ATOM 2620 C CA . VAL A 1 332 ? 75.509 54.284 47.913 1.00 13.78 332 VAL A CA 1
ATOM 2621 C C . VAL A 1 332 ? 75.677 53.286 46.772 1.00 13.71 332 VAL A C 1
ATOM 2622 O O . VAL A 1 332 ? 76.771 53.142 46.231 1.00 13.61 332 VAL A O 1
ATOM 2626 N N . THR A 1 333 ? 74.604 52.588 46.418 1.00 13.89 333 THR A N 1
ATOM 2627 C CA . THR A 1 333 ? 74.694 51.573 45.376 1.00 16.31 333 THR A CA 1
ATOM 2628 C C . THR A 1 333 ? 73.557 51.692 44.365 1.00 14.83 333 THR A C 1
ATOM 2629 O O . THR A 1 333 ? 72.394 51.852 44.734 1.00 13.44 333 THR A O 1
ATOM 2633 N N . CYS A 1 334 ? 73.908 51.606 43.088 1.00 17.07 334 CYS A N 1
ATOM 2634 C CA . CYS A 1 334 ? 72.927 51.742 42.020 1.00 17.08 334 CYS A CA 1
ATOM 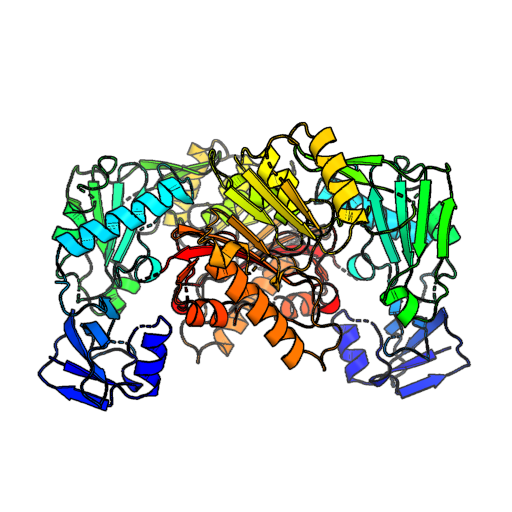2635 C C . CYS A 1 334 ? 73.034 50.645 40.977 1.00 16.93 334 CYS A C 1
ATOM 2636 O O . CYS A 1 334 ? 74.046 49.945 40.880 1.00 13.51 334 CYS A O 1
ATOM 2639 N N . SER A 1 335 ? 71.971 50.529 40.192 1.00 14.93 335 SER A N 1
ATOM 2640 C CA . SER A 1 335 ? 71.884 49.578 39.093 1.00 18.24 335 SER A CA 1
ATOM 2641 C C . SER A 1 335 ? 71.100 50.253 37.974 1.00 17.05 335 SER A C 1
ATOM 2642 O O . SER A 1 335 ? 70.045 50.838 38.221 1.00 15.38 335 SER A O 1
ATOM 2645 N N . CYS A 1 336 ? 71.623 50.181 36.754 1.00 19.29 336 CYS A N 1
ATOM 2646 C CA . CYS A 1 336 ? 70.956 50.773 35.602 1.00 21.60 336 CYS A CA 1
ATOM 2647 C C . CYS A 1 336 ? 70.401 49.709 34.656 1.00 21.52 336 CYS A C 1
ATOM 2648 O O . CYS A 1 336 ? 69.989 50.024 33.538 1.00 18.93 336 CYS A O 1
ATOM 2651 N N . SER A 1 337 ? 70.402 48.457 35.106 1.00 20.73 337 SER A N 1
ATOM 2652 C CA . SER A 1 337 ? 69.889 47.345 34.305 1.00 22.01 337 SER A CA 1
ATOM 2653 C C . SER A 1 337 ? 68.364 47.347 34.345 1.00 22.74 337 SER A C 1
ATOM 2654 O O . SER A 1 337 ? 67.762 47.095 35.389 1.00 22.49 337 SER A O 1
ATOM 2657 N N . GLN A 1 338 ? 67.741 47.631 33.206 1.00 23.64 338 GLN A N 1
ATOM 2658 C CA . GLN A 1 338 ? 66.282 47.683 33.120 1.00 26.42 338 GLN A CA 1
ATOM 2659 C C . GLN A 1 338 ? 65.607 46.394 33.606 1.00 27.04 338 GLN A C 1
ATOM 2660 O O . GLN A 1 338 ? 64.596 46.444 34.312 1.00 28.64 338 GLN A O 1
ATOM 2666 N N . HIS A 1 339 ? 66.176 45.249 33.238 1.00 25.22 339 HIS A N 1
ATOM 2667 C CA . HIS A 1 339 ? 65.630 43.945 33.610 1.00 26.20 339 HIS A CA 1
ATOM 2668 C C . HIS A 1 339 ? 65.724 43.578 35.089 1.00 25.83 339 HIS A C 1
ATOM 2669 O O . HIS A 1 339 ? 65.111 42.605 35.527 1.00 26.83 339 HIS A O 1
ATOM 2676 N N . VAL A 1 340 ? 66.506 44.333 35.851 1.00 24.13 340 VAL A N 1
ATOM 2677 C CA . VAL A 1 340 ? 66.641 44.083 37.283 1.00 23.11 340 VAL A CA 1
ATOM 2678 C C . VAL A 1 340 ? 65.648 45.001 37.985 1.00 24.54 340 VAL A C 1
ATOM 2679 O O . VAL A 1 340 ? 65.837 46.217 38.003 1.00 25.77 340 VAL A O 1
ATOM 2683 N N . ASP A 1 341 ? 64.583 44.444 38.551 1.00 24.30 341 ASP A N 1
ATOM 2684 C CA . ASP A 1 341 ? 63.615 45.297 39.228 1.00 26.30 341 ASP A CA 1
ATOM 2685 C C . ASP A 1 341 ? 64.074 45.624 40.643 1.00 25.27 341 ASP A C 1
ATOM 2686 O O . ASP A 1 341 ? 65.009 45.011 41.163 1.00 23.14 341 ASP A O 1
ATOM 2691 N N . LEU A 1 342 ? 63.420 46.606 41.251 1.00 24.82 342 LEU A N 1
ATOM 2692 C CA . LEU A 1 342 ? 63.761 47.031 42.601 1.00 24.40 342 LEU A CA 1
ATOM 2693 C C . LEU A 1 342 ? 63.841 45.875 43.595 1.00 23.79 342 LEU A C 1
ATOM 2694 O O . LEU A 1 342 ? 64.848 45.722 44.287 1.00 23.04 342 LEU A O 1
ATOM 2699 N N . GLN A 1 343 ? 62.796 45.055 43.663 1.00 23.48 343 GLN A N 1
ATOM 2700 C CA . GLN A 1 343 ? 62.799 43.937 44.603 1.00 24.02 343 GLN A CA 1
ATOM 2701 C C . GLN A 1 343 ? 64.014 43.029 44.431 1.00 23.00 343 GLN A C 1
ATOM 2702 O O . GLN A 1 343 ? 64.614 42.603 45.416 1.00 22.44 343 GLN A O 1
ATOM 2716 N N . PHE A 1 345 ? 66.918 43.866 43.127 1.00 21.04 345 PHE A N 1
ATOM 2717 C CA . PHE A 1 345 ? 68.080 44.646 43.536 1.00 21.28 345 PHE A CA 1
ATOM 2718 C C . PHE A 1 345 ? 68.172 44.608 45.057 1.00 20.13 345 PHE A C 1
ATOM 2719 O O . PHE A 1 345 ? 69.238 44.363 45.625 1.00 21.76 345 PHE A O 1
ATOM 2727 N N . LYS A 1 346 ? 67.039 44.843 45.707 1.00 20.78 346 LYS A N 1
ATOM 2728 C CA . LYS A 1 346 ? 66.961 44.832 47.160 1.00 22.22 346 LYS A CA 1
ATOM 2729 C C . LYS A 1 346 ? 67.361 43.482 47.749 1.00 22.40 346 LYS A C 1
ATOM 2730 O O . LYS A 1 346 ? 68.144 43.421 48.697 1.00 21.04 346 LYS A O 1
ATOM 2736 N N . ASP A 1 347 ? 66.828 42.400 47.191 1.00 21.47 347 ASP A N 1
ATOM 2737 C CA . ASP A 1 347 ? 67.153 41.075 47.704 1.00 24.28 347 ASP A CA 1
ATOM 2738 C C . ASP A 1 347 ? 68.640 40.792 47.576 1.00 23.52 347 ASP A C 1
ATOM 2739 O O . ASP A 1 347 ? 69.232 40.139 48.434 1.00 23.89 347 ASP A O 1
ATOM 2752 N N . ILE A 1 349 ? 71.067 43.077 47.667 1.00 23.21 349 ILE A N 1
ATOM 2753 C CA . ILE A 1 349 ? 71.781 43.875 48.668 1.00 22.23 349 ILE A CA 1
ATOM 2754 C C . ILE A 1 349 ? 71.661 43.212 50.040 1.00 21.87 349 ILE A C 1
ATOM 2755 O O . ILE A 1 349 ? 72.613 43.199 50.826 1.00 19.93 349 ILE A O 1
ATOM 2760 N N . ILE A 1 350 ? 70.484 42.665 50.325 1.00 21.86 350 ILE A N 1
ATOM 2761 C CA . ILE A 1 350 ? 70.250 41.992 51.598 1.00 23.27 350 ILE A CA 1
ATOM 2762 C C . ILE A 1 350 ? 71.184 40.788 51.709 1.00 23.66 350 ILE A C 1
ATOM 2763 O O . ILE A 1 350 ? 71.729 40.505 52.777 1.00 23.19 350 ILE A O 1
ATOM 2768 N N . ALA A 1 351 ? 71.366 40.088 50.592 1.00 24.14 351 ALA A N 1
ATOM 2769 C CA . ALA A 1 351 ? 72.233 38.916 50.551 1.00 24.72 351 ALA A CA 1
ATOM 2770 C C . ALA A 1 351 ? 73.683 39.318 50.779 1.00 25.04 351 ALA A C 1
ATOM 2771 O O . ALA A 1 351 ? 74.418 38.642 51.500 1.00 26.57 351 ALA A O 1
ATOM 2773 N N . ALA A 1 352 ? 74.098 40.416 50.157 1.00 25.34 352 ALA A N 1
ATOM 2774 C CA . ALA A 1 352 ? 75.466 40.894 50.310 1.00 25.06 352 ALA A CA 1
ATOM 2775 C C . ALA A 1 352 ? 75.688 41.327 51.757 1.00 25.99 352 ALA A C 1
ATOM 2776 O O . ALA A 1 352 ? 76.718 41.015 52.363 1.00 24.87 352 ALA A O 1
ATOM 2778 N N . GLY A 1 353 ? 74.715 42.045 52.308 1.00 25.43 353 GLY A N 1
ATOM 2779 C CA . GLY A 1 353 ? 74.827 42.494 53.682 1.00 26.65 353 GLY A CA 1
ATOM 2780 C C . GLY A 1 353 ? 74.934 41.317 54.638 1.00 27.35 353 GLY A C 1
ATOM 2781 O O . GLY A 1 353 ? 75.735 41.331 55.572 1.00 27.45 353 GLY A O 1
ATOM 2782 N N . ALA A 1 354 ? 74.128 40.289 54.402 1.00 27.23 354 ALA A N 1
ATOM 2783 C CA . ALA A 1 354 ? 74.144 39.110 55.258 1.00 27.64 354 ALA A CA 1
ATOM 2784 C C . ALA A 1 354 ? 75.516 38.440 55.226 1.00 28.72 354 ALA A C 1
ATOM 2785 O O . ALA A 1 354 ? 76.096 38.140 56.270 1.00 29.11 354 ALA A O 1
ATOM 2787 N N . LYS A 1 355 ? 76.036 38.217 54.024 1.00 28.57 355 LYS A N 1
ATOM 2788 C CA . LYS A 1 355 ? 77.338 37.580 53.866 1.00 30.01 355 LYS A CA 1
ATOM 2789 C C . LYS A 1 355 ? 78.451 38.388 54.526 1.00 30.20 355 LYS A C 1
ATOM 2790 O O . LYS A 1 355 ? 79.337 37.824 55.166 1.00 29.88 355 LYS A O 1
ATOM 2796 N N . ALA A 1 356 ? 78.411 39.707 54.362 1.00 29.14 356 ALA A N 1
ATOM 2797 C CA . ALA A 1 356 ? 79.429 40.572 54.944 1.00 27.63 356 ALA A CA 1
ATOM 2798 C C . ALA A 1 356 ? 79.174 40.799 56.429 1.00 26.94 356 ALA A C 1
ATOM 2799 O O . ALA A 1 356 ? 79.963 41.456 57.105 1.00 27.36 356 ALA A O 1
ATOM 2801 N N . GLY A 1 357 ? 78.070 40.252 56.927 1.00 26.95 357 GLY A N 1
ATOM 2802 C CA . GLY A 1 357 ? 77.725 40.396 58.333 1.00 27.91 357 GLY A CA 1
ATOM 2803 C C . GLY A 1 357 ? 77.463 41.832 58.748 1.00 28.94 357 GLY A C 1
ATOM 2804 O O . GLY A 1 357 ? 77.979 42.304 59.766 1.00 28.70 357 GLY A O 1
ATOM 2805 N N . LYS A 1 358 ? 76.648 42.536 57.973 1.00 26.94 358 LYS A N 1
ATOM 2806 C CA . LYS A 1 358 ? 76.361 43.928 58.291 1.00 25.99 358 LYS A CA 1
ATOM 2807 C C . LYS A 1 358 ? 74.886 44.284 58.216 1.00 24.34 358 LYS A C 1
ATOM 2808 O O . LYS A 1 358 ? 74.174 43.825 57.328 1.00 22.96 358 LYS A O 1
ATOM 2814 N N . PHE A 1 359 ? 74.434 45.089 59.173 1.00 22.38 359 PHE A N 1
ATOM 2815 C CA . PHE A 1 359 ? 73.058 45.558 59.199 1.00 22.64 359 PHE A CA 1
ATOM 2816 C C . PHE A 1 359 ? 73.027 46.766 58.269 1.00 21.35 359 PHE A C 1
ATOM 2817 O O . PHE A 1 359 ? 73.949 47.576 58.268 1.00 19.77 359 PHE A O 1
ATOM 2825 N N . LEU A 1 360 ? 71.969 46.880 57.476 1.00 21.02 360 LEU A N 1
ATOM 2826 C CA . LEU A 1 360 ? 71.848 47.982 56.537 1.00 18.56 360 LEU A CA 1
ATOM 2827 C C . LEU A 1 360 ? 70.533 48.711 56.762 1.00 18.57 360 LEU A C 1
ATOM 2828 O O . LEU A 1 360 ? 69.469 48.092 56.809 1.00 18.52 360 LEU A O 1
ATOM 2833 N N . LYS A 1 361 ? 70.615 50.029 56.908 1.00 17.92 361 LYS A N 1
ATOM 2834 C CA . LYS A 1 361 ? 69.430 50.852 57.121 1.00 15.22 361 LYS A CA 1
ATOM 2835 C C . LYS A 1 361 ? 69.313 51.892 56.016 1.00 13.82 361 LYS A C 1
ATOM 2836 O O . LYS A 1 361 ? 70.313 52.459 55.583 1.00 13.38 361 LYS A O 1
ATOM 2850 N N . LEU A 1 363 ? 68.705 55.381 54.313 1.00 12.34 363 LEU A N 1
ATOM 2851 C CA . LEU A 1 363 ? 68.891 56.781 54.690 1.00 12.36 363 LEU A CA 1
ATOM 2852 C C . LEU A 1 363 ? 68.057 57.695 53.798 1.00 12.73 363 LEU A C 1
ATOM 2853 O O . LEU A 1 363 ? 67.672 58.795 54.198 1.00 12.22 363 LEU A O 1
ATOM 2858 N N . GLU A 1 364 ? 67.784 57.224 52.586 1.00 12.31 364 GLU A N 1
ATOM 2859 C CA . GLU A 1 364 ? 67.006 57.975 51.601 1.00 13.03 364 GLU A CA 1
ATOM 2860 C C . GLU A 1 364 ? 65.861 57.090 51.128 1.00 14.26 364 GLU A C 1
ATOM 2861 O O . GLU A 1 364 ? 65.816 55.899 51.444 1.00 14.72 364 GLU A O 1
ATOM 2867 N N . PRO A 1 365 ? 64.904 57.657 50.377 1.00 14.79 365 PRO A N 1
ATOM 2868 C CA . PRO A 1 365 ? 63.822 56.784 49.908 1.00 15.46 365 PRO A CA 1
ATOM 2869 C C . PRO A 1 365 ? 64.432 55.921 48.801 1.00 15.10 365 PRO A C 1
ATOM 2870 O O . PRO A 1 365 ? 65.638 55.998 48.563 1.00 14.50 365 PRO A O 1
ATOM 2874 N N . TYR A 1 366 ? 63.632 55.098 48.130 1.00 13.93 366 TYR A N 1
ATOM 2875 C CA . TYR A 1 366 ? 64.174 54.282 47.041 1.00 14.33 366 TYR A CA 1
ATOM 2876 C C . TYR A 1 366 ? 64.361 55.241 45.873 1.00 14.48 366 TYR A C 1
ATOM 2877 O O . TYR A 1 366 ? 63.388 55.627 45.226 1.00 15.46 366 TYR A O 1
ATOM 2886 N N . ARG A 1 367 ? 65.608 55.628 45.610 1.00 13.06 367 ARG A N 1
ATOM 2887 C CA . ARG A 1 367 ? 65.879 56.593 44.558 1.00 12.49 367 ARG A CA 1
ATOM 2888 C C . ARG A 1 367 ? 65.915 56.038 43.147 1.00 13.36 367 ARG A C 1
ATOM 2889 O O . ARG A 1 367 ? 66.182 54.860 42.919 1.00 12.72 367 ARG A O 1
ATOM 2897 N N . THR A 1 368 ? 65.633 56.928 42.206 1.00 13.32 368 THR A N 1
ATOM 2898 C CA . THR A 1 368 ? 65.518 56.578 40.803 1.00 14.49 368 THR A CA 1
ATOM 2899 C C . THR A 1 368 ? 66.203 57.574 39.879 1.00 12.58 368 THR A C 1
ATOM 2900 O O . THR A 1 368 ? 66.959 58.448 40.310 1.00 12.18 368 THR A O 1
ATOM 2904 N N . GLN A 1 369 ? 65.922 57.420 38.590 1.00 10.78 369 GLN A N 1
ATOM 2905 C CA . GLN A 1 369 ? 66.442 58.314 37.568 1.00 10.32 369 GLN A CA 1
ATOM 2906 C C . GLN A 1 369 ? 65.771 59.666 37.816 1.00 11.76 369 GLN A C 1
ATOM 2907 O O . GLN A 1 369 ? 64.682 59.723 38.391 1.00 11.93 369 GLN A O 1
ATOM 2913 N N . ALA A 1 370 ? 66.420 60.748 37.396 1.00 10.95 370 ALA A N 1
ATOM 2914 C CA . ALA A 1 370 ? 65.865 62.085 37.578 1.00 11.80 370 ALA A CA 1
ATOM 2915 C C . ALA A 1 370 ? 64.519 62.163 36.853 1.00 12.61 370 ALA A C 1
ATOM 2916 O O . ALA A 1 370 ? 64.315 61.489 35.837 1.00 13.43 370 ALA A O 1
ATOM 2918 N N . PRO A 1 371 ? 63.586 62.992 37.360 1.00 11.54 371 PRO A N 1
ATOM 2919 C CA . PRO A 1 371 ? 62.256 63.139 36.755 1.00 11.33 371 PRO A CA 1
ATOM 2920 C C . PRO A 1 371 ? 62.182 63.681 35.332 1.00 11.19 371 PRO A C 1
ATOM 2921 O O . PRO A 1 371 ? 61.093 63.727 34.756 1.00 11.50 371 PRO A O 1
ATOM 2925 N N . ASP A 1 372 ? 63.316 64.100 34.771 1.00 9.57 372 ASP A N 1
ATOM 2926 C CA . ASP A 1 372 ? 63.328 64.565 33.386 1.00 10.54 372 ASP A CA 1
ATOM 2927 C C . ASP A 1 372 ? 63.475 63.337 32.477 1.00 9.76 372 ASP A C 1
ATOM 2928 O O . ASP A 1 372 ? 63.520 63.449 31.249 1.00 9.64 372 ASP A O 1
ATOM 2933 N N . HIS A 1 373 ? 63.548 62.166 33.114 1.00 10.60 373 HIS A N 1
ATOM 2934 C CA . HIS A 1 373 ? 63.586 60.857 32.445 1.00 11.13 373 HIS A CA 1
ATOM 2935 C C . HIS A 1 373 ? 62.351 60.251 33.103 1.00 12.44 373 HIS A C 1
ATOM 2936 O O . HIS A 1 373 ? 62.439 59.272 33.836 1.00 13.17 373 HIS A O 1
ATOM 2943 N N . PRO A 1 374 ? 61.171 60.832 32.837 1.00 13.14 374 PRO A N 1
ATOM 2944 C CA . PRO A 1 374 ? 59.913 60.368 33.427 1.00 13.93 374 PRO A CA 1
ATOM 2945 C C . PRO A 1 374 ? 59.562 58.888 33.421 1.00 14.52 374 PRO A C 1
ATOM 2946 O O . PRO A 1 374 ? 59.633 58.208 32.393 1.00 14.81 374 PRO A O 1
ATOM 2950 N N . ILE A 1 375 ? 59.196 58.400 34.601 1.00 15.15 375 ILE A N 1
ATOM 2951 C CA . ILE A 1 375 ? 58.777 57.017 34.766 1.00 16.01 375 ILE A CA 1
ATOM 2952 C C . ILE A 1 375 ? 57.267 57.032 34.577 1.00 17.22 375 ILE A C 1
ATOM 2953 O O . ILE A 1 375 ? 56.548 57.657 35.360 1.00 15.28 375 ILE A O 1
ATOM 2958 N N . LEU A 1 376 ? 56.803 56.376 33.516 1.00 19.49 376 LEU A N 1
ATOM 2959 C CA . LEU A 1 376 ? 55.379 56.282 33.207 1.00 23.86 376 LEU A CA 1
ATOM 2960 C C . LEU A 1 376 ? 54.836 55.022 33.860 1.00 26.04 376 LEU A C 1
ATOM 2961 O O . LEU A 1 376 ? 55.303 53.922 33.569 1.00 25.98 376 LEU A O 1
ATOM 2974 N N . ALA A 1 378 ? 52.224 53.449 33.308 1.00 31.16 378 ALA A N 1
ATOM 2975 C CA . ALA A 1 378 ? 51.673 52.541 32.309 1.00 32.78 378 ALA A CA 1
ATOM 2976 C C . ALA A 1 378 ? 52.705 51.881 31.391 1.00 33.21 378 ALA A C 1
ATOM 2977 O O . ALA A 1 378 ? 52.350 51.027 30.576 1.00 34.05 378 ALA A O 1
ATOM 2979 N N . SER A 1 379 ? 53.974 52.264 31.516 1.00 31.48 379 SER A N 1
ATOM 2980 C CA . SER A 1 379 ? 55.014 51.683 30.670 1.00 31.10 379 SER A CA 1
ATOM 2981 C C . SER A 1 379 ? 56.282 51.347 31.451 1.00 30.72 379 SER A C 1
ATOM 2982 O O . SER A 1 379 ? 57.209 52.158 31.538 1.00 27.51 379 SER A O 1
ATOM 2985 N N . LYS A 1 380 ? 56.318 50.135 31.997 1.00 30.63 380 LYS A N 1
ATOM 2986 C CA . LYS A 1 380 ? 57.445 49.657 32.791 1.00 32.20 380 LYS A CA 1
ATOM 2987 C C . LYS A 1 380 ? 58.825 49.910 32.177 1.00 31.67 380 LYS A C 1
ATOM 2988 O O . LYS A 1 380 ? 59.796 50.141 32.897 1.00 32.37 380 LYS A O 1
ATOM 2994 N N . ASP A 1 381 ? 58.912 49.872 30.852 1.00 30.91 381 ASP A N 1
ATOM 2995 C CA . ASP A 1 381 ? 60.186 50.072 30.169 1.00 30.73 381 ASP A CA 1
ATOM 2996 C C . ASP A 1 381 ? 60.834 51.440 30.367 1.00 27.82 381 ASP A C 1
ATOM 2997 O O . ASP A 1 381 ? 62.025 51.601 30.110 1.00 28.68 381 ASP A O 1
ATOM 3002 N N . THR A 1 382 ? 60.067 52.425 30.816 1.00 23.20 382 THR A N 1
ATOM 3003 C CA . THR A 1 382 ? 60.629 53.757 31.019 1.00 20.62 382 THR A CA 1
ATOM 3004 C C . THR A 1 382 ? 61.524 53.803 32.258 1.00 19.65 382 THR A C 1
ATOM 3005 O O . THR A 1 382 ? 62.408 54.650 32.362 1.00 19.02 382 THR A O 1
ATOM 3009 N N . GLU A 1 383 ? 61.297 52.879 33.188 1.00 18.63 383 GLU A N 1
ATOM 3010 C CA . GLU A 1 383 ? 62.071 52.830 34.427 1.00 18.80 383 GLU A CA 1
ATOM 3011 C C . GLU A 1 383 ? 63.246 51.856 34.349 1.00 17.09 383 GLU A C 1
ATOM 3012 O O . GLU A 1 383 ? 63.071 50.700 33.971 1.00 17.21 383 GLU A O 1
ATOM 3018 N N . TYR A 1 384 ? 64.444 52.314 34.705 1.00 15.54 384 TYR A N 1
ATOM 3019 C CA . TYR A 1 384 ? 65.616 51.434 34.657 1.00 14.71 384 TYR A CA 1
ATOM 3020 C C . TYR A 1 384 ? 66.649 51.633 35.762 1.00 16.18 384 TYR A C 1
ATOM 3021 O O . TYR A 1 384 ? 67.447 50.739 36.022 1.00 18.36 384 TYR A O 1
ATOM 3030 N N . LEU A 1 385 ? 66.641 52.791 36.415 1.00 14.70 385 LEU A N 1
ATOM 3031 C CA . LEU A 1 385 ? 67.636 53.067 37.450 1.00 13.18 385 LEU A CA 1
ATOM 3032 C C . LEU A 1 385 ? 67.131 52.915 38.888 1.00 14.43 385 LEU A C 1
ATOM 3033 O O . LEU A 1 385 ? 66.054 53.390 39.235 1.00 13.43 385 LEU A O 1
ATOM 3038 N N . LYS A 1 386 ? 67.921 52.231 39.713 1.00 13.28 386 LYS A N 1
ATOM 3039 C CA . LYS A 1 386 ? 67.594 52.041 41.123 1.00 15.71 386 LYS A CA 1
ATOM 3040 C C . LYS A 1 386 ? 68.800 52.540 41.911 1.00 13.97 386 LYS A C 1
ATOM 3041 O O . LYS A 1 386 ? 69.937 52.257 41.550 1.00 12.06 386 LYS A O 1
ATOM 3047 N N . CYS A 1 387 ? 68.550 53.290 42.978 1.00 14.26 387 CYS A N 1
ATOM 3048 C CA . CYS A 1 387 ? 69.639 53.822 43.788 1.00 16.20 387 CYS A CA 1
ATOM 3049 C C . CYS A 1 387 ? 69.279 53.742 45.267 1.00 16.19 387 CYS A C 1
ATOM 3050 O O . CYS A 1 387 ? 68.200 54.161 45.668 1.00 15.79 387 CYS A O 1
ATOM 3053 N N . LEU A 1 388 ? 70.181 53.185 46.070 1.00 15.61 388 LEU A N 1
ATOM 3054 C CA . LEU A 1 388 ? 69.949 53.072 47.508 1.00 14.47 388 LEU A CA 1
ATOM 3055 C C . LEU A 1 388 ? 71.081 53.721 48.298 1.00 12.63 388 LEU A C 1
ATOM 3056 O O . LEU A 1 388 ? 72.250 53.568 47.952 1.00 12.43 388 LEU A O 1
ATOM 3061 N N . PHE A 1 389 ? 70.724 54.446 49.354 1.00 11.74 389 PHE A N 1
ATOM 3062 C CA . PHE A 1 389 ? 71.705 55.080 50.238 1.00 11.52 389 PHE A CA 1
ATOM 3063 C C . PHE A 1 389 ? 71.537 54.305 51.543 1.00 12.40 38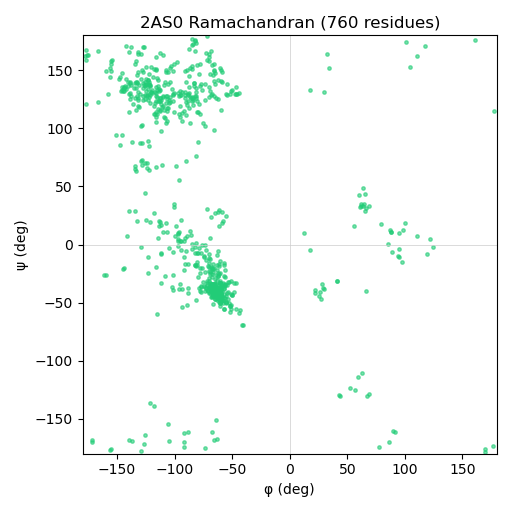9 PHE A C 1
ATOM 3064 O O . PHE A 1 389 ? 70.484 54.373 52.172 1.00 9.92 389 PHE A O 1
ATOM 3072 N N . LEU A 1 390 ? 72.573 53.577 51.948 1.00 11.15 390 LEU A N 1
ATOM 3073 C CA . LEU A 1 390 ? 72.479 52.743 53.136 1.00 13.34 390 LEU A CA 1
ATOM 3074 C C . LEU A 1 390 ? 73.492 53.014 54.239 1.00 13.04 390 LEU A C 1
ATOM 3075 O O . LEU A 1 390 ? 74.671 53.225 53.975 1.00 12.36 390 LEU A O 1
ATOM 3080 N N . TYR A 1 391 ? 73.005 52.993 55.477 1.00 13.06 391 TYR A N 1
ATOM 3081 C CA . TYR A 1 391 ? 73.845 53.182 56.653 1.00 13.48 391 TYR A CA 1
ATOM 3082 C C . TYR A 1 391 ? 74.351 51.773 56.958 1.00 14.84 391 TYR A C 1
ATOM 3083 O O . TYR A 1 391 ? 73.556 50.839 57.079 1.00 14.53 391 TYR A O 1
ATOM 3092 N N . VAL A 1 392 ? 75.667 51.627 57.077 1.00 16.40 392 VAL A N 1
ATOM 3093 C CA . VAL A 1 392 ? 76.282 50.326 57.309 1.00 18.97 392 VAL A CA 1
ATOM 3094 C C . VAL A 1 392 ? 76.794 50.139 58.731 1.00 21.84 392 VAL A C 1
ATOM 3095 O O . VAL A 1 392 ? 77.558 50.955 59.243 1.00 21.95 392 VAL A O 1
ATOM 3099 N N . GLU A 1 393 ? 76.378 49.041 59.351 1.00 23.97 393 GLU A N 1
ATOM 3100 C CA . GLU A 1 393 ? 76.770 48.733 60.716 1.00 29.07 393 GLU A CA 1
ATOM 3101 C C . GLU A 1 393 ? 77.083 47.244 60.876 1.00 31.04 393 GLU A C 1
ATOM 3102 O O . GLU A 1 393 ? 76.305 46.389 60.459 1.00 28.61 393 GLU A O 1
ATOM 3108 N N . ASP A 1 394 ? 78.233 46.943 61.470 1.00 34.70 394 ASP A N 1
ATOM 3109 C CA . ASP A 1 394 ? 78.640 45.559 61.693 1.00 39.45 394 ASP A CA 1
ATOM 3110 C C . ASP A 1 394 ? 77.674 44.871 62.645 1.00 41.18 394 ASP A C 1
ATOM 3111 O O . ASP A 1 394 ? 77.336 45.419 63.692 1.00 40.48 394 ASP A O 1
ATOM 3124 N N . ARG A 1 396 ? 78.324 42.707 64.451 1.00 52.17 396 ARG A N 1
ATOM 3125 C CA . ARG A 1 396 ? 79.127 42.362 65.618 1.00 54.39 396 ARG A CA 1
ATOM 3126 C C . ARG A 1 396 ? 79.214 40.850 65.783 1.00 55.93 396 ARG A C 1
ATOM 3127 O O . ARG A 1 396 ? 80.338 40.313 65.666 1.00 56.98 396 ARG A O 1
ATOM 3144 N N . ALA B 1 2 ? 63.957 29.882 81.122 1.00 25.93 2 ALA B N 1
ATOM 3145 C CA . ALA B 1 2 ? 63.333 28.981 80.157 1.00 24.49 2 ALA B CA 1
ATOM 3146 C C . ALA B 1 2 ? 64.082 29.018 78.832 1.00 24.05 2 ALA B C 1
ATOM 3147 O O . ALA B 1 2 ? 64.752 30.001 78.515 1.00 22.92 2 ALA B O 1
ATOM 3149 N N . ARG B 1 3 ? 63.964 27.944 78.059 1.00 24.20 3 ARG B N 1
ATOM 3150 C CA . ARG B 1 3 ? 64.651 27.846 76.778 1.00 26.59 3 ARG B CA 1
ATOM 3151 C C . ARG B 1 3 ? 63.728 27.499 75.619 1.00 26.45 3 ARG B C 1
ATOM 3152 O O . ARG B 1 3 ? 62.838 26.657 75.745 1.00 26.72 3 ARG B O 1
ATOM 3160 N N . VAL B 1 4 ? 63.956 28.155 74.488 1.00 25.12 4 VAL B N 1
ATOM 3161 C CA . VAL B 1 4 ? 63.177 27.913 73.285 1.00 22.82 4 VAL B CA 1
ATOM 3162 C C . VAL B 1 4 ? 64.116 27.306 72.247 1.00 22.08 4 VAL B C 1
ATOM 3163 O O . VAL B 1 4 ? 65.086 27.938 71.833 1.00 21.91 4 VAL B O 1
ATOM 3167 N N . VAL B 1 5 ? 63.832 26.070 71.847 1.00 20.28 5 VAL B N 1
ATOM 3168 C CA . VAL B 1 5 ? 64.649 25.373 70.859 1.00 20.53 5 VAL B CA 1
ATOM 3169 C C . VAL B 1 5 ? 64.048 25.572 69.472 1.00 20.77 5 VAL B C 1
ATOM 3170 O O . VAL B 1 5 ? 62.861 25.328 69.264 1.00 20.66 5 VAL B O 1
ATOM 3174 N N . VAL B 1 6 ? 64.875 26.001 68.525 1.00 22.35 6 VAL B N 1
ATOM 3175 C CA . VAL B 1 6 ? 64.406 26.261 67.168 1.00 24.58 6 VAL B CA 1
ATOM 3176 C C . VAL B 1 6 ? 64.957 25.293 66.122 1.00 26.53 6 VAL B C 1
ATOM 3177 O O . VAL B 1 6 ? 65.929 24.576 66.369 1.00 26.58 6 VAL B O 1
ATOM 3181 N N . ASP B 1 7 ? 64.332 25.282 64.948 1.00 29.66 7 ASP B N 1
ATOM 3182 C CA . ASP B 1 7 ? 64.760 24.392 63.874 1.00 31.94 7 ASP B CA 1
ATOM 3183 C C . ASP B 1 7 ? 65.894 24.994 63.048 1.00 31.78 7 ASP B C 1
ATOM 3184 O O . ASP B 1 7 ? 66.308 26.129 63.281 1.00 32.30 7 ASP B O 1
ATOM 3189 N N . ALA B 1 8 ? 66.396 24.227 62.085 1.00 31.89 8 ALA B N 1
ATOM 3190 C CA . ALA B 1 8 ? 67.500 24.672 61.239 1.00 31.76 8 ALA B CA 1
ATOM 3191 C C . ALA B 1 8 ? 67.187 25.944 60.452 1.00 31.67 8 ALA B C 1
ATOM 3192 O O . ALA B 1 8 ? 68.061 26.792 60.257 1.00 30.26 8 ALA B O 1
ATOM 3194 N N . GLN B 1 9 ? 65.943 26.072 60.004 1.00 32.05 9 GLN B N 1
ATOM 3195 C CA . GLN B 1 9 ? 65.522 27.240 59.239 1.00 34.02 9 GLN B CA 1
ATOM 3196 C C . GLN B 1 9 ? 65.545 28.498 60.108 1.00 33.00 9 GLN B C 1
ATOM 3197 O O . GLN B 1 9 ? 66.128 29.513 59.727 1.00 33.21 9 GLN B O 1
ATOM 3203 N N . ALA B 1 10 ? 64.916 28.424 61.276 1.00 32.00 10 ALA B N 1
ATOM 3204 C CA . ALA B 1 10 ? 64.869 29.561 62.192 1.00 32.21 10 ALA B CA 1
ATOM 3205 C C . ALA B 1 10 ? 66.268 29.998 62.607 1.00 31.44 10 ALA B C 1
ATOM 3206 O O . ALA B 1 10 ? 66.567 31.193 62.637 1.00 32.73 10 ALA B O 1
ATOM 3208 N N . ALA B 1 11 ? 67.126 29.033 62.925 1.00 30.79 11 ALA B N 1
ATOM 3209 C CA . ALA B 1 11 ? 68.493 29.338 63.330 1.00 31.62 11 ALA B CA 1
ATOM 3210 C C . ALA B 1 11 ? 69.261 29.971 62.175 1.00 32.42 11 ALA B C 1
ATOM 3211 O O . ALA B 1 11 ? 70.055 30.891 62.373 1.00 32.77 11 ALA B O 1
ATOM 3213 N N . ARG B 1 12 ? 69.021 29.473 60.967 1.00 33.30 12 ARG B N 1
ATOM 3214 C CA . ARG B 1 12 ? 69.694 29.996 59.788 1.00 33.96 12 ARG B CA 1
ATOM 3215 C C . ARG B 1 12 ? 69.343 31.469 59.598 1.00 33.38 12 ARG B C 1
ATOM 3216 O O . ARG B 1 12 ? 70.205 32.289 59.278 1.00 33.70 12 ARG B O 1
ATOM 3224 N N . ALA B 1 13 ? 68.072 31.798 59.797 1.00 33.42 13 ALA B N 1
ATOM 3225 C CA . ALA B 1 13 ? 67.611 33.172 59.650 1.00 32.91 13 ALA B CA 1
ATOM 3226 C C . ALA B 1 13 ? 68.339 34.075 60.641 1.00 34.13 13 ALA B C 1
ATOM 3227 O O . ALA B 1 13 ? 68.882 35.117 60.269 1.00 33.80 13 ALA B O 1
ATOM 3229 N N . ILE B 1 14 ? 68.351 33.664 61.904 1.00 34.18 14 ILE B N 1
ATOM 3230 C CA . ILE B 1 14 ? 69.011 34.435 62.949 1.00 34.37 14 ILE B CA 1
ATOM 3231 C C . ILE B 1 14 ? 70.478 34.671 62.613 1.00 35.60 14 ILE B C 1
ATOM 3232 O O . ILE B 1 14 ? 71.035 35.723 62.929 1.00 35.91 14 ILE B O 1
ATOM 3237 N N . GLY B 1 15 ? 71.100 33.691 61.967 1.00 36.01 15 GLY B N 1
ATOM 3238 C CA . GLY B 1 15 ? 72.494 33.832 61.597 1.00 36.04 15 GLY B CA 1
ATOM 3239 C C . GLY B 1 15 ? 72.667 34.873 60.507 1.00 36.84 15 GLY B C 1
ATOM 3240 O O . GLY B 1 15 ? 73.743 35.446 60.354 1.00 37.56 15 GLY B O 1
ATOM 3241 N N . LYS B 1 16 ? 71.603 35.123 59.750 1.00 37.22 16 LYS B N 1
ATOM 3242 C CA . LYS B 1 16 ? 71.651 36.102 58.670 1.00 37.47 16 LYS B CA 1
ATOM 3243 C C . LYS B 1 16 ? 71.268 37.502 59.136 1.00 37.68 16 LYS B C 1
ATOM 3244 O O . LYS B 1 16 ? 71.343 38.460 58.366 1.00 38.64 16 LYS B O 1
ATOM 3250 N N . GLY B 1 17 ? 70.851 37.622 60.392 1.00 36.75 17 GLY B N 1
ATOM 3251 C CA . GLY B 1 17 ? 70.489 38.930 60.909 1.00 35.53 17 GLY B CA 1
ATOM 3252 C C . GLY B 1 17 ? 69.094 39.058 61.484 1.00 33.68 17 GLY B C 1
ATOM 3253 O O . GLY B 1 17 ? 68.728 40.122 61.978 1.00 33.45 17 GLY B O 1
ATOM 3254 N N . ALA B 1 18 ? 68.310 37.988 61.422 1.00 31.80 18 ALA B N 1
ATOM 3255 C CA . ALA B 1 18 ? 66.956 38.020 61.957 1.00 30.13 18 ALA B CA 1
ATOM 3256 C C . ALA B 1 18 ? 67.026 38.193 63.470 1.00 30.07 18 ALA B C 1
ATOM 3257 O O . ALA B 1 18 ? 67.935 37.676 64.116 1.00 29.33 18 ALA B O 1
ATOM 3267 N N . ILE B 1 20 ? 64.087 37.721 65.422 1.00 27.60 20 ILE B N 1
ATOM 3268 C CA . ILE B 1 20 ? 62.838 37.178 65.922 1.00 26.91 20 ILE B CA 1
ATOM 3269 C C . ILE B 1 20 ? 62.791 35.671 65.729 1.00 26.58 20 ILE B C 1
ATOM 3270 O O . ILE B 1 20 ? 63.580 35.103 64.977 1.00 26.44 20 ILE B O 1
ATOM 3275 N N . VAL B 1 21 ? 61.865 35.038 66.435 1.00 26.57 21 VAL B N 1
ATOM 3276 C CA . VAL B 1 21 ? 61.653 33.601 66.351 1.00 26.82 21 VAL B CA 1
ATOM 3277 C C . VAL B 1 21 ? 60.151 33.418 66.222 1.00 26.35 21 VAL B C 1
ATOM 3278 O O . VAL B 1 21 ? 59.402 33.777 67.126 1.00 25.53 21 VAL B O 1
ATOM 3282 N N . PHE B 1 22 ? 59.710 32.878 65.091 1.00 29.88 22 PHE B N 1
ATOM 3283 C CA . PHE B 1 22 ? 58.289 32.645 64.869 1.00 32.37 22 PHE B CA 1
ATOM 3284 C C . PHE B 1 22 ? 57.870 31.404 65.647 1.00 33.65 22 PHE B C 1
ATOM 3285 O O . PHE B 1 22 ? 58.602 30.418 65.681 1.00 34.37 22 PHE B O 1
ATOM 3293 N N . LYS B 1 23 ? 56.702 31.457 66.281 1.00 35.77 23 LYS B N 1
ATOM 3294 C CA . LYS B 1 23 ? 56.217 30.323 67.059 1.00 38.35 23 LYS B CA 1
ATOM 3295 C C . LYS B 1 23 ? 56.275 29.047 66.228 1.00 39.37 23 LYS B C 1
ATOM 3296 O O . LYS B 1 23 ? 56.491 27.955 66.755 1.00 38.82 23 LYS B O 1
ATOM 3302 N N . LYS B 1 24 ? 56.087 29.202 64.923 1.00 39.65 24 LYS B N 1
ATOM 3303 C CA . LYS B 1 24 ? 56.103 28.082 63.995 1.00 40.73 24 LYS B CA 1
ATOM 3304 C C . LYS B 1 24 ? 57.490 27.456 63.864 1.00 38.99 24 LYS B C 1
ATOM 3305 O O . LYS B 1 24 ? 57.621 26.311 63.429 1.00 39.14 24 LYS B O 1
ATOM 3311 N N . GLY B 1 25 ? 58.522 28.209 64.237 1.00 36.97 25 GLY B N 1
ATOM 3312 C CA . GLY B 1 25 ? 59.883 27.708 64.133 1.00 34.40 25 GLY B CA 1
ATOM 3313 C C . GLY B 1 25 ? 60.412 27.088 65.414 1.00 33.20 25 GLY B C 1
ATOM 3314 O O . GLY B 1 25 ? 61.570 26.675 65.482 1.00 32.05 25 GLY B O 1
ATOM 3315 N N . VAL B 1 26 ? 59.558 27.022 66.429 1.00 32.59 26 VAL B N 1
ATOM 3316 C CA . VAL B 1 26 ? 59.927 26.456 67.720 1.00 32.96 26 VAL B CA 1
ATOM 3317 C C . VAL B 1 26 ? 59.690 24.952 67.729 1.00 33.69 26 VAL B C 1
ATOM 3318 O O . VAL B 1 26 ? 58.555 24.502 67.575 1.00 35.51 26 VAL B O 1
ATOM 3322 N N . VAL B 1 27 ? 60.756 24.177 67.907 1.00 33.74 27 VAL B N 1
ATOM 3323 C CA . VAL B 1 27 ? 60.628 22.725 67.942 1.00 33.90 27 VAL B CA 1
ATOM 3324 C C . VAL B 1 27 ? 60.141 22.279 69.315 1.00 33.59 27 VAL B C 1
ATOM 3325 O O . VAL B 1 27 ? 59.494 21.239 69.445 1.00 33.39 27 VAL B O 1
ATOM 3329 N N . ARG B 1 28 ? 60.454 23.071 70.339 1.00 32.67 28 ARG B N 1
ATOM 3330 C CA . ARG B 1 28 ? 60.018 22.774 71.700 1.00 32.93 28 ARG B CA 1
ATOM 3331 C C . ARG B 1 28 ? 60.428 23.846 72.702 1.00 31.75 28 ARG B C 1
ATOM 3332 O O . ARG B 1 28 ? 61.350 24.626 72.462 1.00 30.72 28 ARG B O 1
ATOM 3340 N N . VAL B 1 29 ? 59.725 23.873 73.827 1.00 31.77 29 VAL B N 1
ATOM 3341 C CA . VAL B 1 29 ? 59.999 24.826 74.888 1.00 32.47 29 VAL B CA 1
ATOM 3342 C C . VAL B 1 29 ? 60.306 24.092 76.189 1.00 32.29 29 VAL B C 1
ATOM 3343 O O . VAL B 1 29 ? 59.561 23.205 76.609 1.00 31.36 29 VAL B O 1
ATOM 3347 N N . GLU B 1 30 ? 61.412 24.474 76.818 1.00 30.82 30 GLU B N 1
ATOM 3348 C CA . GLU B 1 30 ? 61.847 23.873 78.071 1.00 29.23 30 GLU B CA 1
ATOM 3349 C C . GLU B 1 30 ? 61.683 24.860 79.223 1.00 27.32 30 GLU B C 1
ATOM 3350 O O . GLU B 1 30 ? 62.413 25.844 79.315 1.00 26.74 30 GLU B O 1
ATOM 3356 N N . GLY B 1 31 ? 60.718 24.585 80.095 1.00 25.71 31 GLY B N 1
ATOM 3357 C CA . GLY B 1 31 ? 60.457 25.456 81.224 1.00 24.74 31 GLY B CA 1
ATOM 3358 C C . GLY B 1 31 ? 59.210 26.287 80.992 1.00 25.62 31 GLY B C 1
ATOM 3359 O O . GLY B 1 31 ? 58.849 26.561 79.849 1.00 24.61 31 GLY B O 1
ATOM 3360 N N . ASP B 1 32 ? 58.549 26.690 82.073 1.00 25.85 32 ASP B N 1
ATOM 3361 C CA . ASP B 1 32 ? 57.336 27.492 81.975 1.00 27.96 32 ASP B CA 1
ATOM 3362 C C . ASP B 1 32 ? 57.639 28.905 81.493 1.00 28.23 32 ASP B C 1
ATOM 3363 O O . ASP B 1 32 ? 58.589 29.541 81.958 1.00 25.44 32 ASP B O 1
ATOM 3368 N N . ILE B 1 33 ? 56.824 29.388 80.560 1.00 26.85 33 ILE B N 1
ATOM 3369 C CA . ILE B 1 33 ? 56.988 30.728 80.014 1.00 27.68 33 ILE B CA 1
ATOM 3370 C C . ILE B 1 33 ? 55.718 31.551 80.197 1.00 29.53 33 ILE B C 1
ATOM 3371 O O . ILE B 1 33 ? 54.608 31.078 79.941 1.00 29.01 33 ILE B O 1
ATOM 3376 N N . LYS B 1 34 ? 55.908 32.782 80.657 1.00 30.15 34 LYS B N 1
ATOM 3377 C CA . LYS B 1 34 ? 54.831 33.736 80.896 1.00 29.83 34 LYS B CA 1
ATOM 3378 C C . LYS B 1 34 ? 55.103 34.919 79.963 1.00 28.01 34 LYS B C 1
ATOM 3379 O O . LYS B 1 34 ? 56.254 35.185 79.616 1.00 26.60 34 LYS B O 1
ATOM 3385 N N . PRO B 1 35 ? 54.050 35.629 79.524 1.00 26.76 35 PRO B N 1
ATOM 3386 C CA . PRO B 1 35 ? 54.274 36.770 78.629 1.00 25.96 35 PRO B CA 1
ATOM 3387 C C . PRO B 1 35 ? 55.246 37.787 79.225 1.00 24.19 35 PRO B C 1
ATOM 3388 O O . PRO B 1 35 ? 55.085 38.208 80.367 1.00 24.87 35 PRO B O 1
ATOM 3392 N N . GLY B 1 36 ? 56.261 38.164 78.452 1.00 23.90 36 GLY B N 1
ATOM 3393 C CA . GLY B 1 36 ? 57.228 39.139 78.929 1.00 23.41 36 GLY B CA 1
ATOM 3394 C C . GLY B 1 36 ? 58.473 38.553 79.575 1.00 22.83 36 GLY B C 1
ATOM 3395 O O . GLY B 1 36 ? 59.435 39.273 79.851 1.00 19.92 36 GLY B O 1
ATOM 3396 N N . ASP B 1 37 ? 58.461 37.248 79.828 1.00 21.45 37 ASP B N 1
ATOM 3397 C CA . ASP B 1 37 ? 59.614 36.606 80.442 1.00 21.61 37 ASP B CA 1
ATOM 3398 C C . ASP B 1 37 ? 60.800 36.665 79.502 1.00 19.45 37 ASP B C 1
ATOM 3399 O O . ASP B 1 37 ? 60.640 36.657 78.282 1.00 17.63 37 ASP B O 1
ATOM 3404 N N . ILE B 1 38 ? 61.996 36.726 80.074 1.00 18.46 38 ILE B N 1
ATOM 3405 C CA . ILE B 1 38 ? 63.208 36.718 79.275 1.00 17.87 38 ILE B CA 1
ATOM 3406 C C . ILE B 1 38 ? 63.603 35.244 79.152 1.00 18.32 38 ILE B C 1
ATOM 3407 O O . ILE B 1 38 ? 63.722 34.546 80.160 1.00 18.90 38 ILE B O 1
ATOM 3412 N N . VAL B 1 39 ? 63.785 34.773 77.920 1.00 17.44 39 VAL B N 1
ATOM 3413 C CA . VAL B 1 39 ? 64.152 33.382 77.676 1.00 17.27 39 VAL B CA 1
ATOM 3414 C C . VAL B 1 39 ? 65.356 33.285 76.752 1.00 17.76 39 VAL B C 1
ATOM 3415 O O . VAL B 1 39 ? 65.719 34.250 76.078 1.00 16.73 39 VAL B O 1
ATOM 3419 N N . GLU B 1 40 ? 65.979 32.112 76.722 1.00 17.67 40 GLU B N 1
ATOM 3420 C CA . GLU B 1 40 ? 67.129 31.893 75.857 1.00 19.64 40 GLU B CA 1
ATOM 3421 C C . GLU B 1 40 ? 66.715 31.067 74.643 1.00 18.94 40 GLU B C 1
ATOM 3422 O O . GLU B 1 40 ? 65.773 30.283 74.712 1.00 19.04 40 GLU B O 1
ATOM 3428 N N . VAL B 1 41 ? 67.422 31.262 73.535 1.00 18.86 41 VAL B N 1
ATOM 3429 C CA . VAL B 1 41 ? 67.128 30.550 72.293 1.00 19.53 41 VAL B CA 1
ATOM 3430 C C . VAL B 1 41 ? 68.307 29.665 71.913 1.00 19.37 41 VAL B C 1
ATOM 3431 O O . VAL B 1 41 ? 69.455 30.112 71.889 1.00 18.70 41 VAL B O 1
ATOM 3435 N N . TYR B 1 42 ? 68.011 28.406 71.610 1.00 19.97 42 TYR B N 1
ATOM 3436 C CA . TYR B 1 42 ? 69.039 27.435 71.259 1.00 21.25 42 TYR B CA 1
ATOM 3437 C C . TYR B 1 42 ? 68.667 26.626 70.026 1.00 20.59 42 TYR B C 1
ATOM 3438 O O . TYR B 1 42 ? 67.493 26.506 69.688 1.00 19.14 42 TYR B O 1
ATOM 3447 N N . THR B 1 43 ? 69.678 26.068 69.366 1.00 22.24 43 THR B N 1
ATOM 3448 C CA . THR B 1 43 ? 69.453 25.220 68.199 1.00 23.93 43 THR B CA 1
ATOM 3449 C C . THR B 1 43 ? 69.247 23.818 68.758 1.00 24.54 43 THR B C 1
ATOM 3450 O O . THR B 1 43 ? 69.512 23.573 69.935 1.00 24.40 43 THR B O 1
ATOM 3454 N N . ARG B 1 44 ? 68.779 22.897 67.921 1.00 26.64 44 ARG B N 1
ATOM 3455 C CA . ARG B 1 44 ? 68.573 21.521 68.359 1.00 26.07 44 ARG B CA 1
ATOM 3456 C C . ARG B 1 44 ? 69.885 20.930 68.870 1.00 25.10 44 ARG B C 1
ATOM 3457 O O . ARG B 1 44 ? 69.887 20.114 69.788 1.00 23.32 44 ARG B O 1
ATOM 3465 N N . GLY B 1 45 ? 70.995 21.353 68.268 1.00 25.40 45 GLY B N 1
ATOM 3466 C CA . GLY B 1 45 ? 72.301 20.846 68.653 1.00 25.22 45 GLY B CA 1
ATOM 3467 C C . GLY B 1 45 ? 72.838 21.335 69.986 1.00 26.51 45 GLY B C 1
ATOM 3468 O O . GLY B 1 45 ? 73.820 20.794 70.498 1.00 25.38 45 GLY B O 1
ATOM 3469 N N . GLY B 1 46 ? 72.208 22.363 70.544 1.00 25.33 46 GLY B N 1
ATOM 3470 C CA . GLY B 1 46 ? 72.649 22.889 71.822 1.00 26.18 46 GLY B CA 1
ATOM 3471 C C . GLY B 1 46 ? 73.498 24.146 71.736 1.00 26.05 46 GLY B C 1
ATOM 3472 O O . GLY B 1 46 ? 74.200 24.484 72.687 1.00 27.29 46 GLY B O 1
ATOM 3473 N N . LYS B 1 47 ? 73.446 24.839 70.604 1.00 26.70 47 LYS B N 1
ATOM 3474 C CA . LYS B 1 47 ? 74.219 26.066 70.439 1.00 26.68 47 LYS B CA 1
ATOM 3475 C C . LYS B 1 47 ? 73.349 27.274 70.778 1.00 25.90 47 LYS B C 1
ATOM 3476 O O . LYS B 1 47 ? 72.217 27.378 70.314 1.00 23.10 47 LYS B O 1
ATOM 3482 N N . PHE B 1 48 ? 73.887 28.178 71.592 1.00 25.98 48 PHE B N 1
ATOM 3483 C CA . PHE B 1 48 ? 73.169 29.384 72.003 1.00 25.43 48 PHE B CA 1
ATOM 3484 C C . PHE B 1 48 ? 73.007 30.328 70.819 1.00 24.67 48 PHE B C 1
ATOM 3485 O O . PHE B 1 48 ? 73.967 30.600 70.102 1.00 25.80 48 PHE B O 1
ATOM 3493 N N . LEU B 1 49 ? 71.795 30.834 70.620 1.00 23.88 49 LEU B N 1
ATOM 3494 C CA . LEU B 1 49 ? 71.525 31.748 69.510 1.00 23.84 49 LEU B CA 1
ATOM 3495 C C . LEU B 1 49 ? 71.214 33.166 69.976 1.00 24.54 49 LEU B C 1
ATOM 3496 O O . LEU B 1 49 ? 71.536 34.140 69.294 1.00 24.20 49 LEU B O 1
ATOM 3501 N N . GLY B 1 50 ? 70.577 33.279 71.135 1.00 23.12 50 GLY B N 1
ATOM 3502 C CA . GLY B 1 50 ? 70.239 34.592 71.644 1.00 21.69 50 GLY B CA 1
ATOM 3503 C C . GLY B 1 50 ? 69.305 34.539 72.831 1.00 20.79 50 GLY B C 1
ATOM 3504 O O . GLY B 1 50 ? 68.925 33.467 73.296 1.00 21.67 50 GLY B O 1
ATOM 3505 N N . LYS B 1 51 ? 68.929 35.715 73.316 1.00 19.57 51 LYS B N 1
ATOM 3506 C CA . LYS B 1 51 ? 68.049 35.833 74.463 1.00 17.23 51 LYS B CA 1
ATOM 3507 C C . LYS B 1 51 ? 67.112 37.013 74.224 1.00 17.06 51 LYS B C 1
ATOM 3508 O O . LYS B 1 51 ? 67.521 38.032 73.662 1.00 17.59 51 LYS B O 1
ATOM 3514 N N . GLY B 1 52 ? 65.860 36.879 74.649 1.00 15.75 52 GLY B N 1
ATOM 3515 C CA . GLY B 1 52 ? 64.913 37.961 74.443 1.00 17.30 52 GLY B CA 1
ATOM 3516 C C . GLY B 1 52 ? 63.576 37.801 75.137 1.00 18.17 52 GLY B C 1
ATOM 3517 O O . GLY B 1 52 ? 63.409 36.930 75.988 1.00 18.72 52 GLY B O 1
ATOM 3518 N N . PHE B 1 53 ? 62.622 38.651 74.764 1.00 16.87 53 PHE B N 1
ATOM 3519 C CA . PHE B 1 53 ? 61.286 38.639 75.347 1.00 18.13 53 PHE B CA 1
ATOM 3520 C C . PHE B 1 53 ? 60.414 37.573 74.700 1.00 19.96 53 PHE B C 1
ATOM 3521 O O . PHE B 1 53 ? 60.331 37.485 73.472 1.00 19.58 53 PHE B O 1
ATOM 3529 N N . ALA B 1 54 ? 59.751 36.776 75.531 1.00 20.49 54 ALA B N 1
ATOM 3530 C CA . ALA B 1 54 ? 58.890 35.717 75.025 1.00 22.42 54 ALA B CA 1
ATOM 3531 C C . ALA B 1 54 ? 57.415 36.105 75.073 1.00 24.51 54 ALA B C 1
ATOM 3532 O O . ALA B 1 54 ? 56.986 36.868 75.938 1.00 24.38 54 ALA B O 1
ATOM 3534 N N . ASN B 1 55 ? 56.646 35.574 74.129 1.00 25.81 55 ASN B N 1
ATOM 3535 C CA . ASN B 1 55 ? 55.211 35.828 74.073 1.00 29.29 55 ASN B CA 1
ATOM 3536 C C . ASN B 1 55 ? 54.553 34.553 73.558 1.00 30.27 55 ASN B C 1
ATOM 3537 O O . ASN B 1 55 ? 54.457 34.342 72.349 1.00 30.06 55 ASN B O 1
ATOM 3542 N N . PRO B 1 56 ? 54.099 33.684 74.472 1.00 32.15 56 PRO B N 1
ATOM 3543 C CA . PRO B 1 56 ? 53.452 32.424 74.096 1.00 34.42 56 PRO B CA 1
ATOM 3544 C C . PRO B 1 56 ? 52.072 32.588 73.458 1.00 36.35 56 PRO B C 1
ATOM 3545 O O . PRO B 1 56 ? 51.387 31.601 73.191 1.00 38.00 56 PRO B O 1
ATOM 3549 N N . ASN B 1 57 ? 51.667 33.829 73.209 1.00 37.80 57 ASN B N 1
ATOM 3550 C CA . ASN B 1 57 ? 50.366 34.086 72.594 1.00 40.10 57 ASN B CA 1
ATOM 3551 C C . ASN B 1 57 ? 50.516 34.941 71.343 1.00 40.24 57 ASN B C 1
ATOM 3552 O O . ASN B 1 57 ? 49.754 35.885 71.133 1.00 41.91 57 ASN B O 1
ATOM 3557 N N . SER B 1 58 ? 51.493 34.604 70.508 1.00 39.37 58 SER B N 1
ATOM 3558 C CA . SER B 1 58 ? 51.742 35.366 69.293 1.00 37.65 58 SER B CA 1
ATOM 3559 C C . SER B 1 58 ? 52.437 34.528 68.230 1.00 37.53 58 SER B C 1
ATOM 3560 O O . SER B 1 58 ? 53.070 33.519 68.542 1.00 38.00 58 SER B O 1
ATOM 3563 N N . ASN B 1 59 ? 52.310 34.947 66.974 1.00 36.52 59 ASN B N 1
ATOM 3564 C CA . ASN B 1 59 ? 52.951 34.243 65.869 1.00 36.75 59 ASN B CA 1
ATOM 3565 C C . ASN B 1 59 ? 54.456 34.433 66.018 1.00 35.39 59 ASN B C 1
ATOM 3566 O O . ASN B 1 59 ? 55.252 33.688 65.448 1.00 36.13 59 ASN B O 1
ATOM 3571 N N . ILE B 1 60 ? 54.833 35.447 66.792 1.00 34.15 60 ILE B N 1
ATOM 3572 C CA . ILE B 1 60 ? 56.234 35.738 67.069 1.00 33.19 60 ILE B CA 1
ATOM 3573 C C . ILE B 1 60 ? 56.463 35.384 68.533 1.00 31.74 60 ILE B C 1
ATOM 3574 O O . ILE B 1 60 ? 56.062 36.123 69.433 1.00 30.48 60 ILE B O 1
ATOM 3587 N N . VAL B 1 62 ? 59.546 34.839 70.183 1.00 23.68 62 VAL B N 1
ATOM 3588 C CA . VAL B 1 62 ? 60.626 35.566 70.837 1.00 22.32 62 VAL B CA 1
ATOM 3589 C C . VAL B 1 62 ? 61.137 36.775 70.068 1.00 20.28 62 VAL B C 1
ATOM 3590 O O . VAL B 1 62 ? 61.343 36.720 68.858 1.00 20.36 62 VAL B O 1
ATOM 3594 N N . ARG B 1 63 ? 61.338 37.866 70.796 1.00 19.51 63 ARG B N 1
ATOM 3595 C CA . ARG B 1 63 ? 61.890 39.089 70.231 1.00 19.07 63 ARG B CA 1
ATOM 3596 C C . ARG B 1 63 ? 63.294 39.091 70.828 1.00 16.70 63 ARG B C 1
ATOM 3597 O O . ARG B 1 63 ? 63.458 39.372 72.010 1.00 15.88 63 ARG B O 1
ATOM 3605 N N . ILE B 1 64 ? 64.291 38.750 70.019 1.00 16.61 64 ILE B N 1
ATOM 3606 C CA . ILE B 1 64 ? 65.675 38.693 70.478 1.00 17.58 64 ILE B CA 1
ATOM 3607 C C . ILE B 1 64 ? 66.228 40.060 70.857 1.00 18.73 64 ILE B C 1
ATOM 3608 O O . ILE B 1 64 ? 66.155 41.012 70.077 1.00 18.27 64 ILE B O 1
ATOM 3613 N N . VAL B 1 65 ? 66.786 40.145 72.061 1.00 17.62 65 VAL B N 1
ATOM 3614 C CA . VAL B 1 65 ? 67.358 41.391 72.555 1.00 17.73 65 VAL B CA 1
ATOM 3615 C C . VAL B 1 65 ? 68.878 41.378 72.433 1.00 18.26 65 VAL B C 1
ATOM 3616 O O . VAL B 1 65 ? 69.487 42.394 72.093 1.00 19.52 65 VAL B O 1
ATOM 3620 N N . THR B 1 66 ? 69.493 40.231 72.705 1.00 18.21 66 THR B N 1
ATOM 3621 C CA . THR B 1 66 ? 70.945 40.113 72.591 1.00 18.43 66 THR B CA 1
ATOM 3622 C C . THR B 1 66 ? 71.348 38.726 72.115 1.00 19.65 66 THR B C 1
ATOM 3623 O O . THR B 1 66 ? 70.678 37.739 72.412 1.00 18.46 66 THR B O 1
ATOM 3627 N N . LYS B 1 67 ? 72.437 38.661 71.357 1.00 21.41 67 LYS B N 1
ATOM 3628 C CA . LYS B 1 67 ? 72.932 37.388 70.851 1.00 24.73 67 LYS B CA 1
ATOM 3629 C C . LYS B 1 67 ? 74.197 36.970 71.596 1.00 26.32 67 LYS B C 1
ATOM 3630 O O . LYS B 1 67 ? 74.882 36.023 71.200 1.00 27.39 67 LYS B O 1
ATOM 3636 N N . ASP B 1 68 ? 74.493 37.686 72.679 1.00 26.50 68 ASP B N 1
ATOM 3637 C CA . ASP B 1 68 ? 75.660 37.410 73.519 1.00 27.32 68 ASP B CA 1
ATOM 3638 C C . ASP B 1 68 ? 75.148 36.868 74.850 1.00 26.96 68 ASP B C 1
ATOM 3639 O O . ASP B 1 68 ? 74.422 37.551 75.573 1.00 24.29 68 ASP B O 1
ATOM 3644 N N . LYS B 1 69 ? 75.529 35.640 75.175 1.00 26.69 69 LYS B N 1
ATOM 3645 C CA . LYS B 1 69 ? 75.079 35.017 76.407 1.00 27.29 69 LYS B CA 1
ATOM 3646 C C . LYS B 1 69 ? 75.540 35.751 77.666 1.00 28.01 69 LYS B C 1
ATOM 3647 O O . LYS B 1 69 ? 74.900 35.650 78.711 1.00 28.14 69 LYS B O 1
ATOM 3653 N N . ASP B 1 70 ? 76.638 36.494 77.565 1.00 27.47 70 ASP B N 1
ATOM 3654 C CA . ASP B 1 70 ? 77.177 37.224 78.712 1.00 29.79 70 ASP B CA 1
ATOM 3655 C C . ASP B 1 70 ? 76.491 38.558 78.987 1.00 28.95 70 ASP B C 1
ATOM 3656 O O . ASP B 1 70 ? 76.610 39.102 80.083 1.00 29.58 70 ASP B O 1
ATOM 3661 N N . VAL B 1 71 ? 75.781 39.087 77.995 1.00 26.90 71 VAL B N 1
ATOM 3662 C CA . VAL B 1 71 ? 75.100 40.369 78.152 1.00 24.93 71 VAL B CA 1
ATOM 3663 C C . VAL B 1 71 ? 73.791 40.261 78.923 1.00 23.55 71 VAL B C 1
ATOM 3664 O O . VAL B 1 71 ? 72.880 39.536 78.525 1.00 23.44 71 VAL B O 1
ATOM 3668 N N . GLU B 1 72 ? 73.706 40.986 80.035 1.00 21.52 72 GLU B N 1
ATOM 3669 C CA . GLU B 1 72 ? 72.506 40.981 80.858 1.00 20.43 72 GLU B CA 1
ATOM 3670 C C . GLU B 1 72 ? 71.518 42.040 80.360 1.00 19.99 72 GLU B C 1
ATOM 3671 O O . GLU B 1 72 ? 71.902 43.168 80.048 1.00 16.78 72 GLU B O 1
ATOM 3677 N N . ILE B 1 73 ? 70.246 41.663 80.274 1.00 19.02 73 ILE B N 1
ATOM 3678 C CA . ILE B 1 73 ? 69.198 42.574 79.817 1.00 18.36 73 ILE B CA 1
ATOM 3679 C C . ILE B 1 73 ? 68.689 43.375 81.013 1.00 16.65 73 ILE B C 1
ATOM 3680 O O . ILE B 1 73 ? 67.960 42.852 81.856 1.00 18.40 73 ILE B O 1
ATOM 3685 N N . ASN B 1 74 ? 69.094 44.640 81.088 1.00 16.66 74 ASN B N 1
ATOM 3686 C CA . ASN B 1 74 ? 68.694 45.524 82.179 1.00 15.34 74 ASN B CA 1
ATOM 3687 C C . ASN B 1 74 ? 68.759 46.978 81.733 1.00 14.56 74 ASN B C 1
ATOM 3688 O O . ASN B 1 74 ? 69.040 47.261 80.569 1.00 14.68 74 ASN B O 1
ATOM 3693 N N . LYS B 1 75 ? 68.502 47.893 82.660 1.00 15.18 75 LYS B N 1
ATOM 3694 C CA . LYS B 1 75 ? 68.523 49.321 82.350 1.00 14.03 75 LYS B CA 1
ATOM 3695 C C . LYS B 1 75 ? 69.825 49.765 81.693 1.00 15.96 75 LYS B C 1
ATOM 3696 O O . LYS B 1 75 ? 69.812 50.567 80.764 1.00 15.56 75 LYS B O 1
ATOM 3702 N N . ASP B 1 76 ? 70.956 49.252 82.168 1.00 15.74 76 ASP B N 1
ATOM 3703 C CA . ASP B 1 76 ? 72.229 49.646 81.580 1.00 16.52 76 ASP B CA 1
ATOM 3704 C C . ASP B 1 76 ? 72.318 49.304 80.100 1.00 14.67 76 ASP B C 1
ATOM 3705 O O . ASP B 1 76 ? 72.808 50.106 79.299 1.00 12.72 76 ASP B O 1
ATOM 3710 N N . LEU B 1 77 ? 71.848 48.119 79.726 1.00 12.91 77 LEU B N 1
ATOM 3711 C CA . LEU B 1 77 ? 71.880 47.728 78.323 1.00 15.30 77 LEU B CA 1
ATOM 3712 C C . LEU B 1 77 ? 70.994 48.663 77.499 1.00 14.42 77 LEU B C 1
ATOM 3713 O O . LEU B 1 77 ? 71.381 49.110 76.419 1.00 15.81 77 LEU B O 1
ATOM 3718 N N . PHE B 1 78 ? 69.802 48.954 78.005 1.00 15.06 78 PHE B N 1
ATOM 3719 C CA . PHE B 1 78 ? 68.885 49.828 77.278 1.00 16.39 78 PHE B CA 1
ATOM 3720 C C . PHE B 1 78 ? 69.376 51.271 77.219 1.00 15.33 78 PHE B C 1
ATOM 3721 O O . PHE B 1 78 ? 69.184 51.961 76.221 1.00 13.03 78 PHE B O 1
ATOM 3729 N N . LYS B 1 79 ? 70.013 51.731 78.289 1.00 14.95 79 LYS B N 1
ATOM 3730 C CA . LYS B 1 79 ? 70.522 53.091 78.300 1.00 15.40 79 LYS B CA 1
ATOM 3731 C C . LYS B 1 79 ? 71.562 53.208 77.189 1.00 14.71 79 LYS B C 1
ATOM 3732 O O . LYS B 1 79 ? 71.611 54.199 76.470 1.00 13.82 79 LYS B O 1
ATOM 3738 N N . ARG B 1 80 ? 72.390 52.181 77.046 1.00 13.36 80 ARG B N 1
ATOM 3739 C CA . ARG B 1 80 ? 73.417 52.184 76.014 1.00 15.52 80 ARG B CA 1
ATOM 3740 C C . ARG B 1 80 ? 72.779 52.258 74.622 1.00 13.78 80 ARG B C 1
ATOM 3741 O O . ARG B 1 80 ? 73.237 53.002 73.755 1.00 14.06 80 ARG B O 1
ATOM 3749 N N . ARG B 1 81 ? 71.707 51.501 74.418 1.00 12.76 81 ARG B N 1
ATOM 3750 C CA . ARG B 1 81 ? 71.037 51.488 73.120 1.00 13.24 81 ARG B CA 1
ATOM 3751 C C . ARG B 1 81 ? 70.196 52.726 72.845 1.00 10.85 81 ARG B C 1
ATOM 3752 O O . ARG B 1 81 ? 70.065 53.149 71.697 1.00 11.37 81 ARG B O 1
ATOM 3760 N N . ILE B 1 82 ? 69.622 53.310 73.889 1.00 10.79 82 ILE B N 1
ATOM 3761 C CA . ILE B 1 82 ? 68.829 54.517 73.705 1.00 12.08 82 ILE B CA 1
ATOM 3762 C C . ILE B 1 82 ? 69.769 55.662 73.315 1.00 13.69 82 ILE B C 1
ATOM 3763 O O . ILE B 1 82 ? 69.433 56.504 72.483 1.00 11.74 82 ILE B O 1
ATOM 3768 N N . LYS B 1 83 ? 70.958 55.682 73.910 1.00 12.90 83 LYS B N 1
ATOM 3769 C CA . LYS B 1 83 ? 71.934 56.720 73.595 1.00 14.25 83 LYS B CA 1
ATOM 3770 C C . LYS B 1 83 ? 72.393 56.595 72.144 1.00 12.52 83 LYS B C 1
ATOM 3771 O O . LYS B 1 83 ? 72.495 57.590 71.427 1.00 12.33 83 LYS B O 1
ATOM 3777 N N . LYS B 1 84 ? 72.671 55.367 71.716 1.00 12.76 84 LYS B N 1
ATOM 3778 C CA . LYS B 1 84 ? 73.104 55.107 70.344 1.00 12.01 84 LYS B CA 1
ATOM 3779 C C . LYS B 1 84 ? 71.994 55.520 69.374 1.00 12.30 84 LYS B C 1
ATOM 3780 O O . LYS B 1 84 ? 72.254 56.121 68.330 1.00 10.97 84 LYS B O 1
ATOM 3786 N N . ALA B 1 85 ? 70.754 55.198 69.733 1.00 12.37 85 ALA B N 1
ATOM 3787 C CA . ALA B 1 85 ? 69.600 55.537 68.901 1.00 11.79 85 ALA B CA 1
ATOM 3788 C C . ALA B 1 85 ? 69.474 57.056 68.775 1.00 12.61 85 ALA B C 1
ATOM 3789 O O . ALA B 1 85 ? 69.264 57.590 67.688 1.00 11.24 85 ALA B O 1
ATOM 3791 N N . ASN B 1 86 ? 69.601 57.750 69.900 1.00 11.36 86 ASN B N 1
ATOM 3792 C CA . ASN B 1 86 ? 69.491 59.198 69.895 1.00 12.62 86 ASN B CA 1
ATOM 3793 C C . ASN B 1 86 ? 70.605 59.855 69.076 1.00 12.60 86 ASN B C 1
ATOM 3794 O O . ASN B 1 86 ? 70.356 60.793 68.313 1.00 13.20 86 ASN B O 1
ATOM 3799 N N . GLU B 1 87 ? 71.831 59.365 69.221 1.00 13.96 87 GLU B N 1
ATOM 3800 C CA . GLU B 1 87 ? 72.949 59.929 68.468 1.00 14.49 87 GLU B CA 1
ATOM 3801 C C . GLU B 1 87 ? 72.763 59.682 66.970 1.00 14.21 87 GLU B C 1
ATOM 3802 O O . GLU B 1 87 ? 73.219 60.468 66.145 1.00 14.38 87 GLU B O 1
ATOM 3808 N N . TYR B 1 88 ? 72.085 58.594 66.614 1.00 11.78 88 TYR B N 1
ATOM 3809 C CA . TYR B 1 88 ? 71.851 58.312 65.197 1.00 12.30 88 TYR B CA 1
ATOM 3810 C C . TYR B 1 88 ? 71.019 59.445 64.581 1.00 10.46 88 TYR B C 1
ATOM 3811 O O . TYR B 1 88 ? 71.295 59.899 63.470 1.00 12.64 88 TYR B O 1
ATOM 3820 N N . ARG B 1 89 ? 70.004 59.908 65.304 1.00 10.14 89 ARG B N 1
ATOM 3821 C CA . ARG B 1 89 ? 69.162 60.984 64.782 1.00 11.37 89 ARG B CA 1
ATOM 3822 C C . ARG B 1 89 ? 69.875 62.326 64.739 1.00 12.93 89 ARG B C 1
ATOM 3823 O O . ARG B 1 89 ? 69.719 63.088 63.786 1.00 12.43 89 ARG B O 1
ATOM 3831 N N . LYS B 1 90 ? 70.656 62.613 65.776 1.00 12.44 90 LYS B N 1
ATOM 3832 C CA . LYS B 1 90 ? 71.356 63.887 65.862 1.00 14.07 90 LYS B CA 1
ATOM 3833 C C . LYS B 1 90 ? 72.610 64.003 65.008 1.00 15.80 90 LYS B C 1
ATOM 3834 O O . LYS B 1 90 ? 72.848 65.042 64.398 1.00 16.21 90 LYS B O 1
ATOM 3840 N N . LYS B 1 91 ? 73.396 62.935 64.940 1.00 14.73 91 LYS B N 1
ATOM 3841 C CA . LYS B 1 91 ? 74.638 62.966 64.185 1.00 17.21 91 LYS B CA 1
ATOM 3842 C C . LYS B 1 91 ? 74.562 62.483 62.739 1.00 16.85 91 LYS B C 1
ATOM 3843 O O . LYS B 1 91 ? 75.206 63.053 61.858 1.00 17.79 91 LYS B O 1
ATOM 3849 N N . VAL B 1 92 ? 73.778 61.444 62.482 1.00 15.75 92 VAL B N 1
ATOM 3850 C CA . VAL B 1 92 ? 73.669 60.930 61.119 1.00 14.01 92 VAL B CA 1
ATOM 3851 C C . VAL B 1 92 ? 72.551 61.599 60.313 1.00 14.01 92 VAL B C 1
ATOM 3852 O O . VAL B 1 92 ? 72.776 62.089 59.204 1.00 14.91 92 VAL B O 1
ATOM 3856 N N . LEU B 1 93 ? 71.348 61.619 60.873 1.00 13.40 93 LEU B N 1
ATOM 3857 C CA . LEU B 1 93 ? 70.199 62.210 60.194 1.00 12.68 93 LEU B CA 1
ATOM 3858 C C . LEU B 1 93 ? 70.160 63.732 60.310 1.00 13.71 93 LEU B C 1
ATOM 3859 O O . LEU B 1 93 ? 69.463 64.400 59.549 1.00 14.61 93 LEU B O 1
ATOM 3864 N N . LYS B 1 94 ? 70.912 64.263 61.266 1.00 13.86 94 LYS B N 1
ATOM 3865 C CA . LYS B 1 94 ? 70.997 65.696 61.502 1.00 15.77 94 LYS B CA 1
ATOM 3866 C C . LYS B 1 94 ? 69.684 66.350 61.928 1.00 17.64 94 LYS B C 1
ATOM 3867 O O . LYS B 1 94 ? 69.415 67.505 61.592 1.00 17.57 94 LYS B O 1
ATOM 3873 N N . TYR B 1 95 ? 68.861 65.602 62.661 1.00 17.01 95 TYR B N 1
ATOM 3874 C CA . TYR B 1 95 ? 67.606 66.133 63.175 1.00 17.12 95 TYR B CA 1
ATOM 3875 C C . TYR B 1 95 ? 68.005 66.830 64.476 1.00 18.99 95 TYR B C 1
ATOM 3876 O O . TYR B 1 95 ? 69.001 66.460 65.096 1.00 20.10 95 TYR B O 1
ATOM 3885 N N . THR B 1 96 ? 67.251 67.832 64.905 1.00 18.62 96 THR B N 1
ATOM 3886 C CA . THR B 1 96 ? 67.660 68.545 66.106 1.00 20.14 96 THR B CA 1
ATOM 3887 C C . THR B 1 96 ? 66.779 68.489 67.348 1.00 21.72 96 THR B C 1
ATOM 3888 O O . THR B 1 96 ? 67.220 68.043 68.409 1.00 26.22 96 THR B O 1
ATOM 3892 N N . ASN B 1 97 ? 65.543 68.945 67.224 1.00 20.08 97 ASN B N 1
ATOM 3893 C CA . ASN B 1 97 ? 64.637 68.992 68.367 1.00 17.95 97 ASN B CA 1
ATOM 3894 C C . ASN B 1 97 ? 63.402 68.111 68.273 1.00 15.66 97 ASN B C 1
ATOM 3895 O O . ASN B 1 97 ? 62.759 67.829 69.287 1.00 15.78 97 ASN B O 1
ATOM 3900 N N . VAL B 1 98 ? 63.052 67.704 67.060 1.00 12.02 98 VAL B N 1
ATOM 3901 C CA . VAL B 1 98 ? 61.859 66.893 66.861 1.00 11.01 98 VAL B CA 1
ATOM 3902 C C . VAL B 1 98 ? 62.172 65.699 65.978 1.00 10.29 98 VAL B C 1
ATOM 3903 O O . VAL B 1 98 ? 62.588 65.859 64.831 1.00 10.58 98 VAL B O 1
ATOM 3907 N N . TYR B 1 99 ? 61.977 64.500 66.517 1.00 9.47 99 TYR B N 1
ATOM 3908 C CA . TYR B 1 99 ? 62.251 63.282 65.764 1.00 9.71 99 TYR B CA 1
ATOM 3909 C C . TYR B 1 99 ? 61.843 62.059 66.557 1.00 10.80 99 TYR B C 1
ATOM 3910 O O . TYR B 1 99 ? 61.624 62.139 67.769 1.00 11.38 99 TYR B O 1
ATOM 3919 N N . ARG B 1 100 ? 61.710 60.928 65.872 1.00 10.11 100 ARG B N 1
ATOM 3920 C CA . ARG B 1 100 ? 61.409 59.697 66.586 1.00 9.03 100 ARG B CA 1
ATOM 3921 C C . ARG B 1 100 ? 62.788 59.268 67.075 1.00 9.51 100 ARG B C 1
ATOM 3922 O O . ARG B 1 100 ? 63.706 59.086 66.272 1.00 11.48 100 ARG B O 1
ATOM 3938 N N . VAL B 1 102 ? 63.475 56.450 69.186 1.00 10.90 102 VAL B N 1
ATOM 3939 C CA . VAL B 1 102 ? 63.636 55.000 69.132 1.00 10.90 102 VAL B CA 1
ATOM 3940 C C . VAL B 1 102 ? 62.469 54.359 68.386 1.00 11.34 102 VAL B C 1
ATOM 3941 O O . VAL B 1 102 ? 61.306 54.673 68.633 1.00 10.51 102 VAL B O 1
ATOM 3945 N N . TYR B 1 103 ? 62.796 53.455 67.475 1.00 11.34 103 TYR B N 1
ATOM 3946 C CA . TYR B 1 103 ? 61.785 52.772 66.682 1.00 11.67 103 TYR B CA 1
ATOM 3947 C C . TYR B 1 103 ? 61.910 51.256 66.830 1.00 11.83 103 TYR B C 1
ATOM 3948 O O . TYR B 1 103 ? 62.314 50.549 65.905 1.00 12.55 103 TYR B O 1
ATOM 3957 N N . GLY B 1 104 ? 61.564 50.773 68.021 1.00 13.00 104 GLY B N 1
ATOM 3958 C CA . GLY B 1 104 ? 61.597 49.350 68.308 1.00 14.29 104 GLY B CA 1
ATOM 3959 C C . GLY B 1 104 ? 62.792 48.559 67.814 1.00 15.00 104 GLY B C 1
ATOM 3960 O O . GLY B 1 104 ? 63.941 48.934 68.049 1.00 14.45 104 GLY B O 1
ATOM 3961 N N . GLU B 1 105 ? 62.506 47.452 67.128 1.00 17.34 105 GLU B N 1
ATOM 3962 C CA . GLU B 1 105 ? 63.537 46.561 66.604 1.00 18.94 105 GLU B CA 1
ATOM 3963 C C . GLU B 1 105 ? 64.608 47.236 65.752 1.00 17.68 105 GLU B C 1
ATOM 3964 O O . GLU B 1 105 ? 65.765 46.812 65.758 1.00 15.88 105 GLU B O 1
ATOM 3970 N N . ALA B 1 106 ? 64.239 48.289 65.030 1.00 17.14 106 ALA B N 1
ATOM 3971 C CA . ALA B 1 106 ? 65.209 48.986 64.192 1.00 16.98 106 ALA B CA 1
ATOM 3972 C C . ALA B 1 106 ? 66.352 49.553 65.031 1.00 17.64 106 ALA B C 1
ATOM 3973 O O . ALA B 1 106 ? 67.456 49.764 64.531 1.00 17.39 106 ALA B O 1
ATOM 3975 N N . ASP B 1 107 ? 66.084 49.800 66.308 1.00 16.02 107 ASP B N 1
ATOM 3976 C CA . ASP B 1 107 ? 67.101 50.333 67.207 1.00 15.32 107 ASP B CA 1
ATOM 3977 C C . ASP B 1 107 ? 67.490 49.311 68.276 1.00 16.30 107 ASP B C 1
ATOM 3978 O O . ASP B 1 107 ? 68.035 49.662 69.320 1.00 15.78 107 ASP B O 1
ATOM 3983 N N . TYR B 1 108 ? 67.195 48.043 68.005 1.00 16.80 108 TYR B N 1
ATOM 3984 C CA . TYR B 1 108 ? 67.526 46.952 68.920 1.00 18.34 108 TYR B CA 1
ATOM 3985 C C . TYR B 1 108 ? 66.843 47.105 70.276 1.00 17.69 108 TYR B C 1
ATOM 3986 O O . TYR B 1 108 ? 67.371 46.697 71.317 1.00 16.81 108 TYR B O 1
ATOM 3995 N N . LEU B 1 109 ? 65.648 47.685 70.248 1.00 15.68 109 LEU B N 1
ATOM 3996 C CA . LEU B 1 109 ? 64.853 47.892 71.451 1.00 14.33 109 LEU B CA 1
ATOM 3997 C C . LEU B 1 109 ? 63.425 47.456 71.134 1.00 15.09 109 LEU B C 1
ATOM 3998 O O . LEU B 1 109 ? 62.498 48.264 71.133 1.00 12.15 109 LEU B O 1
ATOM 4003 N N . PRO B 1 110 ? 63.230 46.154 70.867 1.00 14.90 110 PRO B N 1
ATOM 4004 C CA . PRO B 1 110 ? 61.900 45.632 70.541 1.00 15.49 110 PRO B CA 1
ATOM 4005 C C . PRO B 1 110 ? 60.814 45.946 71.570 1.00 15.23 110 PRO B C 1
ATOM 4006 O O . PRO B 1 110 ? 60.987 45.709 72.765 1.00 16.61 110 PRO B O 1
ATOM 4010 N N . GLY B 1 111 ? 59.700 46.498 71.095 1.00 13.23 111 GLY B N 1
ATOM 4011 C CA . GLY B 1 111 ? 58.594 46.822 71.975 1.00 13.27 111 GLY B CA 1
ATOM 4012 C C . GLY B 1 111 ? 58.576 48.254 72.480 1.00 14.23 111 GLY B C 1
ATOM 4013 O O . GLY B 1 111 ? 57.638 48.659 73.166 1.00 14.50 111 GLY B O 1
ATOM 4014 N N . LEU B 1 112 ? 59.602 49.024 72.136 1.00 12.07 112 LEU B N 1
ATOM 4015 C CA . LEU B 1 112 ? 59.689 50.404 72.588 1.00 12.73 112 LEU B CA 1
ATOM 4016 C C . LEU B 1 112 ? 59.719 51.430 71.460 1.00 11.90 112 LEU B C 1
ATOM 4017 O O . LEU B 1 112 ? 60.460 51.284 70.493 1.00 11.65 112 LEU B O 1
ATOM 4022 N N . ILE B 1 113 ? 58.898 52.466 71.600 1.00 12.03 113 ILE B N 1
ATOM 4023 C CA . ILE B 1 113 ? 58.864 53.565 70.645 1.00 11.29 113 ILE B CA 1
ATOM 4024 C C . ILE B 1 113 ? 58.928 54.837 71.480 1.00 10.41 113 ILE B C 1
ATOM 4025 O O . ILE B 1 113 ? 58.218 54.977 72.474 1.00 10.18 113 ILE B O 1
ATOM 4030 N N . VAL B 1 114 ? 59.813 55.745 71.092 1.00 12.10 114 VAL B N 1
ATOM 4031 C CA . VAL B 1 114 ? 59.969 57.010 71.797 1.00 11.37 114 VAL B CA 1
ATOM 4032 C C . VAL B 1 114 ? 60.039 58.124 70.771 1.00 12.14 114 VAL B C 1
ATOM 4033 O O . VAL B 1 114 ? 60.849 58.072 69.849 1.00 10.27 114 VAL B O 1
ATOM 4037 N N . ASP B 1 115 ? 59.183 59.126 70.934 1.00 12.34 115 ASP B N 1
ATOM 4038 C CA . ASP B 1 115 ? 59.175 60.279 70.041 1.00 12.45 115 ASP B CA 1
ATOM 4039 C C . ASP B 1 115 ? 59.589 61.501 70.852 1.00 12.19 115 ASP B C 1
ATOM 4040 O O . ASP B 1 115 ? 59.128 61.693 71.977 1.00 11.96 115 ASP B O 1
ATOM 4045 N N . ARG B 1 116 ? 60.456 62.326 70.280 1.00 12.32 116 ARG B N 1
ATOM 4046 C CA . ARG B 1 116 ? 60.892 63.539 70.953 1.00 11.11 116 ARG B CA 1
ATOM 4047 C C . ARG B 1 116 ? 60.245 64.753 70.297 1.00 12.23 116 ARG B C 1
ATOM 4048 O O . ARG B 1 116 ? 60.341 64.943 69.086 1.00 11.60 116 ARG B O 1
ATOM 4056 N N . PHE B 1 117 ? 59.572 65.559 71.111 1.00 10.62 117 PHE B N 1
ATOM 4057 C CA . PHE B 1 117 ? 58.924 66.779 70.652 1.00 12.01 117 PHE B CA 1
ATOM 4058 C C . PHE B 1 117 ? 59.543 67.872 71.520 1.00 12.24 117 PHE B C 1
ATOM 4059 O O . PHE B 1 117 ? 59.034 68.185 72.593 1.00 11.53 117 PHE B O 1
ATOM 4067 N N . ASN B 1 118 ? 60.652 68.435 71.052 1.00 11.98 118 ASN B N 1
ATOM 4068 C CA . ASN B 1 118 ? 61.375 69.459 71.793 1.00 12.17 118 ASN B CA 1
ATOM 4069 C C . ASN B 1 118 ? 61.819 68.898 73.144 1.00 14.09 118 ASN B C 1
ATOM 4070 O O . ASN B 1 118 ? 62.642 67.986 73.186 1.00 15.30 118 ASN B O 1
ATOM 4075 N N . ASP B 1 119 ? 61.279 69.413 74.246 1.00 13.98 119 ASP B N 1
ATOM 4076 C CA . ASP B 1 119 ? 61.685 68.918 75.560 1.00 14.99 119 ASP B CA 1
ATOM 4077 C C . ASP B 1 119 ? 60.766 67.845 76.146 1.00 14.05 119 ASP B C 1
ATOM 4078 O O . ASP B 1 119 ? 60.892 67.477 77.320 1.00 13.94 119 ASP B O 1
ATOM 4083 N N . ILE B 1 120 ? 59.855 67.331 75.325 1.00 13.53 120 ILE B N 1
ATOM 4084 C CA . ILE B 1 120 ? 58.940 66.285 75.764 1.00 14.71 120 ILE B CA 1
ATOM 4085 C C . ILE B 1 120 ? 59.186 65.007 74.973 1.00 15.54 120 ILE B C 1
ATOM 4086 O O . ILE B 1 120 ? 59.223 65.027 73.740 1.00 13.73 120 ILE B O 1
ATOM 4091 N N . ALA B 1 121 ? 59.369 63.902 75.687 1.00 13.31 121 ALA B N 1
ATOM 4092 C CA . ALA B 1 121 ? 59.572 62.612 75.047 1.00 14.28 121 ALA B CA 1
ATOM 4093 C C . ALA B 1 121 ? 58.313 61.797 75.317 1.00 15.42 121 ALA B C 1
ATOM 4094 O O . ALA B 1 121 ? 57.876 61.678 76.464 1.00 16.15 121 ALA B O 1
ATOM 4096 N N . SER B 1 122 ? 57.722 61.266 74.252 1.00 13.75 122 SER B N 1
ATOM 4097 C CA . SER B 1 122 ? 56.518 60.455 74.345 1.00 14.76 122 SER B CA 1
ATOM 4098 C C . SER B 1 122 ? 56.941 58.999 74.220 1.00 15.94 122 SER B C 1
ATOM 4099 O O . SER B 1 122 ? 57.556 58.609 73.229 1.00 17.32 122 SER B O 1
ATOM 4102 N N . LEU B 1 123 ? 56.587 58.203 75.221 1.00 13.28 123 LEU B N 1
ATOM 4103 C CA . LEU B 1 123 ? 56.947 56.794 75.272 1.00 14.22 123 LEU B CA 1
ATOM 4104 C C . LEU B 1 123 ? 55.747 55.874 75.055 1.00 14.79 123 LEU B C 1
ATOM 4105 O O . LEU B 1 123 ? 54.660 56.111 75.592 1.00 13.59 123 LEU B O 1
ATOM 4110 N N . GLN B 1 124 ? 55.959 54.828 74.260 1.00 12.33 124 GLN B N 1
ATOM 4111 C CA . GLN B 1 124 ? 54.925 53.844 73.957 1.00 13.60 124 GLN B CA 1
ATOM 4112 C C . GLN B 1 124 ? 55.554 52.457 74.014 1.00 12.81 124 GLN B C 1
ATOM 4113 O O . GLN B 1 124 ? 56.563 52.210 73.361 1.00 12.89 124 GLN B O 1
ATOM 4119 N N . ILE B 1 125 ? 54.954 51.553 74.779 1.00 12.24 125 ILE B N 1
ATOM 4120 C CA . ILE B 1 125 ? 55.482 50.194 74.890 1.00 11.67 125 ILE B CA 1
ATOM 4121 C C . ILE B 1 125 ? 54.423 49.205 74.413 1.00 13.84 125 ILE B C 1
ATOM 4122 O O . ILE B 1 125 ? 53.267 49.273 74.836 1.00 14.86 125 ILE B O 1
ATOM 4127 N N . SER B 1 126 ? 54.821 48.286 73.537 1.00 14.66 126 SER B N 1
ATOM 4128 C CA . SER B 1 126 ? 53.879 47.320 72.975 1.00 17.67 126 SER B CA 1
ATOM 4129 C C . SER B 1 126 ? 54.108 45.860 73.357 1.00 18.91 126 SER B C 1
ATOM 4130 O O . SER B 1 126 ? 53.439 44.973 72.834 1.00 18.17 126 SER B O 1
ATOM 4133 N N . SER B 1 127 ? 55.052 45.599 74.251 1.00 19.05 127 SER B N 1
ATOM 4134 C CA . SER B 1 127 ? 55.284 44.223 74.667 1.00 19.81 127 SER B CA 1
ATOM 4135 C C . SER B 1 127 ? 55.359 44.143 76.183 1.00 18.69 127 SER B C 1
ATOM 4136 O O . SER B 1 127 ? 55.804 45.082 76.844 1.00 17.94 127 SER B O 1
ATOM 4139 N N . ALA B 1 128 ? 54.921 43.013 76.728 1.00 18.08 128 ALA B N 1
ATOM 4140 C CA . ALA B 1 128 ? 54.932 42.807 78.168 1.00 18.13 128 ALA B CA 1
ATOM 4141 C C . ALA B 1 128 ? 56.371 42.776 78.676 1.00 17.97 128 ALA B C 1
ATOM 4142 O O . ALA B 1 128 ? 56.655 43.217 79.790 1.00 18.96 128 ALA B O 1
ATOM 4144 N N . GLY B 1 129 ? 57.272 42.260 77.848 1.00 16.92 129 GLY B N 1
ATOM 4145 C CA . GLY B 1 129 ? 58.670 42.176 78.229 1.00 18.03 129 GLY B CA 1
ATOM 4146 C C . GLY B 1 129 ? 59.279 43.540 78.484 1.00 18.05 129 GLY B C 1
ATOM 4147 O O . GLY B 1 129 ? 59.929 43.756 79.509 1.00 16.19 129 GLY B O 1
ATOM 4156 N N . GLU B 1 131 ? 57.602 46.297 78.965 1.00 16.54 131 GLU B N 1
ATOM 4157 C CA . GLU B 1 131 ? 56.810 46.975 79.985 1.00 16.86 131 GLU B CA 1
ATOM 4158 C C . GLU B 1 131 ? 57.442 46.832 81.372 1.00 16.47 131 GLU B C 1
ATOM 4159 O O . GLU B 1 131 ? 57.318 47.724 82.209 1.00 15.96 131 GLU B O 1
ATOM 4165 N N . ARG B 1 132 ? 58.127 45.717 81.615 1.00 15.83 132 ARG B N 1
ATOM 4166 C CA . ARG B 1 132 ? 58.759 45.495 82.915 1.00 17.22 132 ARG B CA 1
ATOM 4167 C C . ARG B 1 132 ? 59.902 46.469 83.190 1.00 17.46 132 ARG B C 1
ATOM 4168 O O . ARG B 1 132 ? 60.324 46.635 84.338 1.00 16.12 132 ARG B O 1
ATOM 4176 N N . PHE B 1 133 ? 60.393 47.117 82.138 1.00 16.47 133 PHE B N 1
ATOM 4177 C CA . PHE B 1 133 ? 61.493 48.065 82.265 1.00 16.32 133 PHE B CA 1
ATOM 4178 C C . PHE B 1 133 ? 61.052 49.488 81.948 1.00 15.07 133 PHE B C 1
ATOM 4179 O O . PHE B 1 133 ? 61.882 50.338 81.663 1.00 14.98 133 PHE B O 1
ATOM 4187 N N . LYS B 1 134 ? 59.751 49.748 82.021 1.00 14.91 134 LYS B N 1
ATOM 4188 C CA . LYS B 1 134 ? 59.212 51.070 81.696 1.00 14.68 134 LYS B CA 1
ATOM 4189 C C . LYS B 1 134 ? 59.838 52.267 82.422 1.00 16.20 134 LYS B C 1
ATOM 4190 O O . LYS B 1 134 ? 60.209 53.261 81.792 1.00 14.24 134 LYS B O 1
ATOM 4196 N N . LEU B 1 135 ? 59.942 52.196 83.742 1.00 15.07 135 LEU B N 1
ATOM 4197 C CA . LEU B 1 135 ? 60.532 53.307 84.478 1.00 16.26 135 LEU B CA 1
ATOM 4198 C C . LEU B 1 135 ? 62.036 53.403 84.204 1.00 15.25 135 LEU B C 1
ATOM 4199 O O . LEU B 1 135 ? 62.575 54.504 84.089 1.00 15.95 135 LEU B O 1
ATOM 4204 N N . ASP B 1 136 ? 62.709 52.258 84.085 1.00 14.81 136 ASP B N 1
ATOM 4205 C CA . ASP B 1 136 ? 64.145 52.257 83.797 1.00 15.12 136 ASP B CA 1
ATOM 4206 C C . ASP B 1 136 ? 64.404 52.951 82.458 1.00 15.47 136 ASP B C 1
ATOM 4207 O O . ASP B 1 136 ? 65.371 53.697 82.320 1.00 12.76 136 ASP B O 1
ATOM 4212 N N . VAL B 1 137 ? 63.550 52.695 81.466 1.00 15.40 137 VAL B N 1
ATOM 4213 C CA . VAL B 1 137 ? 63.733 53.329 80.162 1.00 15.23 137 VAL B CA 1
ATOM 4214 C C . VAL B 1 137 ? 63.491 54.831 80.262 1.00 13.85 137 VAL B C 1
ATOM 4215 O O . VAL B 1 137 ? 64.234 55.625 79.685 1.00 12.83 137 VAL B O 1
ATOM 4219 N N . ALA B 1 138 ? 62.465 55.221 81.014 1.00 13.49 138 ALA B N 1
ATOM 4220 C CA . ALA B 1 138 ? 62.151 56.634 81.192 1.00 13.43 138 ALA B CA 1
ATOM 4221 C C . ALA B 1 138 ? 63.339 57.360 81.823 1.00 14.30 138 ALA B C 1
ATOM 4222 O O . ALA B 1 138 ? 63.719 58.449 81.391 1.00 12.24 138 ALA B O 1
ATOM 4224 N N . GLU B 1 139 ? 63.924 56.755 82.849 1.00 14.70 139 GLU B N 1
ATOM 4225 C CA . GLU B 1 139 ? 65.070 57.361 83.515 1.00 14.76 139 GLU B CA 1
ATOM 4226 C C . GLU B 1 139 ? 66.250 57.440 82.548 1.00 15.16 139 GLU B C 1
ATOM 4227 O O . GLU B 1 139 ? 66.936 58.457 82.482 1.00 15.36 139 GLU B O 1
ATOM 4233 N N . ALA B 1 140 ? 66.465 56.367 81.787 1.00 13.47 140 ALA B N 1
ATOM 4234 C CA . ALA B 1 140 ? 67.562 56.305 80.827 1.00 12.85 140 ALA B CA 1
ATOM 4235 C C . ALA B 1 140 ? 67.462 57.396 79.766 1.00 13.15 140 ALA B C 1
ATOM 4236 O O . ALA B 1 140 ? 68.467 57.990 79.385 1.00 13.69 140 ALA B O 1
ATOM 4238 N N . ILE B 1 141 ? 66.248 57.660 79.292 1.00 13.96 141 ILE B N 1
ATOM 4239 C CA . ILE B 1 141 ? 66.032 58.687 78.274 1.00 14.41 141 ILE B CA 1
ATOM 4240 C C . ILE B 1 141 ? 66.513 60.046 78.766 1.00 15.12 141 ILE B C 1
ATOM 4241 O O . ILE B 1 141 ? 67.284 60.728 78.094 1.00 15.29 141 ILE B O 1
ATOM 4254 N N . GLU B 1 143 ? 68.491 60.594 81.142 1.00 16.26 143 GLU B N 1
ATOM 4255 C CA . GLU B 1 143 ? 69.902 60.513 81.492 1.00 18.78 143 GLU B CA 1
ATOM 4256 C C . GLU B 1 143 ? 70.817 60.711 80.286 1.00 19.47 143 GLU B C 1
ATOM 4257 O O . GLU B 1 143 ? 71.861 61.348 80.400 1.00 21.58 143 GLU B O 1
ATOM 4263 N N . VAL B 1 144 ? 70.439 60.172 79.132 1.00 18.35 144 VAL B N 1
ATOM 4264 C CA . VAL B 1 144 ? 71.288 60.321 77.953 1.00 17.86 144 VAL B CA 1
ATOM 4265 C C . VAL B 1 144 ? 70.953 61.543 77.110 1.00 17.48 144 VAL B C 1
ATOM 4266 O O . VAL B 1 144 ? 71.763 61.970 76.291 1.00 17.69 144 VAL B O 1
ATOM 4270 N N . GLU B 1 145 ? 69.767 62.113 77.310 1.00 16.68 145 GLU B N 1
ATOM 4271 C CA . GLU B 1 145 ? 69.370 63.301 76.553 1.00 18.17 145 GLU B CA 1
ATOM 4272 C C . GLU B 1 145 ? 68.845 64.396 77.479 1.00 19.22 145 GLU B C 1
ATOM 4273 O O . GLU B 1 145 ? 67.644 64.491 77.734 1.00 17.94 145 GLU B O 1
ATOM 4279 N N . PRO B 1 146 ? 69.750 65.244 77.997 1.00 20.88 146 PRO B N 1
ATOM 4280 C CA . PRO B 1 146 ? 69.366 66.336 78.901 1.00 20.48 146 PRO B CA 1
ATOM 4281 C C . PRO B 1 146 ? 68.338 67.283 78.289 1.00 18.97 146 PRO B C 1
ATOM 4282 O O . PRO B 1 146 ? 67.699 68.060 78.997 1.00 19.19 146 PRO B O 1
ATOM 4286 N N . GLY B 1 147 ? 68.183 67.210 76.970 1.00 16.17 147 GLY B N 1
ATOM 4287 C CA . GLY B 1 147 ? 67.214 68.048 76.295 1.00 17.32 147 GLY B CA 1
ATOM 4288 C C . GLY B 1 147 ? 65.787 67.676 76.662 1.00 16.09 147 GLY B C 1
ATOM 4289 O O . GLY B 1 147 ? 64.871 68.483 76.516 1.00 15.86 147 GLY B O 1
ATOM 4290 N N . ILE B 1 148 ? 65.598 66.449 77.140 1.00 15.90 148 ILE B N 1
ATOM 4291 C CA . ILE B 1 148 ? 64.276 65.969 77.530 1.00 15.13 148 ILE B CA 1
ATOM 4292 C C . ILE B 1 148 ? 64.039 66.286 79.000 1.00 15.49 148 ILE B C 1
ATOM 4293 O O . ILE B 1 148 ? 64.807 65.855 79.868 1.00 16.81 148 ILE B O 1
ATOM 4298 N N . GLU B 1 149 ? 62.975 67.028 79.285 1.00 14.86 149 GLU B N 1
ATOM 4299 C CA . GLU B 1 149 ? 62.665 67.394 80.661 1.00 16.32 149 GLU B CA 1
ATOM 4300 C C . GLU B 1 149 ? 61.393 66.726 81.171 1.00 16.60 149 GLU B C 1
ATOM 4301 O O . GLU B 1 149 ? 61.067 66.818 82.357 1.00 15.80 149 GLU B O 1
ATOM 4307 N N . THR B 1 150 ? 60.690 66.046 80.268 1.00 13.33 150 THR B N 1
ATOM 4308 C CA . THR B 1 150 ? 59.446 65.355 80.594 1.00 12.25 150 THR B CA 1
ATOM 4309 C C . THR B 1 150 ? 59.331 64.082 79.773 1.00 12.93 150 THR B C 1
ATOM 4310 O O . THR B 1 150 ? 59.569 64.101 78.571 1.00 12.26 150 THR B O 1
ATOM 4314 N N . VAL B 1 151 ? 58.977 62.978 80.420 1.00 11.21 151 VAL B N 1
ATOM 4315 C CA . VAL B 1 151 ? 58.771 61.728 79.703 1.00 11.96 151 VAL B CA 1
ATOM 4316 C C . VAL B 1 151 ? 57.294 61.429 79.896 1.00 11.42 151 VAL B C 1
ATOM 4317 O O . VAL B 1 151 ? 56.846 61.169 81.014 1.00 12.70 151 VAL B O 1
ATOM 4321 N N . PHE B 1 152 ? 56.534 61.496 78.811 1.00 11.43 152 PHE B N 1
ATOM 4322 C CA . PHE B 1 152 ? 55.105 61.251 78.878 1.00 13.10 152 PHE B CA 1
ATOM 4323 C C . PHE B 1 152 ? 54.775 59.849 78.388 1.00 15.16 152 PHE B C 1
ATOM 4324 O O . PHE B 1 152 ? 55.205 59.437 77.304 1.00 15.99 152 PHE B O 1
ATOM 4332 N N . GLU B 1 153 ? 54.002 59.123 79.186 1.00 13.78 153 GLU B N 1
ATOM 4333 C CA . GLU B 1 153 ? 53.606 57.774 78.826 1.00 14.34 153 GLU B CA 1
ATOM 4334 C C . GLU B 1 153 ? 52.288 57.803 78.046 1.00 14.49 153 GLU B C 1
ATOM 4335 O O . GLU B 1 153 ? 51.241 58.153 78.590 1.00 13.59 153 GLU B O 1
ATOM 4341 N N . LYS B 1 154 ? 52.357 57.470 76.761 1.00 14.01 154 LYS B N 1
ATOM 4342 C CA . LYS B 1 154 ? 51.169 57.424 75.912 1.00 16.46 154 LYS B CA 1
ATOM 4343 C C . LYS B 1 154 ? 50.902 55.967 75.571 1.00 17.69 154 LYS B C 1
ATOM 4344 O O . LYS B 1 154 ? 51.055 55.543 74.422 1.00 17.18 154 LYS B O 1
ATOM 4350 N N . ASN B 1 155 ? 50.512 55.200 76.583 1.00 16.95 155 ASN B N 1
ATOM 4351 C CA . ASN B 1 155 ? 50.240 53.786 76.397 1.00 18.67 155 ASN B CA 1
ATOM 4352 C C . ASN B 1 155 ? 48.763 53.461 76.243 1.00 20.03 155 ASN B C 1
ATOM 4353 O O . ASN B 1 155 ? 48.159 52.813 77.097 1.00 17.82 155 ASN B O 1
ATOM 4358 N N . THR B 1 156 ? 48.195 53.920 75.134 1.00 23.63 156 THR B N 1
ATOM 4359 C CA . THR B 1 156 ? 46.795 53.674 74.817 1.00 27.59 156 THR B CA 1
ATOM 4360 C C . THR B 1 156 ? 46.714 53.332 73.334 1.00 30.29 156 THR B C 1
ATOM 4361 O O . THR B 1 156 ? 47.696 53.475 72.604 1.00 31.75 156 THR B O 1
ATOM 4365 N N . GLY B 1 157 ? 45.549 52.876 72.889 1.00 33.32 157 GLY B N 1
ATOM 4366 C CA . GLY B 1 157 ? 45.385 52.539 71.487 1.00 34.83 157 GLY B CA 1
ATOM 4367 C C . GLY B 1 157 ? 45.457 51.053 71.196 1.00 37.00 157 GLY B C 1
ATOM 4368 O O . GLY B 1 157 ? 45.746 50.247 72.079 1.00 37.37 157 GLY B O 1
ATOM 4369 N N . ARG B 1 158 ? 45.190 50.701 69.942 1.00 38.58 158 ARG B N 1
ATOM 4370 C CA . ARG B 1 158 ? 45.213 49.315 69.485 1.00 40.65 158 ARG B CA 1
ATOM 4371 C C . ARG B 1 158 ? 46.585 48.669 69.658 1.00 39.91 158 ARG B C 1
ATOM 4372 O O . ARG B 1 158 ? 46.687 47.513 70.069 1.00 39.17 158 ARG B O 1
ATOM 4380 N N . SER B 1 159 ? 47.636 49.417 69.337 1.00 40.03 159 SER B N 1
ATOM 4381 C CA . SER B 1 159 ? 49.001 48.915 69.457 1.00 39.72 159 SER B CA 1
ATOM 4382 C C . SER B 1 159 ? 49.270 48.461 70.886 1.00 39.02 159 SER B C 1
ATOM 4383 O O . SER B 1 159 ? 50.098 47.583 71.132 1.00 38.41 159 SER B O 1
ATOM 4386 N N . ARG B 1 160 ? 48.554 49.070 71.823 1.00 37.56 160 ARG B N 1
ATOM 4387 C CA . ARG B 1 160 ? 48.693 48.755 73.237 1.00 36.06 160 ARG B CA 1
ATOM 4388 C C . ARG B 1 160 ? 47.764 47.608 73.632 1.00 38.11 160 ARG B C 1
ATOM 4389 O O . ARG B 1 160 ? 48.152 46.709 74.378 1.00 39.23 160 ARG B O 1
ATOM 4397 N N . ARG B 1 161 ? 46.534 47.643 73.127 1.00 40.15 161 ARG B N 1
ATOM 4398 C CA . ARG B 1 161 ? 45.554 46.605 73.430 1.00 42.33 161 ARG B CA 1
ATOM 4399 C C . ARG B 1 161 ? 45.857 45.312 72.678 1.00 42.68 161 ARG B C 1
ATOM 4400 O O . ARG B 1 161 ? 45.260 44.272 72.954 1.00 41.80 161 ARG B O 1
ATOM 4408 N N . ARG B 1 162 ? 46.788 45.380 71.732 1.00 42.95 162 ARG B N 1
ATOM 4409 C CA . ARG B 1 162 ? 47.147 44.211 70.940 1.00 44.05 162 ARG B CA 1
ATOM 4410 C C . ARG B 1 162 ? 47.692 43.075 71.798 1.00 43.45 162 ARG B C 1
ATOM 4411 O O . ARG B 1 162 ? 47.235 41.936 71.685 1.00 43.59 162 ARG B O 1
ATOM 4419 N N . GLU B 1 163 ? 48.666 43.379 72.653 1.00 41.18 163 GLU B N 1
ATOM 4420 C CA . GLU B 1 163 ? 49.246 42.362 73.523 1.00 38.77 163 GLU B CA 1
ATOM 4421 C C . GLU B 1 163 ? 48.579 42.338 74.894 1.00 36.43 163 GLU B C 1
ATOM 4422 O O . GLU B 1 163 ? 49.150 41.844 75.865 1.00 35.40 163 GLU B O 1
ATOM 4428 N N . GLY B 1 164 ? 47.367 42.879 74.967 1.00 34.01 164 GLY B N 1
ATOM 4429 C CA . GLY B 1 164 ? 46.628 42.894 76.219 1.00 32.61 164 GLY B CA 1
ATOM 4430 C C . GLY B 1 164 ? 47.255 43.655 77.374 1.00 30.90 164 GLY B C 1
ATOM 4431 O O . GLY B 1 164 ? 47.115 43.255 78.531 1.00 32.00 164 GLY B O 1
ATOM 4432 N N . LEU B 1 165 ? 47.939 44.752 77.075 1.00 27.63 165 LEU B N 1
ATOM 4433 C CA . LEU B 1 165 ? 48.568 45.558 78.113 1.00 25.57 165 LEU B CA 1
ATOM 4434 C C . LEU B 1 165 ? 47.592 46.640 78.579 1.00 24.85 165 LEU B C 1
ATOM 4435 O O . LEU B 1 165 ? 46.764 47.117 77.801 1.00 23.41 165 LEU B O 1
ATOM 4440 N N . PRO B 1 166 ? 47.675 47.041 79.857 1.00 24.31 166 PRO B N 1
ATOM 4441 C CA . PRO B 1 166 ? 46.775 48.073 80.383 1.00 23.67 166 PRO B CA 1
ATOM 4442 C C . PRO B 1 166 ? 47.002 49.443 79.746 1.00 22.44 166 PRO B C 1
ATOM 4443 O O . PRO B 1 166 ? 48.142 49.841 79.498 1.00 22.60 166 PRO B O 1
ATOM 4447 N N . GLU B 1 167 ? 45.909 50.154 79.482 1.00 19.93 167 GLU B N 1
ATOM 4448 C CA . GLU B 1 167 ? 45.987 51.477 78.878 1.00 20.66 167 GLU B CA 1
ATOM 4449 C C . GLU B 1 167 ? 46.288 52.511 79.953 1.00 18.03 167 GLU B C 1
ATOM 4450 O O . GLU B 1 167 ? 45.596 52.582 80.971 1.00 16.71 167 GLU B O 1
ATOM 4456 N N . ILE B 1 168 ? 47.324 53.308 79.711 1.00 16.17 168 ILE B N 1
ATOM 4457 C CA . ILE B 1 168 ? 47.770 54.325 80.663 1.00 16.21 168 ILE B CA 1
ATOM 4458 C C . ILE B 1 168 ? 48.247 55.581 79.939 1.00 15.74 168 ILE B C 1
ATOM 4459 O O . ILE B 1 168 ? 48.963 55.489 78.941 1.00 14.11 168 ILE B O 1
ATOM 4464 N N . GLU B 1 169 ? 47.856 56.747 80.450 1.00 14.37 169 GLU B N 1
ATOM 4465 C CA . GLU B 1 169 ? 48.262 58.023 79.864 1.00 15.97 169 GLU B CA 1
ATOM 4466 C C . GLU B 1 169 ? 48.587 59.005 80.986 1.00 16.97 169 GLU B C 1
ATOM 4467 O O . GLU B 1 169 ? 47.698 59.403 81.738 1.00 16.27 169 GLU B O 1
ATOM 4473 N N . ARG B 1 170 ? 49.854 59.395 81.101 1.00 16.03 170 ARG B N 1
ATOM 4474 C CA . ARG B 1 170 ? 50.269 60.332 82.149 1.00 16.69 170 ARG B CA 1
ATOM 4475 C C . ARG B 1 170 ? 51.744 60.681 82.026 1.00 13.85 170 ARG B C 1
ATOM 4476 O O . ARG B 1 170 ? 52.478 60.046 81.271 1.00 13.44 170 ARG B O 1
ATOM 4484 N N . VAL B 1 171 ? 52.170 61.709 82.755 1.00 13.64 171 VAL B N 1
ATOM 4485 C CA . VAL B 1 171 ? 53.575 62.080 82.757 1.00 14.66 171 VAL B CA 1
ATOM 4486 C C . VAL B 1 171 ? 54.230 60.992 83.596 1.00 16.21 171 VAL B C 1
ATOM 4487 O O . VAL B 1 171 ? 53.827 60.746 84.736 1.00 15.92 171 VAL B O 1
ATOM 4491 N N . LEU B 1 172 ? 55.230 60.330 83.028 1.00 15.04 172 LEU B N 1
ATOM 4492 C CA . LEU B 1 172 ? 55.902 59.243 83.718 1.00 16.48 172 LEU B CA 1
ATOM 4493 C C . LEU B 1 172 ? 57.069 59.733 84.568 1.00 17.43 172 LEU B C 1
ATOM 4494 O O . LEU B 1 172 ? 57.309 59.223 85.658 1.00 19.11 172 LEU B O 1
ATOM 4499 N N . LEU B 1 173 ? 57.793 60.723 84.060 1.00 15.60 173 LEU B N 1
ATOM 4500 C CA . LEU B 1 173 ? 58.949 61.256 84.766 1.00 15.96 173 LEU B CA 1
ATOM 4501 C C . LEU B 1 173 ? 59.203 62.691 84.327 1.00 16.08 173 LEU B C 1
ATOM 4502 O O . LEU B 1 173 ? 58.908 63.055 83.193 1.00 15.01 173 LEU B O 1
ATOM 4507 N N . GLY B 1 174 ? 59.740 63.509 85.225 1.00 16.13 174 GLY B N 1
ATOM 4508 C CA . GLY B 1 174 ? 60.035 64.885 84.869 1.00 17.35 174 GLY B CA 1
ATOM 4509 C C . GLY B 1 174 ? 58.952 65.914 85.131 1.00 18.09 174 GLY B C 1
ATOM 4510 O O . GLY B 1 174 ? 58.017 65.687 85.908 1.00 16.59 174 GLY B O 1
ATOM 4511 N N . LYS B 1 175 ? 59.084 67.058 84.465 1.00 16.37 175 LYS B N 1
ATOM 4512 C CA . LYS B 1 175 ? 58.146 68.163 84.617 1.00 17.84 175 LYS B CA 1
ATOM 4513 C C . LYS B 1 175 ? 56.755 67.855 84.081 1.00 16.97 175 LYS B C 1
ATOM 4514 O O . LYS B 1 175 ? 56.603 67.153 83.081 1.00 16.49 175 LYS B O 1
ATOM 4520 N N . GLU B 1 176 ? 55.738 68.397 84.742 1.00 15.93 176 GLU B N 1
ATOM 4521 C CA . GLU B 1 176 ? 54.365 68.179 84.305 1.00 17.63 176 GLU B CA 1
ATOM 4522 C C . GLU B 1 176 ? 54.078 69.124 83.145 1.00 19.10 176 GLU B C 1
ATOM 4523 O O . GLU B 1 176 ? 53.616 70.247 83.344 1.00 21.11 176 GLU B O 1
ATOM 4529 N N . LYS B 1 177 ? 54.378 68.665 81.934 1.00 17.79 177 LYS B N 1
ATOM 4530 C CA . LYS B 1 177 ? 54.161 69.448 80.724 1.00 18.76 177 LYS B CA 1
ATOM 4531 C C . LYS B 1 177 ? 53.505 68.550 79.678 1.00 17.38 177 LYS B C 1
ATOM 4532 O O . LYS B 1 177 ? 53.884 67.387 79.530 1.00 15.87 177 LYS B O 1
ATOM 4538 N N . TYR B 1 178 ? 52.529 69.085 78.949 1.00 16.32 178 TYR B N 1
ATOM 4539 C CA . TYR B 1 178 ? 51.825 68.289 77.948 1.00 16.17 178 TYR B CA 1
ATOM 4540 C C . TYR B 1 178 ? 51.857 68.837 76.530 1.00 17.80 178 TYR B C 1
ATOM 4541 O O . TYR B 1 178 ? 51.690 68.083 75.575 1.00 18.21 178 TYR B O 1
ATOM 4550 N N . ARG B 1 179 ? 52.051 70.143 76.398 1.00 17.49 179 ARG B N 1
ATOM 4551 C CA . ARG B 1 179 ? 52.016 70.787 75.090 1.00 18.04 179 ARG B CA 1
ATOM 4552 C C . ARG B 1 179 ? 53.272 71.541 74.677 1.00 15.42 179 ARG B C 1
ATOM 4553 O O . ARG B 1 179 ? 53.964 72.124 75.503 1.00 14.14 179 ARG B O 1
ATOM 4561 N N . THR B 1 180 ? 53.552 71.524 73.380 1.00 16.41 180 THR B N 1
ATOM 4562 C CA . THR B 1 180 ? 54.704 72.231 72.840 1.00 15.43 180 THR B CA 1
ATOM 4563 C C . THR B 1 180 ? 54.446 72.547 71.369 1.00 16.52 180 THR B C 1
ATOM 4564 O O . THR B 1 180 ? 53.644 71.883 70.716 1.00 16.04 180 THR B O 1
ATOM 4568 N N . ILE B 1 181 ? 55.110 73.577 70.861 1.00 15.64 181 ILE B N 1
ATOM 4569 C CA . ILE B 1 181 ? 54.956 73.958 69.462 1.00 16.41 181 ILE B CA 1
ATOM 4570 C C . ILE B 1 181 ? 56.206 73.490 68.743 1.00 14.94 181 ILE B C 1
ATOM 4571 O O . ILE B 1 181 ? 57.317 73.890 69.099 1.00 17.03 181 ILE B O 1
ATOM 4576 N N . ILE B 1 182 ? 56.037 72.645 67.735 1.00 14.50 182 ILE B N 1
ATOM 4577 C CA . ILE B 1 182 ? 57.190 72.149 67.005 1.00 14.96 182 ILE B CA 1
ATOM 4578 C C . ILE B 1 182 ? 57.326 72.850 65.664 1.00 15.54 182 ILE B C 1
ATOM 4579 O O . ILE B 1 182 ? 56.351 73.340 65.102 1.00 16.49 182 ILE B O 1
ATOM 4584 N N . GLN B 1 183 ? 58.554 72.901 65.173 1.00 15.77 183 GLN B N 1
ATOM 4585 C CA . GLN B 1 183 ? 58.858 73.522 63.895 1.00 16.38 183 GLN B CA 1
ATOM 4586 C C . GLN B 1 183 ? 59.227 72.414 62.915 1.00 16.03 183 GLN B C 1
ATOM 4587 O O . GLN B 1 183 ? 60.073 71.583 63.218 1.00 13.88 183 GLN B O 1
ATOM 4593 N N . GLU B 1 184 ? 58.579 72.389 61.754 1.00 15.24 184 GLU B N 1
ATOM 4594 C CA . GLU B 1 184 ? 58.897 71.405 60.720 1.00 14.71 184 GLU B CA 1
ATOM 4595 C C . GLU B 1 184 ? 59.083 72.233 59.456 1.00 15.63 184 GLU B C 1
ATOM 4596 O O . GLU B 1 184 ? 58.108 72.653 58.841 1.00 15.22 184 GLU B O 1
ATOM 4602 N N . GLY B 1 185 ? 60.332 72.471 59.072 1.00 16.13 185 GLY B N 1
ATOM 4603 C CA . GLY B 1 185 ? 60.572 73.304 57.910 1.00 18.33 185 GLY B CA 1
ATOM 4604 C C . GLY B 1 185 ? 60.100 74.691 58.313 1.00 18.85 185 GLY B C 1
ATOM 4605 O O . GLY B 1 185 ? 60.458 75.178 59.384 1.00 19.86 185 GLY B O 1
ATOM 4606 N N . ARG B 1 186 ? 59.276 75.325 57.487 1.00 19.21 186 ARG B N 1
ATOM 4607 C CA . ARG B 1 186 ? 58.781 76.661 57.815 1.00 20.45 186 ARG B CA 1
ATOM 4608 C C . ARG B 1 186 ? 57.397 76.630 58.457 1.00 20.36 186 ARG B C 1
ATOM 4609 O O . ARG B 1 186 ? 56.767 77.672 58.642 1.00 21.64 186 ARG B O 1
ATOM 4617 N N . ALA B 1 187 ? 56.930 75.435 58.804 1.00 16.28 187 ALA B N 1
ATOM 4618 C CA . ALA B 1 187 ? 55.616 75.288 59.411 1.00 15.87 187 ALA B CA 1
ATOM 4619 C C . ALA B 1 187 ? 55.703 74.990 60.905 1.00 16.83 187 ALA B C 1
ATOM 4620 O O . ALA B 1 187 ? 56.653 74.360 61.368 1.00 17.61 187 ALA B O 1
ATOM 4622 N N . LYS B 1 188 ? 54.704 75.454 61.648 1.00 14.48 188 LYS B N 1
ATOM 4623 C CA . LYS B 1 188 ? 54.634 75.230 63.087 1.00 15.36 188 LYS B CA 1
ATOM 4624 C C . LYS B 1 188 ? 53.421 74.361 63.405 1.00 14.82 188 LYS B C 1
ATOM 4625 O O . LYS B 1 188 ? 52.375 74.488 62.772 1.00 13.49 188 LYS B O 1
ATOM 4631 N N . PHE B 1 189 ? 53.557 73.468 64.379 1.00 12.63 189 PHE B N 1
ATOM 4632 C CA . PHE B 1 189 ? 52.435 72.614 64.750 1.00 12.90 189 PHE B CA 1
ATOM 4633 C C . PHE B 1 189 ? 52.311 72.451 66.252 1.00 14.33 189 PHE B C 1
ATOM 4634 O O . PHE B 1 189 ? 53.311 72.308 66.955 1.00 12.94 189 PHE B O 1
ATOM 4642 N N . ILE B 1 190 ? 51.071 72.472 66.725 1.00 15.80 190 ILE B N 1
ATOM 4643 C CA . ILE B 1 190 ? 50.766 72.310 68.139 1.00 17.30 190 ILE B CA 1
ATOM 4644 C C . ILE B 1 190 ? 50.701 70.822 68.438 1.00 17.11 190 ILE B C 1
ATOM 4645 O O . ILE B 1 190 ? 49.987 70.078 67.764 1.00 19.28 190 ILE B O 1
ATOM 4650 N N . VAL B 1 191 ? 51.456 70.384 69.437 1.00 16.33 191 VAL B N 1
ATOM 4651 C CA . VAL B 1 191 ? 51.448 68.980 69.817 1.00 17.65 191 VAL B CA 1
ATOM 4652 C C . VAL B 1 191 ? 51.071 68.876 71.290 1.00 17.15 191 VAL B C 1
ATOM 4653 O O . VAL B 1 191 ? 51.691 69.502 72.146 1.00 16.93 191 VAL B O 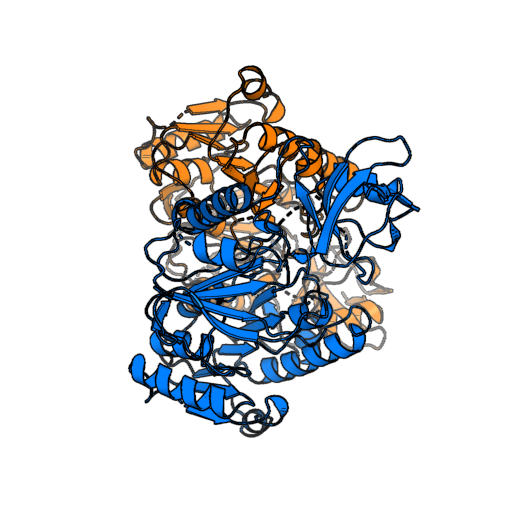1
ATOM 4657 N N . ASP B 1 192 ? 50.031 68.103 71.573 1.00 17.36 192 ASP B N 1
ATOM 4658 C CA . ASP B 1 192 ? 49.573 67.911 72.943 1.00 18.82 192 ASP B CA 1
ATOM 4659 C C . ASP B 1 192 ? 49.550 66.400 73.165 1.00 21.69 192 ASP B C 1
ATOM 4660 O O . ASP B 1 192 ? 48.918 65.660 72.409 1.00 19.90 192 ASP B O 1
ATOM 4673 N N . ARG B 1 194 ? 48.134 64.758 75.427 1.00 25.73 194 ARG B N 1
ATOM 4674 C CA . ARG B 1 194 ? 46.841 64.294 75.912 1.00 28.60 194 ARG B CA 1
ATOM 4675 C C . ARG B 1 194 ? 45.843 64.085 74.776 1.00 30.85 194 ARG B C 1
ATOM 4676 O O . ARG B 1 194 ? 45.677 64.949 73.917 1.00 30.47 194 ARG B O 1
ATOM 4684 N N . GLY B 1 195 ? 45.183 62.931 74.776 1.00 33.92 195 GLY B N 1
ATOM 4685 C CA . GLY B 1 195 ? 44.210 62.640 73.739 1.00 36.79 195 GLY B CA 1
ATOM 4686 C C . GLY B 1 195 ? 44.838 62.034 72.501 1.00 39.36 195 GLY B C 1
ATOM 4687 O O . GLY B 1 195 ? 46.017 61.679 72.508 1.00 40.40 195 GLY B O 1
ATOM 4688 N N . GLN B 1 196 ? 44.057 61.923 71.430 1.00 41.67 196 GLN B N 1
ATOM 4689 C CA . GLN B 1 196 ? 44.553 61.339 70.187 1.00 44.01 196 GLN B CA 1
ATOM 4690 C C . GLN B 1 196 ? 44.279 62.223 68.968 1.00 43.42 196 GLN B C 1
ATOM 4691 O O . GLN B 1 196 ? 44.670 61.886 67.849 1.00 43.25 196 GLN B O 1
ATOM 4697 N N . LYS B 1 197 ? 43.614 63.354 69.184 1.00 42.45 197 LYS B N 1
ATOM 4698 C CA . LYS B 1 197 ? 43.291 64.259 68.084 1.00 41.11 197 LYS B CA 1
ATOM 4699 C C . LYS B 1 197 ? 43.924 65.645 68.194 1.00 39.48 197 LYS B C 1
ATOM 4700 O O . LYS B 1 197 ? 43.393 66.627 67.675 1.00 37.15 197 LYS B O 1
ATOM 4706 N N . THR B 1 198 ? 45.062 65.717 68.872 1.00 37.15 198 THR B N 1
ATOM 4707 C CA . THR B 1 198 ? 45.784 66.974 69.026 1.00 36.61 198 THR B CA 1
ATOM 4708 C C . THR B 1 198 ? 47.256 66.623 68.867 1.00 34.15 198 THR B C 1
ATOM 4709 O O . THR B 1 198 ? 48.140 67.280 69.422 1.00 33.06 198 THR B O 1
ATOM 4713 N N . GLY B 1 199 ? 47.498 65.569 68.092 1.00 31.93 199 GLY B N 1
ATOM 4714 C CA . GLY B 1 199 ? 48.846 65.096 67.863 1.00 28.86 199 GLY B CA 1
ATOM 4715 C C . GLY B 1 199 ? 49.424 65.427 66.501 1.00 26.41 199 GLY B C 1
ATOM 4716 O O . GLY B 1 199 ? 48.864 66.207 65.728 1.00 25.33 199 GLY B O 1
ATOM 4717 N N . PHE B 1 200 ? 50.558 64.805 66.211 1.00 22.70 200 PHE B N 1
ATOM 4718 C CA . PHE B 1 200 ? 51.272 65.019 64.964 1.00 21.50 200 PHE B CA 1
ATOM 4719 C C . PHE B 1 200 ? 52.151 63.791 64.759 1.00 21.37 200 PHE B C 1
ATOM 4720 O O . PHE B 1 200 ? 52.871 63.393 65.672 1.00 22.80 200 PHE B O 1
ATOM 4728 N N . PHE B 1 201 ? 52.082 63.181 63.579 1.00 18.38 201 PHE B N 1
ATOM 4729 C CA . PHE B 1 201 ? 52.893 62.001 63.302 1.00 17.63 201 PHE B CA 1
ATOM 4730 C C . PHE B 1 201 ? 54.168 62.378 62.573 1.00 14.99 201 PHE B C 1
ATOM 4731 O O . PHE B 1 201 ? 54.134 63.047 61.545 1.00 16.16 201 PHE B O 1
ATOM 4739 N N . LEU B 1 202 ? 55.293 61.923 63.110 1.00 12.26 202 LEU B N 1
ATOM 4740 C CA . LEU B 1 202 ? 56.593 62.238 62.546 1.00 13.86 202 LEU B CA 1
ATOM 4741 C C . LEU B 1 202 ? 57.028 61.402 61.344 1.00 13.48 202 LEU B C 1
ATOM 4742 O O . LEU B 1 202 ? 57.969 61.775 60.646 1.00 13.35 202 LEU B O 1
ATOM 4747 N N . ASP B 1 203 ? 56.360 60.281 61.086 1.00 13.46 203 ASP B N 1
ATOM 4748 C CA . ASP B 1 203 ? 56.777 59.447 59.957 1.00 12.78 203 ASP B CA 1
ATOM 4749 C C . ASP B 1 203 ? 56.636 60.092 58.574 1.00 12.66 203 ASP B C 1
ATOM 4750 O O . ASP B 1 203 ? 57.371 59.740 57.653 1.00 11.26 203 ASP B O 1
ATOM 4755 N N . GLN B 1 204 ? 55.717 61.046 58.437 1.00 13.09 204 GLN B N 1
ATOM 4756 C CA . GLN B 1 204 ? 55.489 61.725 57.154 1.00 12.16 204 GLN B CA 1
ATOM 4757 C C . GLN B 1 204 ? 56.324 62.996 56.959 1.00 12.54 204 GLN B C 1
ATOM 4758 O O . GLN B 1 204 ? 56.159 63.705 55.968 1.00 12.96 204 GLN B O 1
ATOM 4764 N N . ARG B 1 205 ? 57.228 63.273 57.894 1.00 13.20 205 ARG B N 1
ATOM 4765 C CA . ARG B 1 205 ? 58.074 64.467 57.831 1.00 13.07 205 ARG B CA 1
ATOM 4766 C C . ARG B 1 205 ? 58.696 64.799 56.475 1.00 13.62 205 ARG B C 1
ATOM 4767 O O . ARG B 1 205 ? 58.497 65.895 55.944 1.00 12.74 205 ARG B O 1
ATOM 4775 N N . GLU B 1 206 ? 59.475 63.870 55.933 1.00 13.68 206 GLU B N 1
ATOM 4776 C CA . GLU B 1 206 ? 60.140 64.104 54.660 1.00 14.81 206 GLU B CA 1
ATOM 4777 C C . GLU B 1 206 ? 59.159 64.266 53.510 1.00 13.46 206 GLU B C 1
ATOM 4778 O O . GLU B 1 206 ? 59.407 65.037 52.579 1.00 13.76 206 GLU B O 1
ATOM 4784 N N . ASN B 1 207 ? 58.044 63.548 53.567 1.00 12.71 207 ASN B N 1
ATOM 4785 C CA . ASN B 1 207 ? 57.065 63.651 52.496 1.00 13.47 207 ASN B CA 1
ATOM 4786 C C . ASN B 1 207 ? 56.327 64.985 52.553 1.00 13.91 207 ASN B C 1
ATOM 4787 O O . ASN B 1 207 ? 56.045 65.572 51.518 1.00 13.03 207 ASN B O 1
ATOM 4792 N N . ARG B 1 208 ? 56.032 65.471 53.758 1.00 13.06 208 ARG B N 1
ATOM 4793 C CA . ARG B 1 208 ? 55.353 66.758 53.899 1.00 12.77 208 ARG B CA 1
ATOM 4794 C C . ARG B 1 208 ? 56.277 67.862 53.391 1.00 14.00 208 ARG B C 1
ATOM 4795 O O . ARG B 1 208 ? 55.840 68.794 52.716 1.00 12.97 208 ARG B O 1
ATOM 4803 N N . LEU B 1 209 ? 57.564 67.743 53.710 1.00 13.20 209 LEU B N 1
ATOM 4804 C CA . LEU B 1 209 ? 58.547 68.719 53.266 1.00 13.05 209 LEU B CA 1
ATOM 4805 C C . LEU B 1 209 ? 58.703 68.678 51.745 1.00 13.72 209 LEU B C 1
ATOM 4806 O O . LEU B 1 209 ? 58.887 69.714 51.100 1.00 15.20 209 LEU B O 1
ATOM 4811 N N . ALA B 1 210 ? 58.623 67.480 51.174 1.00 13.59 210 ALA B N 1
ATOM 4812 C CA . ALA B 1 210 ? 58.782 67.309 49.734 1.00 12.24 210 ALA B CA 1
ATOM 4813 C C . ALA B 1 210 ? 57.657 67.941 48.915 1.00 13.93 210 ALA B C 1
ATOM 4814 O O . ALA B 1 210 ? 57.844 68.266 47.744 1.00 14.07 210 ALA B O 1
ATOM 4816 N N . LEU B 1 211 ? 56.492 68.111 49.528 1.00 13.88 211 LEU B N 1
ATOM 4817 C CA . LEU B 1 211 ? 55.347 68.705 48.844 1.00 17.01 211 LEU B CA 1
ATOM 4818 C C . LEU B 1 211 ? 55.546 70.177 48.479 1.00 17.71 211 LEU B C 1
ATOM 4819 O O . LEU B 1 211 ? 55.047 70.644 47.452 1.00 16.24 211 LEU B O 1
ATOM 4824 N N . GLU B 1 212 ? 56.269 70.904 49.327 1.00 17.43 212 GLU B N 1
ATOM 4825 C CA . GLU B 1 212 ? 56.529 72.330 49.123 1.00 19.78 212 GLU B CA 1
ATOM 4826 C C . GLU B 1 212 ? 56.891 72.724 47.688 1.00 18.41 212 GLU B C 1
ATOM 4827 O O . GLU B 1 212 ? 56.239 73.577 47.089 1.00 17.79 212 GLU B O 1
ATOM 4833 N N . LYS B 1 213 ? 57.935 72.102 47.150 1.00 15.71 213 LYS B N 1
ATOM 4834 C CA . LYS B 1 213 ? 58.426 72.403 45.805 1.00 16.94 213 LYS B CA 1
ATOM 4835 C C . LYS B 1 213 ? 57.407 72.281 44.673 1.00 17.55 213 LYS B C 1
ATOM 4836 O O . LYS B 1 213 ? 57.580 72.883 43.611 1.00 18.33 213 LYS B O 1
ATOM 4842 N N . TRP B 1 214 ? 56.343 71.520 44.893 1.00 16.49 214 TRP B N 1
ATOM 4843 C CA . TRP B 1 214 ? 55.345 71.324 43.849 1.00 15.46 214 TRP B CA 1
ATOM 4844 C C . TRP B 1 214 ? 54.186 72.306 43.860 1.00 15.65 214 TRP B C 1
ATOM 4845 O O . TRP B 1 214 ? 53.396 72.346 42.915 1.00 15.33 214 TRP B O 1
ATOM 4856 N N . VAL B 1 215 ? 54.088 73.092 44.924 1.00 13.62 215 VAL B N 1
ATOM 4857 C CA . VAL B 1 215 ? 53.009 74.064 45.065 1.00 14.82 215 VAL B CA 1
ATOM 4858 C C . VAL B 1 215 ? 53.289 75.348 44.295 1.00 18.07 215 VAL B C 1
ATOM 4859 O O . VAL B 1 215 ? 54.338 75.964 44.462 1.00 17.31 215 VAL B O 1
ATOM 4863 N N . GLN B 1 216 ? 52.342 75.736 43.445 1.00 19.00 216 GLN B N 1
ATOM 4864 C CA . GLN B 1 216 ? 52.454 76.957 42.645 1.00 23.48 216 GLN B CA 1
ATOM 4865 C C . GLN B 1 216 ? 51.474 77.995 43.189 1.00 22.56 216 GLN B C 1
ATOM 4866 O O . GLN B 1 216 ? 50.351 77.661 43.552 1.00 20.92 216 GLN B O 1
ATOM 4872 N N . PRO B 1 217 ? 51.885 79.271 43.257 1.00 25.04 217 PRO B N 1
ATOM 4873 C CA . PRO B 1 217 ? 50.930 80.253 43.777 1.00 25.77 217 PRO B CA 1
ATOM 4874 C C . PRO B 1 217 ? 49.621 80.203 42.986 1.00 25.79 217 PRO B C 1
ATOM 4875 O O . PRO B 1 217 ? 49.630 80.066 41.762 1.00 26.14 217 PRO B O 1
ATOM 4879 N N . GLY B 1 218 ? 48.501 80.281 43.700 1.00 26.79 218 GLY B N 1
ATOM 4880 C CA . GLY B 1 218 ? 47.201 80.229 43.057 1.00 25.55 218 GLY B CA 1
ATOM 4881 C C . GLY B 1 218 ? 46.620 78.824 43.050 1.00 25.42 218 GLY B C 1
ATOM 4882 O O . GLY B 1 218 ? 45.449 78.626 42.727 1.00 23.60 218 GLY B O 1
ATOM 4883 N N . ASP B 1 219 ? 47.439 77.843 43.415 1.00 23.30 219 ASP B N 1
ATOM 4884 C CA . ASP B 1 219 ? 46.996 76.452 43.438 1.00 22.23 219 ASP B CA 1
ATOM 4885 C C . ASP B 1 219 ? 45.811 76.181 44.359 1.00 19.71 219 ASP B C 1
ATOM 4886 O O . ASP B 1 219 ? 45.640 76.830 45.394 1.00 19.19 219 ASP B O 1
ATOM 4891 N N . ARG B 1 220 ? 44.998 75.208 43.961 1.00 17.19 220 ARG B N 1
ATOM 4892 C CA . ARG B 1 220 ? 43.852 74.769 44.743 1.00 16.99 220 ARG B CA 1
ATOM 4893 C C . ARG B 1 220 ? 44.259 73.354 45.165 1.00 15.30 220 ARG B C 1
ATOM 4894 O O . ARG B 1 220 ? 44.612 72.534 44.318 1.00 13.92 220 ARG B O 1
ATOM 4902 N N . VAL B 1 221 ? 44.213 73.074 46.462 1.00 14.43 221 VAL B N 1
ATOM 4903 C CA . VAL B 1 221 ? 44.634 71.776 46.984 1.00 13.21 221 VAL B CA 1
ATOM 4904 C C . VAL B 1 221 ? 43.567 71.080 47.816 1.00 12.74 221 VAL B C 1
ATOM 4905 O O . VAL B 1 221 ? 42.838 71.726 48.556 1.00 14.00 221 VAL B O 1
ATOM 4909 N N . LEU B 1 222 ? 43.489 69.759 47.688 1.00 12.86 222 LEU B N 1
ATOM 4910 C CA . LEU B 1 222 ? 42.530 68.960 48.452 1.00 13.72 222 LEU B CA 1
ATOM 4911 C C . LEU B 1 222 ? 43.288 67.921 49.285 1.00 14.19 222 LEU B C 1
ATOM 4912 O O . LEU B 1 222 ? 44.037 67.115 48.736 1.00 14.11 222 LEU B O 1
ATOM 4917 N N . ASP B 1 223 ? 43.101 67.959 50.602 1.00 15.67 223 ASP B N 1
ATOM 4918 C CA . ASP B 1 223 ? 43.743 67.013 51.521 1.00 17.79 223 ASP B CA 1
ATOM 4919 C C . ASP B 1 223 ? 42.595 66.151 52.063 1.00 18.19 223 ASP B C 1
ATOM 4920 O O . ASP B 1 223 ? 41.897 66.547 52.994 1.00 16.65 223 ASP B O 1
ATOM 4925 N N . VAL B 1 224 ? 42.413 64.973 51.477 1.00 17.72 224 VAL B N 1
ATOM 4926 C CA . VAL B 1 224 ? 41.303 64.091 51.829 1.00 21.29 224 VAL B CA 1
ATOM 4927 C C . VAL B 1 224 ? 41.223 63.514 53.247 1.00 22.57 224 VAL B C 1
ATOM 4928 O O . VAL B 1 224 ? 40.124 63.352 53.778 1.00 24.83 224 VAL B O 1
ATOM 4932 N N . PHE B 1 225 ? 42.360 63.183 53.850 1.00 22.09 225 PHE B N 1
ATOM 4933 C CA . PHE B 1 225 ? 42.379 62.669 55.225 1.00 21.22 225 PHE B CA 1
ATOM 4934 C C . PHE B 1 225 ? 43.403 63.562 55.913 1.00 21.72 225 PHE B C 1
ATOM 4935 O O . PHE B 1 225 ? 44.513 63.135 56.218 1.00 22.16 225 PHE B O 1
ATOM 4943 N N . THR B 1 226 ? 43.010 64.808 56.156 1.00 21.08 226 THR B N 1
ATOM 4944 C CA . THR B 1 226 ? 43.909 65.806 56.717 1.00 20.61 226 THR B CA 1
ATOM 4945 C C . THR B 1 226 ? 44.355 65.675 58.172 1.00 19.33 226 THR B C 1
ATOM 4946 O O . THR B 1 226 ? 45.401 66.208 58.540 1.00 19.17 226 THR B O 1
ATOM 4950 N N . TYR B 1 227 ? 43.582 64.967 58.989 1.00 19.44 227 TYR B N 1
ATOM 4951 C CA . TYR B 1 227 ? 43.915 64.807 60.405 1.00 20.46 227 TYR B CA 1
ATOM 4952 C C . TYR B 1 227 ? 44.154 66.194 61.010 1.00 19.63 227 TYR B C 1
ATOM 4953 O O . TYR B 1 227 ? 43.278 67.054 60.915 1.00 20.98 227 TYR B O 1
ATOM 4962 N N . THR B 1 228 ? 45.318 66.438 61.609 1.00 17.97 228 THR B N 1
ATOM 4963 C CA . THR B 1 228 ? 45.564 67.748 62.209 1.00 18.93 228 THR B CA 1
ATOM 4964 C C . THR B 1 228 ? 46.114 68.812 61.258 1.00 19.34 228 THR B C 1
ATOM 4965 O O . THR B 1 228 ? 46.566 69.872 61.699 1.00 19.67 228 THR B O 1
ATOM 4969 N N . GLY B 1 229 ? 46.080 68.520 59.959 1.00 20.16 229 GLY B N 1
ATOM 4970 C CA . GLY B 1 229 ? 46.519 69.479 58.957 1.00 20.29 229 GLY B CA 1
ATOM 4971 C C . GLY B 1 229 ? 47.937 69.441 58.417 1.00 19.67 229 GLY B C 1
ATOM 4972 O O . GLY B 1 229 ? 48.336 70.360 57.709 1.00 19.86 229 GLY B O 1
ATOM 4973 N N . GLY B 1 230 ? 48.694 68.394 58.732 1.00 19.30 230 GLY B N 1
ATOM 4974 C CA . GLY B 1 230 ? 50.068 68.294 58.262 1.00 17.34 230 GLY B CA 1
ATOM 4975 C C . GLY B 1 230 ? 50.332 68.729 56.831 1.00 17.83 230 GLY B C 1
ATOM 4976 O O . GLY B 1 230 ? 50.993 69.742 56.597 1.00 17.84 230 GLY B O 1
ATOM 4977 N N . PHE B 1 231 ? 49.831 67.970 55.861 1.00 16.30 231 PHE B N 1
ATOM 4978 C CA . PHE B 1 231 ? 50.064 68.320 54.462 1.00 16.21 231 PHE B CA 1
ATOM 4979 C C . PHE B 1 231 ? 49.371 69.611 54.062 1.00 15.92 231 PHE B C 1
ATOM 4980 O O . PHE B 1 231 ? 49.931 70.421 53.324 1.00 15.11 231 PHE B O 1
ATOM 4988 N N . ALA B 1 232 ? 48.152 69.795 54.552 1.00 15.69 232 ALA B N 1
ATOM 4989 C CA . ALA B 1 232 ? 47.366 70.979 54.221 1.00 16.76 232 ALA B CA 1
ATOM 4990 C C . ALA B 1 232 ? 48.085 72.271 54.593 1.00 16.74 232 ALA B C 1
ATOM 4991 O O . ALA B 1 232 ? 48.126 73.216 53.804 1.00 16.44 232 ALA B O 1
ATOM 4993 N N . ILE B 1 233 ? 48.645 72.305 55.799 1.00 16.79 233 ILE B N 1
ATOM 4994 C CA . ILE B 1 233 ? 49.363 73.478 56.280 1.00 16.34 233 ILE B CA 1
ATOM 4995 C C . ILE B 1 233 ? 50.595 73.772 55.427 1.00 15.93 233 ILE B C 1
ATOM 4996 O O . ILE B 1 233 ? 50.838 74.920 55.072 1.00 16.13 233 ILE B O 1
ATOM 5001 N N . HIS B 1 234 ? 51.378 72.742 55.114 1.00 13.25 234 HIS B N 1
ATOM 5002 C CA . HIS B 1 234 ? 52.569 72.927 54.288 1.00 15.33 234 HIS B CA 1
ATOM 5003 C C . HIS B 1 234 ? 52.198 73.476 52.912 1.00 14.87 234 HIS B C 1
ATOM 5004 O O . HIS B 1 234 ? 52.914 74.304 52.353 1.00 14.41 234 HIS B O 1
ATOM 5011 N N . ALA B 1 235 ? 51.076 73.018 52.369 1.00 13.36 235 ALA B N 1
ATOM 5012 C CA . ALA B 1 235 ? 50.642 73.491 51.058 1.00 14.09 235 ALA B CA 1
ATOM 5013 C C . ALA B 1 235 ? 50.226 74.957 51.125 1.00 14.35 235 ALA B C 1
ATOM 5014 O O . ALA B 1 235 ? 50.520 75.735 50.216 1.00 15.20 235 ALA B O 1
ATOM 5016 N N . ALA B 1 236 ? 49.541 75.329 52.202 1.00 14.05 236 ALA B N 1
ATOM 5017 C CA . ALA B 1 236 ? 49.081 76.702 52.372 1.00 15.17 236 ALA B CA 1
ATOM 5018 C C . ALA B 1 236 ? 50.243 77.680 52.503 1.00 16.49 236 ALA B C 1
ATOM 5019 O O . ALA B 1 236 ? 50.255 78.721 51.847 1.00 15.59 236 ALA B O 1
ATOM 5021 N N . ILE B 1 237 ? 51.225 77.354 53.340 1.00 14.59 237 ILE B N 1
ATOM 5022 C CA . ILE B 1 237 ? 52.354 78.261 53.509 1.00 16.60 237 ILE B CA 1
ATOM 5023 C C . ILE B 1 237 ? 53.223 78.306 52.254 1.00 17.16 237 ILE B C 1
ATOM 5024 O O . ILE B 1 237 ? 53.901 79.297 52.008 1.00 17.67 237 ILE B O 1
ATOM 5029 N N . ALA B 1 238 ? 53.190 77.239 51.457 1.00 13.98 238 ALA B N 1
ATOM 5030 C CA . ALA B 1 238 ? 53.981 77.178 50.229 1.00 15.04 238 ALA B CA 1
ATOM 5031 C C . ALA B 1 238 ? 53.391 78.055 49.123 1.00 15.65 238 ALA B C 1
ATOM 5032 O O . ALA B 1 238 ? 54.011 78.244 48.070 1.00 15.28 238 ALA B O 1
ATOM 5034 N N . GLY B 1 239 ? 52.185 78.568 49.347 1.00 16.62 239 GLY B N 1
ATOM 5035 C CA . GLY B 1 239 ? 51.582 79.444 48.359 1.00 19.40 239 GLY B CA 1
ATOM 5036 C C . GLY B 1 239 ? 50.242 79.059 47.767 1.00 19.93 239 GLY B C 1
ATOM 5037 O O . GLY B 1 239 ? 49.762 79.739 46.864 1.00 20.56 239 GLY B O 1
ATOM 5038 N N . ALA B 1 240 ? 49.634 77.984 48.254 1.00 18.75 240 ALA B N 1
ATOM 5039 C CA . ALA B 1 240 ? 48.339 77.564 47.732 1.00 19.06 240 ALA B CA 1
ATOM 5040 C C . ALA B 1 240 ? 47.298 78.630 48.053 1.00 20.38 240 ALA B C 1
ATOM 5041 O O . ALA B 1 240 ? 47.286 79.188 49.152 1.00 21.13 240 ALA B O 1
ATOM 5043 N N . ASP B 1 241 ? 46.432 78.917 47.087 1.00 21.62 241 ASP B N 1
ATOM 5044 C CA . ASP B 1 241 ? 45.396 79.929 47.258 1.00 24.53 241 ASP B CA 1
ATOM 5045 C C . ASP B 1 241 ? 44.235 79.413 48.096 1.00 23.25 241 ASP B C 1
ATOM 5046 O O . ASP B 1 241 ? 43.636 80.149 48.879 1.00 22.67 241 ASP B O 1
ATOM 5051 N N . GLU B 1 242 ? 43.914 78.140 47.913 1.00 21.23 242 GLU B N 1
ATOM 5052 C CA . GLU B 1 242 ? 42.826 77.513 48.640 1.00 20.45 242 GLU B CA 1
ATOM 5053 C C . GLU B 1 242 ? 43.213 76.080 48.944 1.00 18.37 242 GLU B C 1
ATOM 5054 O O . GLU B 1 242 ? 43.738 75.377 48.084 1.00 17.86 242 GLU B O 1
ATOM 5060 N N . VAL B 1 243 ? 42.971 75.660 50.177 1.00 16.38 243 VAL B N 1
ATOM 5061 C CA . VAL B 1 243 ? 43.263 74.293 50.579 1.00 16.29 243 VAL B CA 1
ATOM 5062 C C . VAL B 1 243 ? 42.038 73.763 51.306 1.00 16.08 243 VAL B C 1
ATOM 5063 O O . VAL B 1 243 ? 41.565 74.368 52.267 1.00 16.39 243 VAL B O 1
ATOM 5067 N N . ILE B 1 244 ? 41.512 72.641 50.832 1.00 16.10 244 ILE B N 1
ATOM 5068 C CA . ILE B 1 244 ? 40.355 72.038 51.467 1.00 17.49 244 ILE B CA 1
ATOM 5069 C C . ILE B 1 244 ? 40.827 70.787 52.194 1.00 17.33 244 ILE B C 1
ATOM 5070 O O . ILE B 1 244 ? 41.400 69.885 51.578 1.00 17.02 244 ILE B O 1
ATOM 5075 N N . GLY B 1 245 ? 40.601 70.747 53.503 1.00 16.78 245 GLY B N 1
ATOM 5076 C CA . GLY B 1 245 ? 41.012 69.596 54.289 1.00 18.45 245 GLY B CA 1
ATOM 5077 C C . GLY B 1 245 ? 39.818 68.866 54.867 1.00 18.90 245 GLY B C 1
ATOM 5078 O O . GLY B 1 245 ? 38.971 69.471 55.524 1.00 22.29 245 GLY B O 1
ATOM 5079 N N . ILE B 1 246 ? 39.747 67.561 54.628 1.00 19.38 246 ILE B N 1
ATOM 5080 C CA . ILE B 1 246 ? 38.638 66.756 55.128 1.00 19.47 246 ILE B CA 1
ATOM 5081 C C . ILE B 1 246 ? 39.096 65.734 56.155 1.00 19.77 246 ILE B C 1
ATOM 5082 O O . ILE B 1 246 ? 40.163 65.144 56.020 1.00 19.59 246 ILE B O 1
ATOM 5087 N N . ASP B 1 247 ? 38.287 65.532 57.188 1.00 20.93 247 ASP B N 1
ATOM 5088 C CA . ASP B 1 247 ? 38.591 64.526 58.194 1.00 24.24 247 ASP B CA 1
ATOM 5089 C C . ASP B 1 247 ? 37.315 64.154 58.929 1.00 25.21 247 ASP B C 1
ATOM 5090 O O . ASP B 1 247 ? 36.409 64.975 59.068 1.00 24.51 247 ASP B O 1
ATOM 5095 N N . LYS B 1 248 ? 37.246 62.909 59.385 1.00 27.61 248 LYS B N 1
ATOM 5096 C CA . LYS B 1 248 ? 36.068 62.413 60.084 1.00 29.91 248 LYS B CA 1
ATOM 5097 C C . LYS B 1 248 ? 35.988 62.879 61.534 1.00 30.02 248 LYS B C 1
ATOM 5098 O O . LYS B 1 248 ? 34.902 62.950 62.107 1.00 30.39 248 LYS B O 1
ATOM 5104 N N . SER B 1 249 ? 37.134 63.201 62.121 1.00 29.45 249 SER B N 1
ATOM 5105 C CA . SER B 1 249 ? 37.179 63.628 63.514 1.00 29.91 249 SER B CA 1
ATOM 5106 C C . SER B 1 249 ? 37.007 65.127 63.743 1.00 31.07 249 SER B C 1
ATOM 5107 O O . SER B 1 249 ? 37.790 65.937 63.251 1.00 30.53 249 SER B O 1
ATOM 5110 N N . PRO B 1 250 ? 35.968 65.514 64.500 1.00 31.39 250 PRO B N 1
ATOM 5111 C CA . PRO B 1 250 ? 35.706 66.925 64.794 1.00 30.18 250 PRO B CA 1
ATOM 5112 C C . PRO B 1 250 ? 36.839 67.543 65.607 1.00 28.60 250 PRO B C 1
ATOM 5113 O O . PRO B 1 250 ? 37.162 68.717 65.448 1.00 28.04 250 PRO B O 1
ATOM 5117 N N . ARG B 1 251 ? 37.440 66.740 66.478 1.00 28.46 251 ARG B N 1
ATOM 5118 C CA . ARG B 1 251 ? 38.535 67.210 67.318 1.00 28.26 251 ARG B CA 1
ATOM 5119 C C . ARG B 1 251 ? 39.786 67.469 66.484 1.00 26.19 251 ARG B C 1
ATOM 5120 O O . ARG B 1 251 ? 40.482 68.466 66.692 1.00 25.82 251 ARG B O 1
ATOM 5128 N N . ALA B 1 252 ? 40.069 66.568 65.547 1.00 23.38 252 ALA B N 1
ATOM 5129 C CA . ALA B 1 252 ? 41.240 66.708 64.684 1.00 21.97 252 ALA B CA 1
ATOM 5130 C C . ALA B 1 252 ? 41.139 68.005 63.891 1.00 21.01 252 ALA B C 1
ATOM 5131 O O . ALA B 1 252 ? 42.129 68.713 63.715 1.00 18.97 252 ALA B O 1
ATOM 5133 N N . ILE B 1 253 ? 39.934 68.306 63.416 1.00 20.68 253 ILE B N 1
ATOM 5134 C CA . ILE B 1 253 ? 39.700 69.521 62.647 1.00 20.39 253 ILE B CA 1
ATOM 5135 C C . ILE B 1 253 ? 39.871 70.749 63.530 1.00 19.68 253 ILE B C 1
ATOM 5136 O O . ILE B 1 253 ? 40.324 71.787 63.070 1.00 19.78 253 ILE B O 1
ATOM 5141 N N . GLU B 1 254 ? 39.507 70.638 64.802 1.00 21.68 254 GLU B N 1
ATOM 5142 C CA . GLU B 1 254 ? 39.670 71.775 65.699 1.00 22.96 254 GLU B CA 1
ATOM 5143 C C . GLU B 1 254 ? 41.157 72.072 65.855 1.00 21.42 254 GLU B C 1
ATOM 5144 O O . GLU B 1 254 ? 41.565 73.232 65.933 1.00 21.39 254 GLU B O 1
ATOM 5150 N N . THR B 1 255 ? 41.968 71.019 65.883 1.00 18.30 255 THR B N 1
ATOM 5151 C CA . THR B 1 255 ? 43.407 71.195 66.005 1.00 18.19 255 THR B CA 1
ATOM 5152 C C . THR B 1 255 ? 43.955 71.757 64.699 1.00 16.65 255 THR B C 1
ATOM 5153 O O . THR B 1 255 ? 44.845 72.608 64.702 1.00 17.06 255 THR B O 1
ATOM 5157 N N . ALA B 1 256 ? 43.416 71.281 63.581 1.00 15.76 256 ALA B N 1
ATOM 5158 C CA . ALA B 1 256 ? 43.857 71.753 62.275 1.00 16.38 256 ALA B CA 1
ATOM 5159 C C . ALA B 1 256 ? 43.612 73.258 62.170 1.00 16.91 256 ALA B C 1
ATOM 5160 O O . ALA B 1 256 ? 44.428 73.990 61.614 1.00 13.52 256 ALA B O 1
ATOM 5162 N N . LYS B 1 257 ? 42.491 73.717 62.718 1.00 17.23 257 LYS B N 1
ATOM 5163 C CA . LYS B 1 257 ? 42.163 75.139 62.684 1.00 20.41 257 LYS B CA 1
ATOM 5164 C C . LYS B 1 257 ? 43.122 75.945 63.555 1.00 20.21 257 LYS B C 1
ATOM 5165 O O . LYS B 1 257 ? 43.490 77.072 63.209 1.00 18.97 257 LYS B O 1
ATOM 5171 N N . GLU B 1 258 ? 43.535 75.367 64.681 1.00 19.43 258 GLU B N 1
ATOM 5172 C CA . GLU B 1 258 ? 44.470 76.049 65.568 1.00 19.62 258 GLU B CA 1
ATOM 5173 C C . GLU B 1 258 ? 45.836 76.112 64.895 1.00 17.02 258 GLU B C 1
ATOM 5174 O O . GLU B 1 258 ? 46.557 77.094 65.040 1.00 16.86 258 GLU B O 1
ATOM 5180 N N . ASN B 1 259 ? 46.194 75.062 64.162 1.00 16.67 259 ASN B N 1
ATOM 5181 C CA . ASN B 1 259 ? 47.473 75.057 63.458 1.00 15.16 259 ASN B CA 1
ATOM 5182 C C . ASN B 1 259 ? 47.467 76.094 62.332 1.00 16.46 259 ASN B C 1
ATOM 5183 O O . ASN B 1 259 ? 48.482 76.743 62.073 1.00 15.76 259 ASN B O 1
ATOM 5188 N N . ALA B 1 260 ? 46.321 76.248 61.670 1.00 16.11 260 ALA B N 1
ATOM 5189 C CA . ALA B 1 260 ? 46.196 77.212 60.581 1.00 16.87 260 ALA B CA 1
ATOM 5190 C C . ALA B 1 260 ? 46.382 78.625 61.128 1.00 16.44 260 ALA B C 1
ATOM 5191 O O . ALA B 1 260 ? 47.014 79.467 60.498 1.00 17.14 260 ALA B O 1
ATOM 5193 N N . LYS B 1 261 ? 45.836 78.872 62.313 1.00 17.55 261 LYS B N 1
ATOM 5194 C CA . LYS B 1 261 ? 45.945 80.182 62.947 1.00 19.88 261 LYS B CA 1
ATOM 5195 C C . LYS B 1 261 ? 47.401 80.452 63.323 1.00 19.97 261 LYS B C 1
ATOM 5196 O O . LYS B 1 261 ? 47.915 81.556 63.130 1.00 18.88 261 LYS B O 1
ATOM 5202 N N . LEU B 1 262 ? 48.059 79.426 63.852 1.00 17.86 262 LEU B N 1
ATOM 5203 C CA . LEU B 1 262 ? 49.455 79.511 64.263 1.00 17.49 262 LEU B CA 1
ATOM 5204 C C . LEU B 1 262 ? 50.385 79.846 63.094 1.00 17.52 262 LEU B C 1
ATOM 5205 O O . LEU B 1 262 ? 51.402 80.515 63.271 1.00 17.92 262 LEU B O 1
ATOM 5210 N N . ASN B 1 263 ? 50.037 79.375 61.902 1.00 15.49 263 ASN B N 1
ATOM 5211 C CA . ASN B 1 263 ? 50.855 79.622 60.715 1.00 15.53 263 ASN B CA 1
ATOM 5212 C C . ASN B 1 263 ? 50.366 80.792 59.865 1.00 14.76 263 ASN B C 1
ATOM 5213 O O . ASN B 1 263 ? 50.937 81.074 58.813 1.00 16.20 263 ASN B O 1
ATOM 5218 N N . GLY B 1 264 ? 49.316 81.461 60.331 1.00 16.54 264 GLY B N 1
ATOM 5219 C CA . GLY B 1 264 ? 48.764 82.603 59.621 1.00 15.64 264 GLY B CA 1
ATOM 5220 C C . GLY B 1 264 ? 48.139 82.286 58.274 1.00 16.23 264 GLY B C 1
ATOM 5221 O O . GLY B 1 264 ? 48.157 83.122 57.372 1.00 16.48 264 GLY B O 1
ATOM 5222 N N . VAL B 1 265 ? 47.573 81.093 58.129 1.00 15.52 265 VAL B N 1
ATOM 5223 C CA . VAL B 1 265 ? 46.973 80.708 56.856 1.00 16.75 265 VAL B CA 1
ATOM 5224 C C . VAL B 1 265 ? 45.493 80.355 56.952 1.00 16.79 265 VAL B C 1
ATOM 5225 O O . VAL B 1 265 ? 44.942 79.707 56.063 1.00 17.19 265 VAL B O 1
ATOM 5229 N N . GLU B 1 266 ? 44.847 80.802 58.021 1.00 18.82 266 GLU B N 1
ATOM 5230 C CA . GLU B 1 266 ? 43.435 80.521 58.218 1.00 22.70 266 GLU B CA 1
ATOM 5231 C C . GLU B 1 266 ? 42.556 80.954 57.040 1.00 23.73 266 GLU B C 1
ATOM 5232 O O . GLU B 1 266 ? 41.573 80.279 56.723 1.00 22.07 266 GLU B O 1
ATOM 5238 N N . ASP B 1 267 ? 42.907 82.056 56.376 1.00 22.41 267 ASP B N 1
ATOM 5239 C CA . ASP B 1 267 ? 42.092 82.535 55.257 1.00 24.89 267 ASP B CA 1
ATOM 5240 C C . ASP B 1 267 ? 42.271 81.771 53.950 1.00 25.88 267 ASP B C 1
ATOM 5241 O O . ASP B 1 267 ? 41.535 82.002 52.989 1.00 24.94 267 ASP B O 1
ATOM 5246 N N . ARG B 1 268 ? 43.238 80.861 53.910 1.00 23.98 268 ARG B N 1
ATOM 5247 C CA . ARG B 1 268 ? 43.490 80.085 52.701 1.00 25.65 268 ARG B CA 1
ATOM 5248 C C . ARG B 1 268 ? 42.885 78.697 52.819 1.00 25.73 268 ARG B C 1
ATOM 5249 O O . ARG B 1 268 ? 42.946 77.907 51.878 1.00 25.36 268 ARG B O 1
ATOM 5265 N N . LYS B 1 270 ? 39.805 75.689 54.129 1.00 25.76 270 LYS B N 1
ATOM 5266 C CA . LYS B 1 270 ? 38.427 75.310 54.386 1.00 27.63 270 LYS B CA 1
ATOM 5267 C C . LYS B 1 270 ? 38.447 73.898 54.948 1.00 26.45 270 LYS B C 1
ATOM 5268 O O . LYS B 1 270 ? 38.942 72.974 54.301 1.00 25.47 270 LYS B O 1
ATOM 5274 N N . PHE B 1 271 ? 37.913 73.729 56.151 1.00 25.76 271 PHE B N 1
ATOM 5275 C CA . PHE B 1 271 ? 37.883 72.417 56.775 1.00 27.43 271 PHE B CA 1
ATOM 5276 C C . PHE B 1 271 ? 36.486 71.813 56.747 1.00 28.21 271 PHE B C 1
ATOM 5277 O O . PHE B 1 271 ? 35.491 72.503 56.972 1.00 28.33 271 PHE B O 1
ATOM 5285 N N . ILE B 1 272 ? 36.428 70.517 56.454 1.00 28.79 272 ILE B N 1
ATOM 5286 C CA . ILE B 1 272 ? 35.173 69.785 56.378 1.00 28.58 272 ILE B CA 1
ATOM 5287 C C . ILE B 1 272 ? 35.212 68.536 57.251 1.00 29.79 272 ILE B C 1
ATOM 5288 O O . ILE B 1 272 ? 36.097 67.693 57.096 1.00 28.36 272 ILE B O 1
ATOM 5293 N N . VAL B 1 273 ? 34.258 68.419 58.169 1.00 30.23 273 VAL B N 1
ATOM 5294 C CA . VAL B 1 273 ? 34.177 67.238 59.018 1.00 29.89 273 VAL B CA 1
ATOM 5295 C C . VAL B 1 273 ? 33.217 66.281 58.324 1.00 30.42 273 VAL B C 1
ATOM 5296 O O . VAL B 1 273 ? 32.027 66.570 58.201 1.00 30.89 273 VAL B O 1
ATOM 5300 N N . GLY B 1 274 ? 33.736 65.151 57.855 1.00 29.58 274 GLY B N 1
ATOM 5301 C CA . GLY B 1 274 ? 32.888 64.192 57.175 1.00 30.12 274 GLY B CA 1
ATOM 5302 C C . GLY B 1 274 ? 33.626 62.993 56.615 1.00 30.11 274 GLY B C 1
ATOM 5303 O O . GLY B 1 274 ? 34.822 62.818 56.843 1.00 30.45 274 GLY B O 1
ATOM 5304 N N . SER B 1 275 ? 32.897 62.166 55.875 1.00 31.03 275 SER B N 1
ATOM 5305 C CA . SER B 1 275 ? 33.451 60.966 55.264 1.00 30.78 275 SER B CA 1
ATOM 5306 C C . SER B 1 275 ? 34.180 61.302 53.969 1.00 29.63 275 SER B C 1
ATOM 5307 O O . SER B 1 275 ? 33.672 62.052 53.135 1.00 28.43 275 SER B O 1
ATOM 5310 N N . ALA B 1 276 ? 35.371 60.735 53.812 1.00 28.63 276 ALA B N 1
ATOM 5311 C CA . ALA B 1 276 ? 36.191 60.964 52.629 1.00 29.50 276 ALA B CA 1
ATOM 5312 C C . ALA B 1 276 ? 35.442 60.712 51.320 1.00 28.82 276 ALA B C 1
ATOM 5313 O O . ALA B 1 276 ? 35.415 61.574 50.444 1.00 29.68 276 ALA B O 1
ATOM 5315 N N . PHE B 1 277 ? 34.835 59.537 51.187 1.00 29.37 277 PHE B N 1
ATOM 5316 C CA . PHE B 1 277 ? 34.113 59.203 49.963 1.00 30.38 277 PHE B CA 1
ATOM 5317 C C . PHE B 1 277 ? 32.916 60.089 49.679 1.00 30.54 277 PHE B C 1
ATOM 5318 O O . PHE B 1 277 ? 32.708 60.511 48.540 1.00 30.02 277 PHE B O 1
ATOM 5326 N N . GLU B 1 278 ? 32.124 60.362 50.709 1.00 30.27 278 GLU B N 1
ATOM 5327 C CA . GLU B 1 278 ? 30.942 61.197 50.554 1.00 31.54 278 GLU B CA 1
ATOM 5328 C C . GLU B 1 278 ? 31.317 62.621 50.160 1.00 30.51 278 GLU B C 1
ATOM 5329 O O . GLU B 1 278 ? 30.667 63.230 49.311 1.00 29.99 278 GLU B O 1
ATOM 5335 N N . GLU B 1 279 ? 32.372 63.148 50.773 1.00 28.96 279 GLU B N 1
ATOM 5336 C CA . GLU B 1 279 ? 32.816 64.505 50.475 1.00 26.99 279 GLU B CA 1
ATOM 5337 C C . GLU B 1 279 ? 33.470 64.622 49.100 1.00 25.49 279 GLU B C 1
ATOM 5338 O O . GLU B 1 279 ? 33.374 65.668 48.459 1.00 24.42 279 GLU B O 1
ATOM 5352 N N . GLU B 1 281 ? 32.621 62.724 46.558 1.00 27.46 281 GLU B N 1
ATOM 5353 C CA . GLU B 1 281 ? 31.528 62.544 45.609 1.00 29.62 281 GLU B CA 1
ATOM 5354 C C . GLU B 1 281 ? 30.829 63.881 45.398 1.00 28.90 281 GLU B C 1
ATOM 5355 O O . GLU B 1 281 ? 30.416 64.211 44.286 1.00 27.78 281 GLU B O 1
ATOM 5361 N N . LYS B 1 282 ? 30.706 64.653 46.473 1.00 28.54 282 LYS B N 1
ATOM 5362 C CA . LYS B 1 282 ? 30.068 65.959 46.403 1.00 28.62 282 LYS B CA 1
ATOM 5363 C C . LYS B 1 282 ? 30.874 66.881 45.489 1.00 28.33 282 LYS B C 1
ATOM 5364 O O . LYS B 1 282 ? 30.312 67.631 44.695 1.00 27.07 282 LYS B O 1
ATOM 5370 N N . LEU B 1 283 ? 32.197 66.822 45.611 1.00 27.90 283 LEU B N 1
ATOM 5371 C CA . LEU B 1 283 ? 33.082 67.643 44.790 1.00 26.47 283 LEU B CA 1
ATOM 5372 C C . LEU B 1 283 ? 33.031 67.182 43.337 1.00 26.05 283 LEU B C 1
ATOM 5373 O O . LEU B 1 283 ? 33.032 67.997 42.413 1.00 27.13 283 LEU B O 1
ATOM 5378 N N . GLN B 1 284 ? 32.986 65.868 43.145 1.00 25.00 284 GLN B N 1
ATOM 5379 C CA . GLN B 1 284 ? 32.935 65.282 41.811 1.00 27.08 284 GLN B CA 1
ATOM 5380 C C . GLN B 1 284 ? 31.678 65.750 41.091 1.00 28.50 284 GLN B C 1
ATOM 5381 O O . GLN B 1 284 ? 31.712 66.097 39.912 1.00 26.60 284 GLN B O 1
ATOM 5387 N N . LYS B 1 285 ? 30.570 65.750 41.825 1.00 30.74 285 LYS B N 1
ATOM 5388 C CA . LYS B 1 285 ? 29.275 66.160 41.303 1.00 33.87 285 LYS B CA 1
ATOM 5389 C C . LYS B 1 285 ? 29.310 67.594 40.780 1.00 34.36 285 LYS B C 1
ATOM 5390 O O . LYS B 1 285 ? 28.714 67.896 39.748 1.00 34.27 285 LYS B O 1
ATOM 5396 N N . LYS B 1 286 ? 30.007 68.474 41.494 1.00 34.82 286 LYS B N 1
ATOM 5397 C CA . LYS B 1 286 ? 30.113 69.873 41.086 1.00 35.89 286 LYS B CA 1
ATOM 5398 C C . LYS B 1 286 ? 31.194 70.067 40.028 1.00 35.40 286 LYS B C 1
ATOM 5399 O O . LYS B 1 286 ? 31.403 71.178 39.537 1.00 35.38 286 LYS B O 1
ATOM 5405 N N . GLY B 1 287 ? 31.881 68.984 39.680 1.00 34.32 287 GLY B N 1
ATOM 5406 C CA . GLY B 1 287 ? 32.935 69.067 38.684 1.00 33.30 287 GLY B CA 1
ATOM 5407 C C . GLY B 1 287 ? 34.145 69.844 39.175 1.00 32.95 287 GLY B C 1
ATOM 5408 O O . GLY B 1 287 ? 34.817 70.519 38.395 1.00 32.61 287 GLY B O 1
ATOM 5409 N N . GLU B 1 288 ? 34.423 69.751 40.472 1.00 31.79 288 GLU B N 1
ATOM 5410 C CA . GLU B 1 288 ? 35.560 70.448 41.065 1.00 31.17 288 GLU B CA 1
ATOM 5411 C C . GLU B 1 288 ? 36.872 69.776 40.675 1.00 29.43 288 GLU B C 1
ATOM 5412 O O . GLU B 1 288 ? 36.969 68.546 40.662 1.00 30.90 288 GLU B O 1
ATOM 5418 N N . LYS B 1 289 ? 37.875 70.582 40.348 1.00 25.77 289 LYS B N 1
ATOM 5419 C CA . LYS B 1 289 ? 39.189 70.059 39.988 1.00 22.67 289 LYS B CA 1
ATOM 5420 C C . LYS B 1 289 ? 40.228 70.752 40.857 1.00 20.61 289 LYS B C 1
ATOM 5421 O O . LYS B 1 289 ? 40.061 71.915 41.232 1.00 21.12 289 LYS B O 1
ATOM 5427 N N . PHE B 1 290 ? 41.302 70.039 41.171 1.00 16.81 290 PHE B N 1
ATOM 5428 C CA . PHE B 1 290 ? 42.353 70.583 42.021 1.00 14.20 290 PHE B CA 1
ATOM 5429 C C . PHE B 1 290 ? 43.733 70.436 41.395 1.00 13.60 290 PHE B C 1
ATOM 5430 O O . PHE B 1 290 ? 43.989 69.502 40.641 1.00 14.65 290 PHE B O 1
ATOM 5438 N N . ASP B 1 291 ? 44.622 71.370 41.718 1.00 11.96 291 ASP B N 1
ATOM 5439 C CA . ASP B 1 291 ? 45.987 71.330 41.215 1.00 13.45 291 ASP B CA 1
ATOM 5440 C C . ASP B 1 291 ? 46.745 70.204 41.908 1.00 12.16 291 ASP B C 1
ATOM 5441 O O . ASP B 1 291 ? 47.644 69.601 41.329 1.00 11.15 291 ASP B O 1
ATOM 5446 N N . ILE B 1 292 ? 46.385 69.935 43.158 1.00 11.85 292 ILE B N 1
ATOM 5447 C CA . ILE B 1 292 ? 47.015 68.860 43.916 1.00 12.20 292 ILE B CA 1
ATOM 5448 C C . ILE B 1 292 ? 45.984 68.190 44.808 1.00 11.60 292 ILE B C 1
ATOM 5449 O O . ILE B 1 292 ? 45.195 68.862 45.458 1.00 12.59 292 ILE B O 1
ATOM 5454 N N . VAL B 1 293 ? 45.989 66.863 44.819 1.00 12.02 293 VAL B N 1
ATOM 5455 C CA . VAL B 1 293 ? 45.094 66.097 45.672 1.00 13.35 293 VAL B CA 1
ATOM 5456 C C . VAL B 1 293 ? 46.004 65.201 46.503 1.00 12.03 293 VAL B C 1
ATOM 5457 O O . VAL B 1 293 ? 46.865 64.516 45.956 1.00 12.21 293 VAL B O 1
ATOM 5461 N N . VAL B 1 294 ? 45.831 65.232 47.821 1.00 12.70 294 VAL B N 1
ATOM 5462 C CA . VAL B 1 294 ? 46.641 64.409 48.714 1.00 13.47 294 VAL B CA 1
ATOM 5463 C C . VAL B 1 294 ? 45.786 63.339 49.373 1.00 13.57 294 VAL B C 1
ATOM 5464 O O . VAL B 1 294 ? 44.781 63.645 50.024 1.00 13.80 294 VAL B O 1
ATOM 5468 N N . LEU B 1 295 ? 46.193 62.084 49.197 1.00 13.90 295 LEU B N 1
ATOM 5469 C CA . LEU B 1 295 ? 45.476 60.951 49.762 1.00 16.43 295 LEU B CA 1
ATOM 5470 C C . LEU B 1 295 ? 46.344 60.224 50.791 1.00 17.61 295 LEU B C 1
ATOM 5471 O O . LEU B 1 295 ? 47.331 59.586 50.437 1.00 19.93 295 LEU B O 1
ATOM 5476 N N . ASP B 1 296 ? 45.975 60.334 52.061 1.00 20.34 296 ASP B N 1
ATOM 5477 C CA . ASP B 1 296 ? 46.712 59.674 53.139 1.00 25.25 296 ASP B CA 1
ATOM 5478 C C . ASP B 1 296 ? 45.712 58.888 53.984 1.00 24.57 296 ASP B C 1
ATOM 5479 O O . ASP B 1 296 ? 45.458 59.220 55.140 1.00 25.73 296 ASP B O 1
ATOM 5484 N N . PRO B 1 297 ? 45.136 57.823 53.408 1.00 23.93 297 PRO B N 1
ATOM 5485 C CA . PRO B 1 297 ? 44.150 56.971 54.079 1.00 26.06 297 PRO B CA 1
ATOM 5486 C C . PRO B 1 297 ? 44.697 56.102 55.207 1.00 28.22 297 PRO B C 1
ATOM 5487 O O . PRO B 1 297 ? 45.907 55.910 55.336 1.00 26.86 297 PRO B O 1
ATOM 5491 N N . PRO B 1 298 ? 43.797 55.566 56.047 1.00 31.03 298 PRO B N 1
ATOM 5492 C CA . PRO B 1 298 ? 44.197 54.707 57.163 1.00 31.38 298 PRO B CA 1
ATOM 5493 C C . PRO B 1 298 ? 44.641 53.356 56.617 1.00 31.95 298 PRO B C 1
ATOM 5494 O O . PRO B 1 298 ? 44.375 53.035 55.456 1.00 30.72 298 PRO B O 1
ATOM 5498 N N . ALA B 1 299 ? 45.323 52.570 57.443 1.00 32.03 299 ALA B N 1
ATOM 5499 C CA . ALA B 1 299 ? 45.795 51.258 57.014 1.00 33.98 299 ALA B CA 1
ATOM 5500 C C . ALA B 1 299 ? 44.610 50.336 56.746 1.00 34.74 299 ALA B C 1
ATOM 5501 O O . ALA B 1 299 ? 44.038 49.761 57.669 1.00 36.29 299 ALA B O 1
ATOM 5503 N N . PHE B 1 300 ? 44.246 50.206 55.475 1.00 34.33 300 PHE B N 1
ATOM 5504 C CA . PHE B 1 300 ? 43.127 49.359 55.076 1.00 33.76 300 PHE B CA 1
ATOM 5505 C C . PHE B 1 300 ? 43.431 47.874 55.260 1.00 34.57 300 PHE B C 1
ATOM 5506 O O . PHE B 1 300 ? 42.536 47.087 55.562 1.00 34.70 300 PHE B O 1
ATOM 5514 N N . VAL B 1 301 ? 44.690 47.489 55.074 1.00 34.57 301 VAL B N 1
ATOM 5515 C CA . VAL B 1 301 ? 45.079 46.092 55.219 1.00 35.88 301 VAL B CA 1
ATOM 5516 C C . VAL B 1 301 ? 45.753 45.831 56.561 1.00 38.52 301 VAL B C 1
ATOM 5517 O O . VAL B 1 301 ? 46.692 46.531 56.943 1.00 37.31 301 VAL B O 1
ATOM 5521 N N . GLN B 1 302 ? 45.267 44.816 57.269 1.00 41.68 302 GLN B N 1
ATOM 5522 C CA . GLN B 1 302 ? 45.809 44.458 58.577 1.00 44.27 302 GLN B CA 1
ATOM 5523 C C . GLN B 1 302 ? 46.272 43.004 58.625 1.00 44.82 302 GLN B C 1
ATOM 5524 O O . GLN B 1 302 ? 46.924 42.589 59.582 1.00 44.18 302 GLN B O 1
ATOM 5530 N N . HIS B 1 303 ? 45.928 42.233 57.597 1.00 44.86 303 HIS B N 1
ATOM 5531 C CA . HIS B 1 303 ? 46.312 40.826 57.535 1.00 46.34 303 HIS B CA 1
ATOM 5532 C C . HIS B 1 303 ? 46.540 40.392 56.091 1.00 46.73 303 HIS B C 1
ATOM 5533 O O . HIS B 1 303 ? 45.836 40.836 55.183 1.00 45.57 303 HIS B O 1
ATOM 5540 N N . GLU B 1 304 ? 47.521 39.519 55.883 1.00 46.68 304 GLU B N 1
ATOM 5541 C CA . GLU B 1 304 ? 47.837 39.034 54.543 1.00 49.06 304 GLU B CA 1
ATOM 5542 C C . GLU B 1 304 ? 46.575 38.574 53.817 1.00 48.49 304 GLU B C 1
ATOM 5543 O O . GLU B 1 304 ? 46.399 38.834 52.626 1.00 48.81 304 GLU B O 1
ATOM 5549 N N . LYS B 1 305 ? 45.696 37.893 54.546 1.00 48.34 305 LYS B N 1
ATOM 5550 C CA . LYS B 1 305 ? 44.452 37.383 53.980 1.00 47.65 305 LYS B CA 1
ATOM 5551 C C . LYS B 1 305 ? 43.439 38.472 53.634 1.00 47.20 305 LYS B C 1
ATOM 5552 O O . LYS B 1 305 ? 42.486 38.221 52.898 1.00 47.05 305 LYS B O 1
ATOM 5558 N N . ASP B 1 306 ? 43.638 39.675 54.164 1.00 46.24 306 ASP B N 1
ATOM 5559 C CA . ASP B 1 306 ? 42.717 40.777 53.897 1.00 45.10 306 ASP B CA 1
ATOM 5560 C C . ASP B 1 306 ? 43.236 41.747 52.845 1.00 43.69 306 ASP B C 1
ATOM 5561 O O . ASP B 1 306 ? 42.956 42.947 52.903 1.00 44.18 306 ASP B O 1
ATOM 5566 N N . LEU B 1 307 ? 43.990 41.223 51.885 1.00 41.11 307 LEU B N 1
ATOM 5567 C CA . LEU B 1 307 ? 44.538 42.047 50.821 1.00 39.02 307 LEU B CA 1
ATOM 5568 C C . LEU B 1 307 ? 43.490 42.398 49.773 1.00 37.36 307 LEU B C 1
ATOM 5569 O O . LEU B 1 307 ? 43.451 43.526 49.290 1.00 36.33 307 LEU B O 1
ATOM 5574 N N . LYS B 1 308 ? 42.641 41.435 49.425 1.00 35.21 308 LYS B N 1
ATOM 5575 C CA . LYS B 1 308 ? 41.617 41.670 48.412 1.00 33.64 308 LYS B CA 1
ATOM 5576 C C . LYS B 1 308 ? 40.704 42.837 48.768 1.00 31.91 308 LYS B C 1
ATOM 5577 O O . LYS B 1 308 ? 40.566 43.779 47.992 1.00 31.58 308 LYS B O 1
ATOM 5583 N N . ALA B 1 309 ? 40.086 42.779 49.942 1.00 30.48 309 ALA B N 1
ATOM 5584 C CA . ALA B 1 309 ? 39.182 43.839 50.368 1.00 30.07 309 ALA B CA 1
ATOM 5585 C C . ALA B 1 309 ? 39.919 45.146 50.643 1.00 29.66 309 ALA B C 1
ATOM 5586 O O . ALA B 1 309 ? 39.423 46.230 50.312 1.00 28.84 309 ALA B O 1
ATOM 5588 N N . GLY B 1 310 ? 41.100 45.039 51.248 1.00 27.35 310 GLY B N 1
ATOM 5589 C CA . GLY B 1 310 ? 41.880 46.222 51.567 1.00 25.29 310 GLY B CA 1
ATOM 5590 C C . GLY B 1 310 ? 42.384 46.954 50.338 1.00 24.44 310 GLY B C 1
ATOM 5591 O O . GLY B 1 310 ? 42.369 48.184 50.288 1.00 24.93 310 GLY B O 1
ATOM 5592 N N . LEU B 1 311 ? 42.841 46.197 49.347 1.00 23.38 311 LEU B N 1
ATOM 5593 C CA . LEU B 1 311 ? 43.342 46.780 48.110 1.00 23.89 311 LEU B CA 1
ATOM 5594 C C . LEU B 1 311 ? 42.195 47.371 47.306 1.00 23.51 311 LEU B C 1
ATOM 5595 O O . LEU B 1 311 ? 42.371 48.349 46.584 1.00 23.24 311 LEU B O 1
ATOM 5600 N N . ARG B 1 312 ? 41.017 46.770 47.427 1.00 23.82 312 ARG B N 1
ATOM 5601 C CA . ARG B 1 312 ? 39.852 47.270 46.713 1.00 25.22 312 ARG B CA 1
ATOM 5602 C C . ARG B 1 312 ? 39.504 48.652 47.260 1.00 23.98 312 ARG B C 1
ATOM 5603 O O . ARG B 1 312 ? 39.122 49.551 46.507 1.00 23.39 312 ARG B O 1
ATOM 5611 N N . ALA B 1 313 ? 39.648 48.813 48.573 1.00 22.57 313 ALA B N 1
ATOM 5612 C CA . ALA B 1 313 ? 39.368 50.084 49.233 1.00 21.79 313 ALA B CA 1
ATOM 5613 C C . ALA B 1 313 ? 40.367 51.144 48.766 1.00 21.61 313 ALA B C 1
ATOM 5614 O O . ALA B 1 313 ? 39.992 52.291 48.524 1.00 21.49 313 ALA B O 1
ATOM 5616 N N . TYR B 1 314 ? 41.639 50.765 48.648 1.00 21.07 314 TYR B N 1
ATOM 5617 C CA . TYR B 1 314 ? 42.658 51.709 48.185 1.00 19.63 314 TYR B CA 1
ATOM 5618 C C . TYR B 1 314 ? 42.323 52.134 46.769 1.00 18.67 314 TYR B C 1
ATOM 5619 O O . TYR B 1 314 ? 42.393 53.317 46.430 1.00 18.59 314 TYR B O 1
ATOM 5628 N N . PHE B 1 315 ? 41.959 51.155 45.944 1.00 18.59 315 PHE B N 1
ATOM 5629 C CA . PHE B 1 315 ? 41.609 51.413 44.552 1.00 16.55 315 PHE B CA 1
ATOM 5630 C C . PHE B 1 315 ? 40.494 52.444 44.465 1.00 16.63 315 PHE B C 1
ATOM 5631 O O . PHE B 1 315 ? 40.580 53.406 43.703 1.00 16.00 315 PHE B O 1
ATOM 5639 N N . ASN B 1 316 ? 39.439 52.227 45.241 1.00 16.95 316 ASN B N 1
ATOM 5640 C CA . ASN B 1 316 ? 38.295 53.129 45.245 1.00 18.58 316 ASN B CA 1
ATOM 5641 C C . ASN B 1 316 ? 38.675 54.554 45.646 1.00 19.81 316 ASN B C 1
ATOM 5642 O O . ASN B 1 316 ? 38.205 55.520 45.033 1.00 16.50 316 ASN B O 1
ATOM 5647 N N . VAL B 1 317 ? 39.516 54.679 46.672 1.00 17.12 317 VAL B N 1
ATOM 5648 C CA . VAL B 1 317 ? 39.959 55.988 47.150 1.00 18.56 317 VAL B CA 1
ATOM 5649 C C . VAL B 1 317 ? 40.829 56.688 46.111 1.00 16.16 317 VAL B C 1
ATOM 5650 O O . VAL B 1 317 ? 40.685 57.889 45.877 1.00 17.14 317 VAL B O 1
ATOM 5654 N N . ASN B 1 318 ? 41.733 55.937 45.492 1.00 17.08 318 ASN B N 1
ATOM 5655 C CA . ASN B 1 318 ? 42.619 56.499 44.481 1.00 16.42 318 ASN B CA 1
ATOM 5656 C C . ASN B 1 318 ? 41.893 56.827 43.181 1.00 16.71 318 ASN B C 1
ATOM 5657 O O . ASN B 1 318 ? 42.225 57.802 42.519 1.00 16.19 318 ASN B O 1
ATOM 5662 N N . PHE B 1 319 ? 40.906 56.016 42.812 1.00 16.48 319 PHE B N 1
ATOM 5663 C CA . PHE B 1 319 ? 40.137 56.288 41.600 1.00 17.60 319 PHE B CA 1
ATOM 5664 C C . PHE B 1 319 ? 39.386 57.604 41.814 1.00 16.78 319 PHE B C 1
ATOM 5665 O O . PHE B 1 319 ? 39.389 58.487 40.955 1.00 17.93 319 PHE B O 1
ATOM 5673 N N . ALA B 1 320 ? 38.748 57.727 42.972 1.00 16.21 320 ALA B N 1
ATOM 5674 C CA . ALA B 1 320 ? 37.995 58.931 43.312 1.00 17.04 320 ALA B CA 1
ATOM 5675 C C . ALA B 1 320 ? 38.901 60.160 43.398 1.00 18.16 320 ALA B C 1
ATOM 5676 O O . ALA B 1 320 ? 38.515 61.262 42.992 1.00 17.76 320 ALA B O 1
ATOM 5678 N N . GLY B 1 321 ? 40.105 59.966 43.927 1.00 17.53 321 GLY B N 1
ATOM 5679 C CA . GLY B 1 321 ? 41.044 61.066 44.049 1.00 16.22 321 GLY B CA 1
ATOM 5680 C C . GLY B 1 321 ? 41.551 61.508 42.693 1.00 14.96 321 GLY B C 1
ATOM 5681 O O . GLY B 1 321 ? 41.674 62.703 42.428 1.00 15.49 321 GLY B O 1
ATOM 5682 N N . LEU B 1 322 ? 41.842 60.544 41.825 1.00 14.69 322 LEU B N 1
ATOM 5683 C CA . LEU B 1 322 ? 42.334 60.850 40.490 1.00 16.00 322 LEU B CA 1
ATOM 5684 C C . LEU B 1 322 ? 41.339 61.664 39.676 1.00 17.42 322 LEU B C 1
ATOM 5685 O O . LEU B 1 322 ? 41.732 62.546 38.914 1.00 14.88 322 LEU B O 1
ATOM 5690 N N . ASN B 1 323 ? 40.052 61.369 39.828 1.00 15.95 323 ASN B N 1
ATOM 5691 C CA . ASN B 1 323 ? 39.042 62.094 39.075 1.00 17.96 323 ASN B CA 1
ATOM 5692 C C . ASN B 1 323 ? 38.881 63.542 39.529 1.00 18.12 323 ASN B C 1
ATOM 5693 O O . ASN B 1 323 ? 38.188 64.326 38.882 1.00 19.72 323 ASN B O 1
ATOM 5698 N N . LEU B 1 324 ? 39.537 63.899 40.627 1.00 16.12 324 LEU B N 1
ATOM 5699 C CA . LEU B 1 324 ? 39.472 65.261 41.138 1.00 15.70 324 LEU B CA 1
ATOM 5700 C C . LEU B 1 324 ? 40.720 66.077 40.782 1.00 14.58 324 LEU B C 1
ATOM 5701 O O . LEU B 1 324 ? 40.773 67.277 41.028 1.00 14.56 324 LEU B O 1
ATOM 5706 N N . VAL B 1 325 ? 41.718 65.429 40.189 1.00 15.25 325 VAL B N 1
ATOM 5707 C CA . VAL B 1 325 ? 42.947 66.124 39.807 1.00 15.44 325 VAL B CA 1
ATOM 5708 C C . VAL B 1 325 ? 42.817 66.732 38.413 1.00 16.91 325 VAL B C 1
ATOM 5709 O O . VAL B 1 325 ? 42.402 66.058 37.468 1.00 15.00 325 VAL B O 1
ATOM 5713 N N . LYS B 1 326 ? 43.170 68.006 38.274 1.00 17.52 326 LYS B N 1
ATOM 5714 C CA . LYS B 1 326 ? 43.078 68.633 36.964 1.00 20.09 326 LYS B CA 1
ATOM 5715 C C . LYS B 1 326 ? 44.136 68.073 36.023 1.00 20.67 326 LYS B C 1
ATOM 5716 O O . LYS B 1 326 ? 45.114 67.459 36.459 1.00 20.01 326 LYS B O 1
ATOM 5722 N N . ASP B 1 327 ? 43.924 68.266 34.724 1.00 20.32 327 ASP B N 1
ATOM 5723 C CA . ASP B 1 327 ? 44.875 67.801 33.722 1.00 20.67 327 ASP B CA 1
ATOM 5724 C C . ASP B 1 327 ? 46.156 68.597 33.980 1.00 18.45 327 ASP B C 1
ATOM 5725 O O . ASP B 1 327 ? 46.130 69.825 34.026 1.00 16.87 327 ASP B O 1
ATOM 5730 N N . GLY B 1 328 ? 47.269 67.896 34.158 1.00 15.71 328 GLY B N 1
ATOM 5731 C CA . GLY B 1 328 ? 48.523 68.572 34.432 1.00 15.82 328 GLY B CA 1
ATOM 5732 C C . GLY B 1 328 ? 48.690 68.790 35.925 1.00 16.60 328 GLY B C 1
ATOM 5733 O O . GLY B 1 328 ? 49.595 69.506 36.363 1.00 17.10 328 GLY B O 1
ATOM 5734 N N . GLY B 1 329 ? 47.815 68.160 36.705 1.00 13.58 329 GLY B N 1
ATOM 5735 C CA . GLY B 1 329 ? 47.860 68.287 38.151 1.00 13.80 329 GLY B CA 1
ATOM 5736 C C . GLY B 1 329 ? 48.692 67.209 38.829 1.00 12.66 329 GLY B C 1
ATOM 5737 O O . GLY B 1 329 ? 49.321 66.389 38.169 1.00 12.14 329 GLY B O 1
ATOM 5738 N N . ILE B 1 330 ? 48.680 67.206 40.159 1.00 12.85 330 ILE B N 1
ATOM 5739 C CA . ILE B 1 330 ? 49.466 66.245 40.924 1.00 12.79 330 ILE B CA 1
ATOM 5740 C C . ILE B 1 330 ? 48.661 65.450 41.948 1.00 12.24 330 ILE B C 1
ATOM 5741 O O . ILE B 1 330 ? 47.818 66.001 42.650 1.00 14.29 330 ILE B O 1
ATOM 5746 N N . LEU B 1 331 ? 48.931 64.150 42.023 1.00 12.15 331 LEU B N 1
ATOM 5747 C CA . LEU B 1 331 ? 48.277 63.291 43.001 1.00 10.99 331 LEU B CA 1
ATOM 5748 C C . LEU B 1 331 ? 49.348 62.768 43.947 1.00 11.75 331 LEU B C 1
ATOM 5749 O O . LEU B 1 331 ? 50.326 62.168 43.504 1.00 11.78 331 LEU B O 1
ATOM 5754 N N . VAL B 1 332 ? 49.177 63.015 45.241 1.00 11.35 332 VAL B N 1
ATOM 5755 C CA . VAL B 1 332 ? 50.114 62.515 46.239 1.00 12.64 332 VAL B CA 1
ATOM 5756 C C . VAL B 1 332 ? 49.323 61.429 46.946 1.00 13.05 332 VAL B C 1
ATOM 5757 O O . VAL B 1 332 ? 48.308 61.713 47.582 1.00 14.66 332 VAL B O 1
ATOM 5761 N N . THR B 1 333 ? 49.773 60.186 46.829 1.00 14.26 333 THR B N 1
ATOM 5762 C CA . THR B 1 333 ? 49.041 59.087 47.437 1.00 17.37 333 THR B CA 1
ATOM 5763 C C . THR B 1 333 ? 49.952 58.153 48.217 1.00 16.29 333 THR B C 1
ATOM 5764 O O . THR B 1 333 ? 51.058 57.841 47.785 1.00 15.61 333 THR B O 1
ATOM 5768 N N . CYS B 1 334 ? 49.482 57.701 49.370 1.00 18.95 334 CYS B N 1
ATOM 5769 C CA . CYS B 1 334 ? 50.293 56.811 50.179 1.00 20.66 334 CYS B CA 1
ATOM 5770 C C . CYS B 1 334 ? 49.497 55.713 50.865 1.00 20.18 334 CYS B C 1
ATOM 5771 O O . CYS B 1 334 ? 48.265 55.708 50.851 1.00 15.60 334 CYS B O 1
ATOM 5774 N N . SER B 1 335 ? 50.231 54.778 51.454 1.00 18.23 335 SER B N 1
ATOM 5775 C CA . SER B 1 335 ? 49.656 53.648 52.165 1.00 18.85 335 SER B CA 1
ATOM 5776 C C . SER B 1 335 ? 50.539 53.336 53.359 1.00 18.73 335 SER B C 1
ATOM 5777 O O . SER B 1 335 ? 51.763 53.308 53.238 1.00 18.52 335 SER B O 1
ATOM 5780 N N . CYS B 1 336 ? 49.925 53.107 54.514 1.00 21.09 336 CYS B N 1
ATOM 5781 C CA . CYS B 1 336 ? 50.693 52.780 55.702 1.00 22.68 336 CYS B CA 1
ATOM 5782 C C . CYS B 1 336 ? 50.402 51.347 56.145 1.00 22.20 336 CYS B C 1
ATOM 5783 O O . CYS B 1 336 ? 50.712 50.966 57.269 1.00 21.42 336 CYS B O 1
ATOM 5786 N N . SER B 1 337 ? 49.805 50.563 55.250 1.00 22.18 337 SER B N 1
ATOM 5787 C CA . SER B 1 337 ? 49.496 49.162 55.529 1.00 23.21 337 SER B CA 1
ATOM 5788 C C . SER B 1 337 ? 50.766 48.336 55.349 1.00 23.53 337 SER B C 1
ATOM 5789 O O . SER B 1 337 ? 51.273 48.212 54.239 1.00 23.55 337 SER B O 1
ATOM 5792 N N . GLN B 1 338 ? 51.271 47.760 56.436 1.00 25.66 338 GLN B N 1
ATOM 5793 C CA . GLN B 1 338 ? 52.492 46.957 56.376 1.00 27.35 338 GLN B CA 1
ATOM 5794 C C . GLN B 1 338 ? 52.378 45.799 55.380 1.00 28.23 338 GLN B C 1
ATOM 5795 O O . GLN B 1 338 ? 53.332 45.484 54.663 1.00 29.30 338 GLN B O 1
ATOM 5801 N N . HIS B 1 339 ? 51.204 45.181 55.324 1.00 27.17 339 HIS B N 1
ATOM 5802 C CA . HIS B 1 339 ? 50.980 44.042 54.439 1.00 28.11 339 HIS B CA 1
ATOM 5803 C C . HIS B 1 339 ? 50.932 44.349 52.947 1.00 26.57 339 HIS B C 1
ATOM 5804 O O . HIS B 1 339 ? 50.951 43.439 52.120 1.00 25.90 339 HIS B O 1
ATOM 5811 N N . VAL B 1 340 ? 50.863 45.624 52.593 1.00 25.02 340 VAL B N 1
ATOM 5812 C CA . VAL B 1 340 ? 50.848 45.990 51.185 1.00 24.12 340 VAL B CA 1
ATOM 5813 C C . VAL B 1 340 ? 52.253 46.447 50.826 1.00 23.51 340 VAL B C 1
ATOM 5814 O O . VAL B 1 340 ? 52.731 47.452 51.344 1.00 23.56 340 VAL B O 1
ATOM 5818 N N . ASP B 1 341 ? 52.931 45.703 49.961 1.00 23.19 341 ASP B N 1
ATOM 5819 C CA . ASP B 1 341 ? 54.277 46.098 49.584 1.00 24.96 341 ASP B CA 1
ATOM 5820 C C . ASP B 1 341 ? 54.225 47.105 48.445 1.00 24.04 341 ASP B C 1
ATOM 5821 O O . ASP B 1 341 ? 53.166 47.355 47.871 1.00 21.15 341 ASP B O 1
ATOM 5826 N N . LEU B 1 342 ? 55.375 47.684 48.123 1.00 24.34 342 LEU B N 1
ATOM 5827 C CA . LEU B 1 342 ? 55.447 48.687 47.068 1.00 24.42 342 LEU B CA 1
ATOM 5828 C C . LEU B 1 342 ? 54.865 48.239 45.730 1.00 23.73 342 LEU B C 1
ATOM 5829 O O . LEU B 1 342 ? 54.094 48.971 45.116 1.00 24.52 342 LEU B O 1
ATOM 5834 N N . GLN B 1 343 ? 55.217 47.040 45.276 1.00 24.85 343 GLN B N 1
ATOM 5835 C CA . GLN B 1 343 ? 54.713 46.564 43.990 1.00 24.56 343 GLN B CA 1
ATOM 5836 C C . GLN B 1 343 ? 53.197 46.422 43.966 1.00 23.61 343 GLN B C 1
ATOM 5837 O O . GLN B 1 343 ? 52.559 46.709 42.953 1.00 24.89 343 GLN B O 1
ATOM 5851 N N . PHE B 1 345 ? 51.115 48.151 45.777 1.00 19.16 345 PHE B N 1
ATOM 5852 C CA . PHE B 1 345 ? 50.602 49.511 45.804 1.00 19.00 345 PHE B CA 1
ATOM 5853 C C . PHE B 1 345 ? 50.697 50.098 44.394 1.00 19.37 345 PHE B C 1
ATOM 5854 O O . PHE B 1 345 ? 49.755 50.728 43.911 1.00 19.86 345 PHE B O 1
ATOM 5862 N N . LYS B 1 346 ? 51.833 49.882 43.735 1.00 19.51 346 LYS B N 1
ATOM 5863 C CA . LYS B 1 346 ? 52.028 50.386 42.380 1.00 20.96 346 LYS B CA 1
ATOM 5864 C C . LYS B 1 346 ? 50.984 49.820 41.424 1.00 21.86 346 LYS B C 1
ATOM 5865 O O . LYS B 1 346 ? 50.363 50.562 40.662 1.00 20.07 346 LYS B O 1
ATOM 5871 N N . ASP B 1 347 ? 50.797 48.505 41.465 1.00 20.38 347 ASP B N 1
ATOM 5872 C CA . ASP B 1 347 ? 49.831 47.853 40.591 1.00 22.24 347 ASP B CA 1
ATOM 5873 C C . ASP B 1 347 ? 48.423 48.389 40.795 1.00 21.64 347 ASP B C 1
ATOM 5874 O O . ASP B 1 347 ? 47.651 48.495 39.844 1.00 23.31 347 ASP B O 1
ATOM 5887 N N . ILE B 1 349 ? 47.708 51.455 41.838 1.00 19.51 349 ILE B N 1
ATOM 5888 C CA . ILE B 1 349 ? 47.691 52.810 41.290 1.00 20.77 349 ILE B CA 1
ATOM 5889 C C . ILE B 1 349 ? 47.575 52.739 39.769 1.00 19.36 349 ILE B C 1
ATOM 5890 O O . ILE B 1 349 ? 46.837 53.508 39.152 1.00 19.59 349 ILE B O 1
ATOM 5895 N N . ILE B 1 350 ? 48.315 51.813 39.172 1.00 19.37 350 ILE B N 1
ATOM 5896 C CA . ILE B 1 350 ? 48.288 51.629 37.727 1.00 20.23 350 ILE B CA 1
ATOM 5897 C C . ILE B 1 350 ? 46.869 51.271 37.284 1.00 19.21 350 ILE B C 1
ATOM 5898 O O . ILE B 1 350 ? 46.375 51.785 36.283 1.00 19.08 350 ILE B O 1
ATOM 5903 N N . ALA B 1 351 ? 46.212 50.404 38.047 1.00 19.54 351 ALA B N 1
ATOM 5904 C CA . ALA B 1 351 ? 44.849 49.985 37.732 1.00 19.99 351 ALA B CA 1
ATOM 5905 C C . ALA B 1 351 ? 43.870 51.155 37.826 1.00 20.53 351 ALA B C 1
ATOM 5906 O O . ALA B 1 351 ? 42.973 51.300 36.992 1.00 19.43 351 ALA B O 1
ATOM 5908 N N . ALA B 1 352 ? 44.043 51.988 38.847 1.00 20.00 352 ALA B N 1
ATOM 5909 C CA . ALA B 1 352 ? 43.177 53.142 39.045 1.00 20.22 352 ALA B CA 1
ATOM 5910 C C . ALA B 1 352 ? 43.370 54.136 37.904 1.00 19.78 352 ALA B C 1
ATOM 5911 O O . ALA B 1 352 ? 42.403 54.705 37.397 1.00 21.38 352 ALA B O 1
ATOM 5913 N N . GLY B 1 353 ? 44.620 54.332 37.496 1.00 19.50 353 GLY B N 1
ATOM 5914 C CA . GLY B 1 353 ? 44.909 55.254 36.411 1.00 20.97 353 GLY B CA 1
ATOM 5915 C C . GLY B 1 353 ? 44.336 54.787 35.086 1.00 22.61 353 GLY B C 1
ATOM 5916 O O . GLY B 1 353 ? 43.869 55.597 34.280 1.00 22.65 353 GLY B O 1
ATOM 5917 N N . ALA B 1 354 ? 44.373 53.480 34.851 1.00 22.68 354 ALA B N 1
ATOM 5918 C CA . ALA B 1 354 ? 43.843 52.921 33.612 1.00 22.88 354 ALA B CA 1
ATOM 5919 C C . ALA B 1 354 ? 42.332 53.122 33.559 1.00 23.27 354 ALA B C 1
ATOM 5920 O O . ALA B 1 354 ? 41.779 53.470 32.516 1.00 23.72 354 ALA B O 1
ATOM 5922 N N . LYS B 1 355 ? 41.667 52.914 34.690 1.00 23.08 355 LYS B N 1
ATOM 5923 C CA . LYS B 1 355 ? 40.218 53.066 34.753 1.00 25.10 355 LYS B CA 1
ATOM 5924 C C . LYS B 1 355 ? 39.780 54.520 34.604 1.00 24.71 355 LYS B C 1
ATOM 5925 O O . LYS B 1 355 ? 38.749 54.806 33.996 1.00 22.78 355 LYS B O 1
ATOM 5931 N N . ALA B 1 356 ? 40.558 55.439 35.165 1.00 24.35 356 ALA B N 1
ATOM 5932 C CA . ALA B 1 356 ? 40.229 56.859 35.078 1.00 24.54 356 ALA B CA 1
ATOM 5933 C C . ALA B 1 356 ? 40.742 57.465 33.775 1.00 23.83 356 ALA B C 1
ATOM 5934 O O . ALA B 1 356 ? 40.496 58.635 33.488 1.00 24.97 356 ALA B O 1
ATOM 5936 N N . GLY B 1 357 ? 41.455 56.663 32.990 1.00 23.84 357 GLY B N 1
ATOM 5937 C CA . GLY B 1 357 ? 41.993 57.140 31.731 1.00 24.71 357 GLY B CA 1
ATOM 5938 C C . GLY B 1 357 ? 43.046 58.219 31.909 1.00 24.32 357 GLY B C 1
ATOM 5939 O O . GLY B 1 357 ? 43.051 59.218 31.188 1.00 25.56 357 GLY B O 1
ATOM 5940 N N . LYS B 1 358 ? 43.949 58.019 32.864 1.00 22.82 358 LYS B N 1
ATOM 5941 C CA . LYS B 1 358 ? 44.999 58.998 33.127 1.00 22.72 358 LYS B CA 1
ATOM 5942 C C . LYS B 1 358 ? 46.396 58.408 32.994 1.00 21.71 358 LYS B C 1
ATOM 5943 O O . LYS B 1 358 ? 46.635 57.269 33.407 1.00 21.82 358 LYS B O 1
ATOM 5949 N N . PHE B 1 359 ? 47.312 59.178 32.413 1.00 19.28 359 PHE B N 1
ATOM 5950 C CA . PHE B 1 359 ? 48.704 58.755 32.322 1.00 19.66 359 PHE B CA 1
ATOM 5951 C C . PHE B 1 359 ? 49.296 59.315 33.615 1.00 18.80 359 PHE B C 1
ATOM 5952 O O . PHE B 1 359 ? 48.958 60.429 34.013 1.00 18.27 359 PHE B O 1
ATOM 5960 N N . LEU B 1 360 ? 50.166 58.553 34.269 1.00 18.07 360 LEU B N 1
ATOM 5961 C CA . LEU B 1 360 ? 50.765 58.992 35.525 1.00 17.05 360 LEU B CA 1
ATOM 5962 C C . LEU B 1 360 ? 52.294 58.939 35.459 1.00 17.38 360 LEU B C 1
ATOM 5963 O O . LEU B 1 360 ? 52.872 57.903 35.138 1.00 18.93 360 LEU B O 1
ATOM 5968 N N . LYS B 1 361 ? 52.943 60.063 35.756 1.00 15.88 361 LYS B N 1
ATOM 5969 C CA . LYS B 1 361 ? 54.399 60.140 35.732 1.00 16.11 361 LYS B CA 1
ATOM 5970 C C . LYS B 1 361 ? 54.918 60.460 37.116 1.00 15.31 361 LYS B C 1
ATOM 5971 O O . LYS B 1 361 ? 54.370 61.291 37.826 1.00 13.30 361 LYS B O 1
ATOM 5985 N N . LEU B 1 363 ? 57.110 62.115 39.929 1.00 13.01 363 LEU B N 1
ATOM 5986 C CA . LEU B 1 363 ? 57.800 63.370 40.147 1.00 12.97 363 LEU B CA 1
ATOM 5987 C C . LEU B 1 363 ? 58.886 63.244 41.204 1.00 14.06 363 LEU B C 1
ATOM 5988 O O . LEU B 1 363 ? 59.854 64.006 41.203 1.00 13.09 363 LEU B O 1
ATOM 5993 N N . GLU B 1 364 ? 58.710 62.279 42.102 1.00 13.14 364 GLU B N 1
ATOM 5994 C CA . GLU B 1 364 ? 59.646 62.040 43.197 1.00 13.29 364 GLU B CA 1
ATOM 5995 C C . GLU B 1 364 ? 60.069 60.577 43.193 1.00 14.71 364 GLU B C 1
ATOM 5996 O O . GLU B 1 364 ? 59.510 59.761 42.466 1.00 15.01 364 GLU B O 1
ATOM 6002 N N . PRO B 1 365 ? 61.080 60.230 43.999 1.00 14.76 365 PRO B N 1
ATOM 6003 C CA . PRO B 1 365 ? 61.502 58.828 44.045 1.00 14.86 365 PRO B CA 1
ATOM 6004 C C . PRO B 1 365 ? 60.398 58.069 44.794 1.00 14.55 365 PRO B C 1
ATOM 6005 O O . PRO B 1 365 ? 59.408 58.676 45.205 1.00 13.65 365 PRO B O 1
ATOM 6009 N N . TYR B 1 366 ? 60.537 56.758 44.963 1.00 14.09 366 TYR B N 1
ATOM 6010 C CA . TYR B 1 366 ? 59.511 56.022 45.699 1.00 15.89 366 TYR B CA 1
ATOM 6011 C C . TYR B 1 366 ? 59.718 56.412 47.151 1.00 15.51 366 TYR B C 1
ATOM 6012 O O . TYR B 1 366 ? 60.628 55.904 47.805 1.00 16.14 366 TYR B O 1
ATOM 6021 N N . ARG B 1 367 ? 58.875 57.315 47.649 1.00 14.20 367 ARG B N 1
ATOM 6022 C CA . ARG B 1 367 ? 59.027 57.791 49.013 1.00 14.54 367 ARG B CA 1
ATOM 6023 C C . ARG B 1 367 ? 58.525 56.861 50.101 1.00 14.10 367 ARG B C 1
ATOM 6024 O O . ARG B 1 367 ? 57.661 56.015 49.880 1.00 12.47 367 ARG B O 1
ATOM 6032 N N . THR B 1 368 ? 59.095 57.040 51.285 1.00 15.19 368 THR B N 1
ATOM 6033 C CA . THR B 1 368 ? 58.815 56.188 52.428 1.00 15.34 368 THR B CA 1
ATOM 6034 C C . THR B 1 368 ? 58.711 56.971 53.727 1.00 13.87 368 THR B C 1
ATOM 6035 O O . THR B 1 368 ? 58.656 58.204 53.738 1.00 14.82 368 THR B O 1
ATOM 6039 N N . GLN B 1 369 ? 58.702 56.225 54.827 1.00 12.40 369 GLN B N 1
ATOM 6040 C CA . GLN B 1 369 ? 58.650 56.811 56.158 1.00 12.88 369 GLN B CA 1
ATOM 6041 C C . GLN B 1 369 ? 59.964 57.566 56.354 1.00 10.74 369 GLN B C 1
ATOM 6042 O O . GLN B 1 369 ? 60.964 57.249 55.713 1.00 9.98 369 GLN B O 1
ATOM 6048 N N . ALA B 1 370 ? 59.959 58.571 57.223 1.00 11.59 370 ALA B N 1
ATOM 6049 C CA . ALA B 1 370 ? 61.169 59.348 57.484 1.00 10.74 370 ALA B CA 1
ATOM 6050 C C . ALA B 1 370 ? 62.244 58.401 58.036 1.00 11.09 370 ALA B C 1
ATOM 6051 O O . ALA B 1 370 ? 61.925 57.396 58.665 1.00 11.37 370 ALA B O 1
ATOM 6053 N N . PRO B 1 371 ? 63.530 58.713 57.808 1.00 11.57 371 PRO B N 1
ATOM 6054 C CA . PRO B 1 371 ? 64.625 57.860 58.286 1.00 11.89 371 PRO B CA 1
ATOM 6055 C C . PRO B 1 371 ? 64.787 57.687 59.799 1.00 11.50 371 PRO B C 1
ATOM 6056 O O . PRO B 1 371 ? 65.589 56.856 60.233 1.00 11.35 371 PRO B O 1
ATOM 6060 N N . ASP B 1 372 ? 64.046 58.457 60.595 1.00 10.90 372 ASP B N 1
ATOM 6061 C CA . ASP B 1 372 ? 64.107 58.295 62.052 1.00 12.03 372 ASP B CA 1
ATOM 6062 C C . ASP B 1 372 ? 63.194 57.123 62.448 1.00 12.04 372 ASP B C 1
ATOM 6063 O O . ASP B 1 372 ? 63.030 56.803 63.633 1.00 10.49 372 ASP B O 1
ATOM 6068 N N . HIS B 1 373 ? 62.593 56.503 61.429 1.00 10.49 373 HIS B N 1
ATOM 6069 C CA . HIS B 1 373 ? 61.761 55.302 61.570 1.00 12.34 373 HIS B CA 1
ATOM 6070 C C . HIS B 1 373 ? 62.526 54.399 60.595 1.00 12.35 373 HIS B C 1
ATOM 6071 O O . HIS B 1 373 ? 62.008 54.015 59.540 1.00 12.62 373 HIS B O 1
ATOM 6078 N N . PRO B 1 374 ? 63.777 54.055 60.942 1.00 14.15 374 PRO B N 1
ATOM 6079 C CA . PRO B 1 374 ? 64.670 53.223 60.129 1.00 15.37 374 PRO B CA 1
ATOM 6080 C C . PRO B 1 374 ? 64.098 51.960 59.510 1.00 15.55 374 PRO B C 1
ATOM 6081 O O . PRO B 1 374 ? 63.469 51.147 60.191 1.00 16.17 374 PRO B O 1
ATOM 6085 N N . ILE B 1 375 ? 64.328 51.811 58.207 1.00 15.22 375 ILE B N 1
ATOM 6086 C CA . ILE B 1 375 ? 63.908 50.621 57.491 1.00 14.67 375 ILE B CA 1
ATOM 6087 C C . ILE B 1 375 ? 65.146 49.726 57.477 1.00 15.65 375 ILE B C 1
ATOM 6088 O O . ILE B 1 375 ? 66.153 50.061 56.856 1.00 16.53 375 ILE B O 1
ATOM 6093 N N . LEU B 1 376 ? 65.073 48.611 58.189 1.00 18.62 376 LEU B N 1
ATOM 6094 C CA . LEU B 1 376 ? 66.173 47.651 58.247 1.00 21.66 376 LEU B CA 1
ATOM 6095 C C . LEU B 1 376 ? 66.008 46.666 57.096 1.00 24.23 376 LEU B C 1
ATOM 6096 O O . LEU B 1 376 ? 64.974 46.009 56.983 1.00 25.42 376 LEU B O 1
ATOM 6109 N N . ALA B 1 378 ? 67.259 43.844 56.696 1.00 33.60 378 ALA B N 1
ATOM 6110 C CA . ALA B 1 378 ? 67.100 42.483 57.199 1.00 34.76 378 ALA B CA 1
ATOM 6111 C C . ALA B 1 378 ? 65.821 42.255 58.012 1.00 35.86 378 ALA B C 1
ATOM 6112 O O . ALA B 1 378 ? 65.662 41.203 58.640 1.00 35.34 378 ALA B O 1
ATOM 6114 N N . SER B 1 379 ? 64.911 43.226 57.996 1.00 34.37 379 SER B N 1
ATOM 6115 C CA . SER B 1 379 ? 63.659 43.104 58.738 1.00 34.62 379 SER B CA 1
ATOM 6116 C C . SER B 1 379 ? 62.512 43.825 58.036 1.00 33.52 379 SER B C 1
ATOM 6117 O O . SER B 1 379 ? 62.211 44.978 58.344 1.00 31.11 379 SER B O 1
ATOM 6120 N N . LYS B 1 380 ? 61.866 43.128 57.106 1.00 33.65 380 LYS B N 1
ATOM 6121 C CA . LYS B 1 380 ? 60.755 43.684 56.337 1.00 33.75 380 LYS B CA 1
ATOM 6122 C C . LYS B 1 380 ? 59.690 44.376 57.183 1.00 33.00 380 LYS B C 1
ATOM 6123 O O . LYS B 1 380 ? 59.079 45.351 56.744 1.00 34.27 380 LYS B O 1
ATOM 6129 N N . ASP B 1 381 ? 59.465 43.872 58.391 1.00 30.60 381 ASP B N 1
ATOM 6130 C CA . ASP B 1 381 ? 58.456 44.443 59.277 1.00 29.97 381 ASP B CA 1
ATOM 6131 C C . ASP B 1 381 ? 58.688 45.901 59.676 1.00 26.38 381 ASP B C 1
ATOM 6132 O O . ASP B 1 381 ? 57.758 46.572 60.121 1.00 25.63 381 ASP B O 1
ATOM 6137 N N . THR B 1 382 ? 59.913 46.397 59.520 1.00 22.01 382 THR B N 1
ATOM 6138 C CA . THR B 1 382 ? 60.194 47.787 59.881 1.00 18.13 382 THR B CA 1
ATOM 6139 C C . THR B 1 382 ? 59.658 48.786 58.856 1.00 18.50 382 THR B C 1
ATOM 6140 O O . THR B 1 382 ? 59.459 49.956 59.177 1.00 17.19 382 THR B O 1
ATOM 6144 N N . GLU B 1 383 ? 59.411 48.323 57.633 1.00 17.74 383 GLU B N 1
ATOM 6145 C CA . GLU B 1 383 ? 58.916 49.202 56.566 1.00 17.83 383 GLU B CA 1
ATOM 6146 C C . GLU B 1 383 ? 57.399 49.123 56.424 1.00 16.60 383 GLU B C 1
ATOM 6147 O O . GLU B 1 383 ? 56.841 48.029 56.336 1.00 17.04 383 GLU B O 1
ATOM 6153 N N . TYR B 1 384 ? 56.723 50.267 56.385 1.00 14.84 384 TYR B N 1
ATOM 6154 C CA . TYR B 1 384 ? 55.270 50.223 56.256 1.00 14.24 384 TYR B CA 1
ATOM 6155 C C . TYR B 1 384 ? 54.651 51.334 55.423 1.00 15.14 384 TYR B C 1
ATOM 6156 O O . TYR B 1 384 ? 53.543 51.179 54.924 1.00 17.00 384 TYR B O 1
ATOM 6165 N N . LEU B 1 385 ? 55.363 52.443 55.260 1.00 13.05 385 LEU B N 1
ATOM 6166 C CA . LEU B 1 385 ? 54.818 53.568 54.511 1.00 15.14 385 LEU B CA 1
ATOM 6167 C C . LEU B 1 385 ? 55.317 53.677 53.076 1.00 15.07 385 LEU B C 1
ATOM 6168 O O . LEU B 1 385 ? 56.515 53.613 52.815 1.00 15.92 385 LEU B O 1
ATOM 6173 N N . LYS B 1 386 ? 54.384 53.824 52.140 1.00 14.99 386 LYS B N 1
ATOM 6174 C CA . LYS B 1 386 ? 54.736 53.983 50.732 1.00 16.25 386 LYS B CA 1
ATOM 6175 C C . LYS B 1 386 ? 54.065 55.276 50.307 1.00 15.22 386 LYS B C 1
ATOM 6176 O O . LYS B 1 386 ? 52.915 55.527 50.663 1.00 15.47 386 LYS B O 1
ATOM 6182 N N . CYS B 1 387 ? 54.773 56.096 49.545 1.00 15.15 387 CYS B N 1
ATOM 6183 C CA . CYS B 1 387 ? 54.216 57.367 49.115 1.00 16.07 387 CYS B CA 1
ATOM 6184 C C . CYS B 1 387 ? 54.688 57.700 47.706 1.00 15.63 387 CYS B C 1
ATOM 6185 O O . CYS B 1 387 ? 55.875 57.596 47.403 1.00 15.40 387 CYS B O 1
ATOM 6188 N N . LEU B 1 388 ? 53.752 58.090 46.847 1.00 13.46 388 LEU B N 1
ATOM 6189 C CA . LEU B 1 388 ? 54.077 58.445 45.471 1.00 12.84 388 LEU B CA 1
ATOM 6190 C C . LEU B 1 388 ? 53.556 59.833 45.117 1.00 12.93 388 LEU B C 1
ATOM 6191 O O . LEU B 1 388 ? 52.449 60.203 45.508 1.00 14.50 388 LEU B O 1
ATOM 6196 N N . PHE B 1 389 ? 54.364 60.593 44.381 1.00 12.29 389 PHE B N 1
ATOM 6197 C CA . PHE B 1 389 ? 53.990 61.923 43.906 1.00 12.09 389 PHE B CA 1
ATOM 6198 C C . PHE B 1 389 ? 53.892 61.712 42.403 1.00 10.97 389 PHE B C 1
ATOM 6199 O O . PHE B 1 389 ? 54.895 61.420 41.751 1.00 11.41 389 PHE B O 1
ATOM 6207 N N . LEU B 1 390 ? 52.688 61.866 41.861 1.00 10.44 390 LEU B N 1
ATOM 6208 C CA . LEU B 1 390 ? 52.450 61.616 40.444 1.00 10.61 390 LEU B CA 1
ATOM 6209 C C . LEU B 1 390 ? 51.893 62.790 39.653 1.00 10.99 390 LEU B C 1
ATOM 6210 O O . LEU B 1 390 ? 50.993 63.481 40.113 1.00 11.98 390 LEU B O 1
ATOM 6215 N N . TYR B 1 391 ? 52.432 62.996 38.454 1.00 10.86 391 TYR B N 1
ATOM 6216 C CA . TYR B 1 391 ? 51.948 64.045 37.561 1.00 11.32 391 TYR B CA 1
ATOM 6217 C C . TYR B 1 391 ? 50.826 63.352 36.774 1.00 13.18 391 TYR B C 1
ATOM 6218 O O . TYR B 1 391 ? 51.029 62.269 36.218 1.00 13.06 391 TYR B O 1
ATOM 6227 N N . VAL B 1 392 ? 49.653 63.978 36.730 1.00 14.46 392 VAL B N 1
ATOM 6228 C CA . VAL B 1 392 ? 48.485 63.400 36.069 1.00 15.79 392 VAL B CA 1
ATOM 6229 C C . VAL B 1 392 ? 48.104 64.068 34.748 1.00 17.62 392 VAL B C 1
ATOM 6230 O O . VAL B 1 392 ? 47.938 65.285 34.686 1.00 18.24 392 VAL B O 1
ATOM 6234 N N . GLU B 1 393 ? 47.959 63.257 33.702 1.00 18.81 393 GLU B N 1
ATOM 6235 C CA . GLU B 1 393 ? 47.581 63.742 32.375 1.00 23.02 393 GLU B CA 1
ATOM 6236 C C . GLU B 1 393 ? 46.426 62.905 31.820 1.00 25.35 393 GLU B C 1
ATOM 6237 O O . GLU B 1 393 ? 46.429 61.681 31.947 1.00 23.41 393 GLU B O 1
ATOM 6243 N N . ASP B 1 394 ? 45.440 63.561 31.215 1.00 28.95 394 ASP B N 1
ATOM 6244 C CA . ASP B 1 394 ? 44.311 62.842 30.622 1.00 33.48 394 ASP B CA 1
ATOM 6245 C C . ASP B 1 394 ? 44.828 62.051 29.423 1.00 34.74 394 ASP B C 1
ATOM 6246 O O . ASP B 1 394 ? 45.584 62.583 28.612 1.00 33.68 394 ASP B O 1
ATOM 6259 N N . ARG B 1 396 ? 42.978 60.850 26.966 1.00 47.67 396 ARG B N 1
ATOM 6260 C CA . ARG B 1 396 ? 42.263 61.362 25.800 1.00 51.15 396 ARG B CA 1
ATOM 6261 C C . ARG B 1 396 ? 42.518 62.854 25.601 1.00 52.02 396 ARG B C 1
ATOM 6262 O O . ARG B 1 396 ? 43.029 63.221 24.521 1.00 52.68 396 ARG B O 1
#

Foldseek 3Di:
DEWEFEPVQLVLLVVPAWGFLVGTPDDDDDDAFLDKYWYAYPVGHTQAIAGDHNVDRTRDGLGRDPPDDDALVSLLVLLLVLVCCCCPVVVDPQWFWPQAVVSSHHQWIWTGRFQEIEIEGLGSVCPCVLSNVVSPVSDPRHQWYWYQHDDDSNVNSVHDGDTGTRDGDRDFWDWHDQPNFIAIAGPDPLRHDDQQCRVVLQVCLVQADAQFAEEELAQRLNSNNRSNQLSHHQAYEYEHQDPSSQVRNCVRCVVSVRNVRYYDHDHRVVVVVCVVVVAAGQEYEADDAALDPDLVCVVVSVVVLLVNLLVRLSRHDAQHKYKYKHQHLNDDPVSVVNVVSCVVNAKDKDDDDFDFTPCSLPDDSDSSSGGMTIDIIGIHHD/DEFEFEPVQLVLLVVPAWGFPVGTPDDDDDDDFLDKYWYAYPVGHTQAIATDDPPDRTRDGLGRDPPDDDALVSLLVLLLVLVCCCCPVVVDDQWFWPAAVVSSHHQWIWTGAFQEIEIEGQGSVVPCVLSNVVSPVNDPRHQWYWYQHDDCSNPVSPHDGDTATSDGDRDFWDWHQQPNFIAIDGPDDQRHDDQQCRVVLVVCLVQADAQFAEEELAQRLNSNVQSNQVSHHQAYEYEHQDPSSVVRNCVRCVVSVRNNRYYYHDHSVVVVVCVVVVAAGQEYEEDDAALDDDLVCCVVSVVVLLSNLLVRLSRYDAQHKYKYKHQHLNDDPVSVVNVVSCVVSQKDKDDDDFDFTPCSLPDDSDSSSGGMTIDIIGIHHD

Sequence (764 aa):
ARVVVDAQAARAIGKGAIVFKKGVVRVEGDIKPGDIVEVYTRGGKFLGKGFANPNSNIVRIVTKDKDVEINKDLFKRRIKKANEYRKKVLKYTNVYRVYGEADYLPGLIVDRFNDIASLQISSAGERFKLDVAEAIEVEPGIETVFEKNTGRSRRREGLPEIERVLLGKEKYRTIIQEGRAKFIVDRGQKTGFFLDQRENRLALEKWVQPGDRVLDVFTYTGGFAIHAAIAGADEVIGIDKSPRAIETAKENAKLNGVEDRKFIVGSAFEEEKLQKKGEKFDIVVLDPPAFVQHEKDLKAGLRAYFNVNFAGLNLVKDGGILVTCSCSQHVDLQFKDIIAAGAKAGKFLKLEPYRTQAPDHPILASKDTEYLKCLFLYVEDRARVVVDAQAARAIGKGAIVFKKGVVRVEGDIKPGDIVEVYTRGGKFLGKGFANPNSNIVRIVTKDKDVEINKDLFKRRIKKANEYRKKVLKYTNVYRVYGEADYLPGLIVDRFNDIASLQISSAGERFKLDVAEAIEVEPGIETVFEKNTGRSRRREGLPEIERVLLGKEKYRTIIQEGRAKFIVDRGQKTGFFLDQRENRLALEKWVQPGDRVLDVFTYTGGFAIHAAIAGADEVIGIDKSPRAIETAKENAKLNGVEDRKFIVGSAFEEEKLQKKGEKFDIVVLDPPAFVQHEKDLKAGLRAYFNVNFAGLNLVKDGGILVTCSCSQHVDLQFKDIIAAGAKAGKFLKLEPYRTQAPDHPILASKDTEYLKCLFLYVEDR

CATH classification: 2.30.130.10 (+2 more: 3.30.750.80, 3.40.50.150)